Protein AF-0000000066726150 (afdb_homodimer)

Nearest PDB structures (foldseek):
  7dlh-assembly1_A  TM=9.624E-01  e=4.562E-33  Panicum miliaceum
  5aog-assembly1_A  TM=9.650E-01  e=1.943E-32  Sorghum bicolor
  1bgp-assembly1_A-2  TM=9.571E-01  e=5.414E-31  Hordeum vulgare
  4cuo-assembly1_A-2  TM=9.609E-01  e=5.526E-27  Ficus benghalensis
  1qo4-assembly1_A  TM=9.616E-01  e=5.526E-27  Arabidopsis thaliana

Sequence (710 aa):
MKCKMASSSRVVAAAAVLVAFCAAALSSATVTVNEPIVNGLSWSFYDASCPSVEGIVRWHVADALRRDIGIAAGLIRIFFHDCFPQGCDASVLLSGSNSEQKQGPNQTLRPEALKLIDDIRAAVHAACGPKVSCADITTLATRDAVVASGGPFFEVPLGRRDGLSPASSDQVFTLPGPDFDVPTLLAAFKNRSLDTADLVALSGAHTVGRGHCSSFTSRLPPNADDGTMDPAFRRTLAAKCAKDASAAQVLDVRTPNAFDNKYYFDLIAKQGLFKSDQGLINDQTTKRAATRFALNQAAFFDQFARSMVKMSQMDVLTGNAGEVRLNCAVRNAARVVSADQLETAAGDEGLAADAMKCKMASSSRVVAAAAVLVAFCAAALSSATVTVNEPIVNGLSWSFYDASCPSVEGIVRWHVADALRRDIGIAAGLIRIFFHDCFPQGCDASVLLSGSNSEQKQGPNQTLRPEALKLIDDIRAAVHAACGPKVSCADITTLATRDAVVASGGPFFEVPLGRRDGLSPASSDQVFTLPGPDFDVPTLLAAFKNRSLDTADLVALSGAHTVGRGHCSSFTSRLPPNADDGTMDPAFRRTLAAKCAKDASAAQVLDVRTPNAFDNKYYFDLIAKQGLFKSDQGLINDQTTKRAATRFALNQAAFFDQFARSMVKMSQMDVLTGNAGEVRLNCAVRNAARVVSADQLETAAGDEGLAADA

Radius of gyration: 30.79 Å; Cα contacts (8 Å, |Δi|>4): 1263; chains: 2; bounding box: 137×74×111 Å

InterPro domains:
  IPR000823 Plant peroxidase [PR00461] (50-69)
  IPR000823 Plant peroxidase [PR00461] (74-94)
  IPR000823 Plant peroxidase [PR00461] (112-125)
  IPR000823 Plant peroxidase [PR00461] (131-141)
  IPR000823 Plant peroxidase [PR00461] (150-165)
  IPR000823 Plant peroxidase [PR00461] (197-209)
  IPR000823 Plant peroxidase [PR00461] (250-265)
  IPR000823 Plant peroxidase [PR00461] (266-283)
  IPR000823 Plant peroxidase [PR00461] (306-319)
  IPR000823 Plant peroxidase [PTHR31517] (19-330)
  IPR002016 Haem peroxidase [PF00141] (57-294)
  IPR002016 Haem peroxidase [PR00458] (72-86)
  IPR002016 Haem peroxidase [PR00458] (132-149)
  IPR002016 Haem peroxidase [PR00458] (150-162)
  IPR002016 Haem peroxidase [PR00458] (198-213)
  IPR002016 Haem peroxidase [PR00458] (252-267)
  IPR002016 Haem peroxidase [PS50873] (40-332)
  IPR010255 Haem peroxidase superfamily [SSF48113] (40-332)
  IPR019793 Peroxidases heam-ligand binding site [PS00435] (198-208)
  IPR019794 Peroxidase, active site [PS00436] (72-83)

Solvent-accessible surface area (backbone atoms only — not comparable to full-atom values): 38189 Å² total; per-residue (Å²): 136,85,80,77,78,75,78,77,76,75,78,76,76,77,75,77,74,74,74,73,75,74,75,72,58,52,20,12,22,60,35,87,60,88,67,86,76,57,89,65,47,29,84,60,59,41,57,83,70,35,53,46,47,64,0,29,38,40,16,52,43,32,54,49,36,74,76,36,60,62,41,34,32,29,35,45,48,52,46,50,64,19,22,70,44,69,12,32,14,39,22,52,49,27,57,71,93,70,19,36,43,77,36,82,93,35,57,76,59,44,63,69,30,57,50,47,51,41,52,44,48,52,42,45,29,71,73,50,39,84,74,68,14,46,20,39,48,47,52,51,40,27,45,40,26,37,32,58,33,15,29,33,49,57,80,64,67,32,47,37,10,16,48,89,56,47,54,51,70,74,34,55,67,62,53,86,53,47,74,35,51,55,72,58,47,51,51,52,34,45,76,69,78,3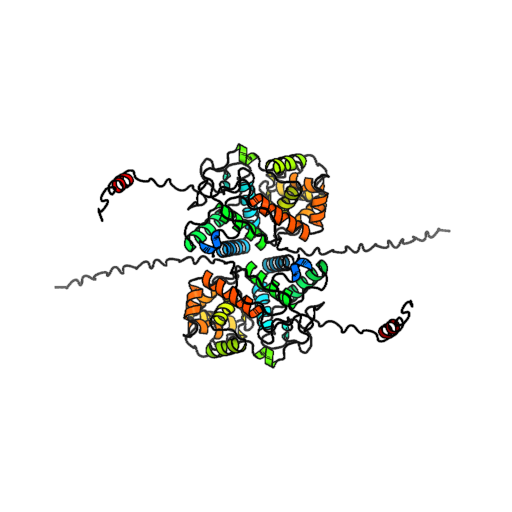4,53,72,69,37,53,57,29,59,56,45,60,41,7,34,28,68,42,45,31,82,57,34,48,75,67,19,80,90,41,71,76,86,77,65,50,33,66,70,58,46,52,53,49,36,54,49,35,70,76,35,59,83,40,68,42,62,44,9,86,85,46,43,83,33,39,52,39,53,32,41,45,31,31,76,63,21,53,34,68,27,51,36,61,32,29,36,58,72,36,82,90,38,19,62,62,37,50,48,23,41,74,28,31,47,61,34,30,40,48,26,39,40,37,50,47,55,50,66,56,33,67,52,28,31,79,83,72,32,41,56,43,89,40,53,42,43,78,68,76,77,78,76,74,64,73,73,64,63,61,65,67,66,65,78,68,70,86,70,83,77,135,137,82,79,78,77,76,78,77,75,76,75,76,77,76,77,77,76,75,72,74,76,74,76,74,59,52,21,12,21,61,34,87,61,88,66,86,77,58,88,64,46,29,83,61,59,41,57,82,70,36,53,45,48,63,0,30,38,41,16,52,44,33,55,48,34,74,75,38,59,62,39,35,34,28,34,44,49,52,48,50,66,18,21,72,45,70,13,33,13,38,23,51,50,27,56,70,94,67,20,34,43,76,36,79,93,35,58,73,59,43,63,70,30,57,48,48,51,42,52,45,48,52,42,43,30,71,72,48,39,86,73,69,14,47,19,38,48,44,52,52,42,26,47,40,27,37,33,59,32,15,29,34,48,57,79,64,68,33,48,37,12,16,48,89,58,46,55,50,70,73,34,55,67,59,53,86,52,46,74,36,51,55,71,57,47,52,51,52,35,44,76,69,78,34,52,72,69,37,53,56,31,58,57,45,60,41,7,32,28,66,42,43,32,80,57,34,48,74,66,21,78,90,40,71,76,86,76,64,50,32,66,70,57,45,51,53,48,37,53,49,36,69,75,34,58,83,40,69,41,62,45,10,86,85,46,44,83,34,38,52,38,55,31,41,44,32,30,74,63,20,52,34,67,26,51,34,59,31,29,35,58,71,35,82,90,38,21,64,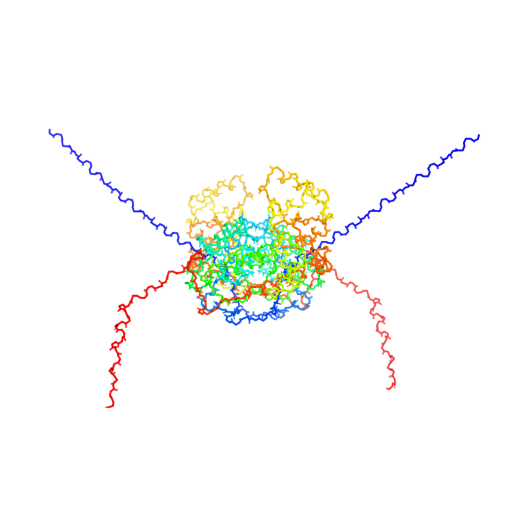62,36,50,47,23,41,73,28,30,47,61,33,29,42,47,27,39,41,37,49,46,56,50,65,56,34,65,52,29,32,80,81,73,30,42,57,42,91,40,54,42,44,80,68,76,75,78,74,74,61,73,74,63,63,59,60,67,66,62,74,68,70,84,71,76,81,121

pLDDT: mean 86.48, std 23.2, range [19.92, 98.94]

Structure (mmCIF, N/CA/C/O backbone):
data_AF-0000000066726150-model_v1
#
loop_
_entity.id
_entity.type
_entity.pdbx_description
1 polymer Peroxidase
#
loop_
_atom_site.group_PDB
_atom_site.id
_atom_site.type_symbol
_atom_site.label_atom_id
_atom_site.label_alt_id
_atom_site.label_comp_id
_atom_site.label_asym_id
_atom_site.label_entity_id
_atom_site.label_seq_id
_atom_site.pdbx_PDB_ins_code
_atom_site.Cartn_x
_atom_site.Cartn_y
_atom_site.Cartn_z
_atom_site.occupancy
_atom_site.B_iso_or_equiv
_atom_site.auth_seq_id
_atom_site.auth_comp_id
_atom_site.auth_asym_id
_atom_site.auth_atom_id
_atom_site.pdbx_PDB_model_num
ATOM 1 N N . MET A 1 1 ? 78.562 -26.453 6.5 1 24.45 1 MET A N 1
ATOM 2 C CA . MET A 1 1 ? 78.062 -25.312 5.73 1 24.45 1 MET A CA 1
ATOM 3 C C . MET A 1 1 ? 76.562 -25.406 5.48 1 24.45 1 MET A C 1
ATOM 5 O O . MET A 1 1 ? 76.125 -26.234 4.688 1 24.45 1 MET A O 1
ATOM 9 N N . LYS A 1 2 ? 75.812 -25.297 6.648 1 26.48 2 LYS A N 1
ATOM 10 C CA . LYS A 1 2 ? 74.375 -25.406 7.027 1 26.48 2 LYS A CA 1
ATOM 11 C C . LYS A 1 2 ? 73.562 -24.328 6.336 1 26.48 2 LYS A C 1
ATOM 13 O O . LYS A 1 2 ? 73.812 -23.141 6.512 1 26.48 2 LYS A O 1
ATOM 18 N N . CYS A 1 3 ? 73.188 -24.594 5.027 1 22.92 3 CYS A N 1
ATOM 19 C CA . CYS A 1 3 ? 72.375 -23.781 4.121 1 22.92 3 CYS A CA 1
ATOM 20 C C . CYS A 1 3 ? 71.062 -23.359 4.785 1 22.92 3 CYS A C 1
ATOM 22 O O . CYS A 1 3 ? 70.25 -24.188 5.227 1 22.92 3 CYS A O 1
ATOM 24 N N . LYS A 1 4 ? 71 -22.172 5.395 1 24.47 4 LYS A N 1
ATOM 25 C CA . LYS A 1 4 ? 69.938 -21.344 5.988 1 24.47 4 LYS A CA 1
ATOM 26 C C . LYS A 1 4 ? 68.812 -21.141 5.016 1 24.47 4 LYS A C 1
ATOM 28 O O . LYS A 1 4 ? 69 -20.469 3.988 1 24.47 4 LYS A O 1
ATOM 33 N N . MET A 1 5 ? 68 -22.188 4.73 1 21.78 5 MET A N 1
ATOM 34 C CA . MET A 1 5 ? 66.875 -22.031 3.82 1 21.78 5 MET A CA 1
ATOM 35 C C . MET A 1 5 ? 65.938 -20.906 4.27 1 21.78 5 MET A C 1
ATOM 37 O O . MET A 1 5 ? 65.5 -20.875 5.422 1 21.78 5 MET A O 1
ATOM 41 N N . ALA A 1 6 ? 66.188 -19.688 3.801 1 27.67 6 ALA A N 1
ATOM 42 C CA . ALA A 1 6 ? 65.438 -18.469 3.957 1 27.67 6 ALA A CA 1
ATOM 43 C C . ALA A 1 6 ? 63.969 -18.688 3.586 1 27.67 6 ALA A C 1
ATOM 45 O O . ALA A 1 6 ? 63.656 -19.125 2.473 1 27.67 6 ALA A O 1
ATOM 46 N N . SER A 1 7 ? 63.125 -19.172 4.551 1 25.02 7 SER A N 1
ATOM 47 C CA . SER A 1 7 ? 61.719 -19.391 4.402 1 25.02 7 SER A CA 1
ATOM 48 C C . SER A 1 7 ? 61 -18.125 3.918 1 25.02 7 SER A C 1
ATOM 50 O O . SER A 1 7 ? 61.156 -17.062 4.52 1 25.02 7 SER A O 1
ATOM 52 N N . SER A 1 8 ? 61.031 -17.844 2.57 1 26.77 8 SER A N 1
ATOM 53 C CA . SER A 1 8 ? 60.312 -16.766 1.914 1 26.77 8 SER A CA 1
ATOM 54 C C . SER A 1 8 ? 58.844 -16.75 2.328 1 26.77 8 SER A C 1
ATOM 56 O O . SER A 1 8 ? 58.156 -17.766 2.236 1 26.77 8 SER A O 1
ATOM 58 N N . SER A 1 9 ? 58.562 -16.094 3.428 1 27.16 9 SER A N 1
ATOM 59 C CA . SER A 1 9 ? 57.219 -15.805 3.943 1 27.16 9 SER A CA 1
ATOM 60 C C . SER A 1 9 ? 56.344 -15.164 2.875 1 27.16 9 SER A C 1
ATOM 62 O O . SER A 1 9 ? 56.625 -14.078 2.385 1 27.16 9 SER A O 1
ATOM 64 N N . ARG A 1 10 ? 55.812 -15.953 1.921 1 26.27 10 ARG A N 1
ATOM 65 C CA . ARG A 1 10 ? 54.812 -15.461 0.952 1 26.27 10 ARG A CA 1
ATOM 66 C C . ARG A 1 10 ? 53.688 -14.711 1.646 1 26.27 10 ARG A C 1
ATOM 68 O O . ARG A 1 10 ? 53.031 -15.266 2.531 1 26.27 10 ARG A O 1
ATOM 75 N N . VAL A 1 11 ? 53.812 -13.391 1.808 1 29.73 11 VAL A N 1
ATOM 76 C CA . VAL A 1 11 ? 52.75 -12.477 2.199 1 29.73 11 VAL A CA 1
ATOM 77 C C . VAL A 1 11 ? 51.531 -12.711 1.315 1 29.73 11 VAL A C 1
ATOM 79 O O . VAL A 1 11 ? 51.594 -12.562 0.093 1 29.73 11 VAL A O 1
ATOM 82 N N . VAL A 1 12 ? 50.656 -13.711 1.604 1 29.23 12 VAL A N 1
ATOM 83 C CA . VAL A 1 12 ? 49.344 -13.891 0.963 1 29.23 12 VAL A CA 1
ATOM 84 C C . VAL A 1 12 ? 48.562 -12.586 1 1 29.23 12 VAL A C 1
ATOM 86 O O . VAL A 1 12 ? 48.312 -12.047 2.076 1 29.23 12 VAL A O 1
ATOM 89 N N . ALA A 1 13 ? 48.812 -11.68 0.034 1 28.97 13 ALA A N 1
ATOM 90 C CA . ALA A 1 13 ? 47.938 -10.516 -0.156 1 28.97 13 ALA A CA 1
ATOM 91 C C . ALA A 1 13 ? 46.469 -10.914 -0.184 1 28.97 13 ALA A C 1
ATOM 93 O O . ALA A 1 13 ? 46.062 -11.75 -0.997 1 28.97 13 ALA A O 1
ATOM 94 N N . ALA A 1 14 ? 45.781 -10.992 0.992 1 29.06 14 ALA A N 1
ATOM 95 C CA . ALA A 1 14 ? 44.344 -11.125 1.08 1 29.06 14 ALA A CA 1
ATOM 96 C C . ALA A 1 14 ? 43.625 -10.133 0.161 1 29.06 14 ALA A C 1
ATOM 98 O O . ALA A 1 14 ? 43.812 -8.922 0.312 1 29.06 14 ALA A O 1
ATOM 99 N N . ALA A 1 15 ? 43.469 -10.453 -1.116 1 28.52 15 ALA A N 1
ATOM 100 C CA . ALA A 1 15 ? 42.594 -9.664 -1.999 1 28.52 15 ALA A CA 1
ATOM 101 C C . ALA A 1 15 ? 41.25 -9.375 -1.34 1 28.52 15 ALA A C 1
ATOM 103 O O . ALA A 1 15 ? 40.531 -10.297 -0.928 1 28.52 15 ALA A O 1
ATOM 104 N N . ALA A 1 16 ? 41.094 -8.203 -0.657 1 29.94 16 ALA A N 1
ATOM 105 C CA . ALA A 1 16 ? 39.812 -7.668 -0.203 1 29.94 16 ALA A CA 1
ATOM 106 C C . ALA A 1 16 ? 38.781 -7.676 -1.329 1 29.94 16 ALA A C 1
ATOM 108 O O . ALA A 1 16 ? 38.969 -7 -2.344 1 29.94 16 ALA A O 1
ATOM 109 N N . VAL A 1 17 ? 38.156 -8.852 -1.562 1 30.28 17 VAL A N 1
ATOM 110 C CA . VAL A 1 17 ? 37 -8.844 -2.445 1 30.28 17 VAL A CA 1
ATOM 111 C C . VAL A 1 17 ? 36.031 -7.746 -2.016 1 30.28 17 VAL A C 1
ATOM 113 O O . VAL A 1 17 ? 35.5 -7.781 -0.904 1 30.28 17 VAL A O 1
ATOM 116 N N . LEU A 1 18 ? 36.219 -6.527 -2.465 1 28.34 18 LEU A N 1
ATOM 117 C CA . LEU A 1 18 ? 35.188 -5.5 -2.389 1 28.34 18 LEU A CA 1
ATOM 118 C C . LEU A 1 18 ? 33.875 -6.02 -2.928 1 28.34 18 LEU A C 1
ATOM 120 O O . LEU A 1 18 ? 33.75 -6.266 -4.129 1 28.34 18 LEU A O 1
ATOM 124 N N . VAL A 1 19 ? 33.219 -6.777 -2.129 1 29.78 19 VAL A N 1
ATOM 125 C CA . VAL A 1 19 ? 31.844 -7.055 -2.496 1 29.78 19 VAL A CA 1
ATOM 126 C C . VAL A 1 19 ? 31.078 -5.742 -2.668 1 29.78 19 VAL A C 1
ATOM 128 O O . VAL A 1 19 ? 30.891 -4.996 -1.704 1 29.78 19 VAL A O 1
ATOM 131 N N . ALA A 1 20 ? 31.234 -5.121 -3.807 1 31.09 20 ALA A N 1
ATOM 132 C CA . ALA A 1 20 ? 30.297 -4.059 -4.164 1 31.09 20 ALA A CA 1
ATOM 133 C C . ALA A 1 20 ? 28.859 -4.5 -3.93 1 31.09 20 ALA A C 1
ATOM 135 O O . ALA A 1 20 ? 28.375 -5.426 -4.586 1 31.09 20 ALA A O 1
ATOM 136 N N . PHE A 1 21 ? 28.406 -4.332 -2.707 1 29.8 21 PHE A N 1
ATOM 137 C CA . PHE A 1 21 ? 26.984 -4.438 -2.43 1 29.8 21 PHE A CA 1
ATOM 138 C C . PHE A 1 21 ? 26.172 -3.586 -3.404 1 29.8 21 PHE A C 1
ATOM 140 O O . PHE A 1 21 ? 26.156 -2.357 -3.297 1 29.8 21 PHE A O 1
ATOM 147 N N . CYS A 1 22 ? 26.172 -4.016 -4.66 1 29.91 22 CYS A N 1
ATOM 148 C CA . CYS A 1 22 ? 25.172 -3.455 -5.574 1 29.91 22 CYS A CA 1
ATOM 149 C C . CYS A 1 22 ? 23.781 -3.461 -4.941 1 29.91 22 CYS A C 1
ATOM 151 O O . CYS A 1 22 ? 23.188 -4.523 -4.77 1 29.91 22 CYS A O 1
ATOM 153 N N . ALA A 1 23 ? 23.562 -2.527 -4.078 1 32.34 23 ALA A N 1
ATOM 154 C CA . ALA A 1 23 ? 22.25 -2.279 -3.512 1 32.34 23 ALA A CA 1
ATOM 155 C C . ALA A 1 23 ? 21.203 -2.121 -4.613 1 32.34 23 ALA A C 1
ATOM 157 O O . ALA A 1 23 ? 21.188 -1.117 -5.328 1 32.34 23 ALA A O 1
ATOM 158 N N . ALA A 1 24 ? 20.797 -3.225 -5.164 1 30.25 24 ALA A N 1
ATOM 159 C CA . ALA A 1 24 ? 19.688 -3.301 -6.117 1 30.25 24 ALA A CA 1
ATOM 160 C C . ALA A 1 24 ? 18.453 -2.598 -5.574 1 30.25 24 ALA A C 1
ATOM 162 O O . ALA A 1 24 ? 17.859 -3.033 -4.578 1 30.25 24 ALA A O 1
ATOM 163 N N . ALA A 1 25 ? 18.312 -1.32 -5.844 1 32.38 25 ALA A N 1
ATOM 164 C CA . ALA A 1 25 ? 17.172 -0.46 -5.547 1 32.38 25 ALA A CA 1
ATOM 165 C C . ALA A 1 25 ? 15.883 -1.021 -6.156 1 32.38 25 ALA A C 1
ATOM 167 O O . ALA A 1 25 ? 15.805 -1.222 -7.371 1 32.38 25 ALA A O 1
ATOM 168 N N . LEU A 1 26 ? 15.047 -1.738 -5.402 1 30.81 26 LEU A N 1
ATOM 169 C CA . LEU A 1 26 ? 13.789 -2.43 -5.664 1 30.81 26 LEU A CA 1
ATOM 170 C C . LEU A 1 26 ? 12.695 -1.438 -6.043 1 30.81 26 LEU A C 1
ATOM 172 O O . LEU A 1 26 ? 12.234 -0.667 -5.199 1 30.81 26 LEU A O 1
ATOM 176 N N . SER A 1 27 ? 12.688 -0.939 -7.227 1 31.52 27 SER A N 1
ATOM 177 C CA . SER A 1 27 ? 11.781 0.052 -7.797 1 31.52 27 SER A CA 1
ATOM 178 C C . SER A 1 27 ? 10.406 -0.552 -8.07 1 31.52 27 SER A C 1
ATOM 180 O O . SER A 1 27 ? 10.297 -1.565 -8.766 1 31.52 27 SER A O 1
ATOM 182 N N . SER A 1 28 ? 9.445 -0.377 -7.266 1 34.44 28 SER A N 1
ATOM 183 C CA . SER A 1 28 ? 8.07 -0.735 -7.613 1 34.44 28 SER A CA 1
ATOM 184 C C . SER A 1 28 ? 7.512 0.191 -8.688 1 34.44 28 SER A C 1
ATOM 186 O O . SER A 1 28 ? 7.285 1.376 -8.438 1 34.44 28 SER A O 1
ATOM 188 N N . ALA A 1 29 ? 7.684 -0.053 -9.984 1 42.25 29 ALA A N 1
ATOM 189 C CA . ALA A 1 29 ? 7.336 0.684 -11.195 1 42.25 29 ALA A CA 1
ATOM 190 C C . ALA A 1 29 ? 5.852 0.539 -11.516 1 42.25 29 ALA A C 1
ATOM 192 O O . ALA A 1 29 ? 5.285 -0.548 -11.383 1 42.25 29 ALA A O 1
ATOM 193 N N . THR A 1 30 ? 5.082 1.675 -11.453 1 46.34 30 THR A N 1
ATOM 194 C CA . THR A 1 30 ? 3.799 1.63 -12.156 1 46.34 30 THR A CA 1
ATOM 195 C C . THR A 1 30 ? 3.988 1.22 -13.609 1 46.34 30 THR A C 1
ATOM 197 O O . THR A 1 30 ? 4.766 1.842 -14.336 1 46.34 30 THR A O 1
ATOM 200 N N . VAL A 1 31 ? 3.59 -0.009 -14.023 1 51.59 31 VAL A N 1
ATOM 201 C CA . VAL A 1 31 ? 3.768 -0.525 -15.375 1 51.59 31 VAL A CA 1
ATOM 202 C C . VAL A 1 31 ? 2.502 -0.28 -16.188 1 51.59 31 VAL A C 1
ATOM 204 O O . VAL A 1 31 ? 1.411 -0.7 -15.797 1 51.59 31 VAL A O 1
ATOM 207 N N . THR A 1 32 ? 2.549 0.76 -16.984 1 52.44 32 THR A N 1
ATOM 208 C CA . THR A 1 32 ? 1.479 0.832 -17.969 1 52.44 32 THR A CA 1
ATOM 209 C C . THR A 1 32 ? 1.501 -0.391 -18.891 1 52.44 32 THR A C 1
ATOM 211 O O . THR A 1 32 ? 2.475 -0.618 -19.609 1 52.44 32 THR A O 1
ATOM 214 N N . VAL A 1 33 ? 0.489 -1.298 -18.609 1 66.5 33 VAL A N 1
ATOM 215 C CA . VAL A 1 33 ? 0.439 -2.545 -19.375 1 66.5 33 VAL A CA 1
ATOM 216 C C . VAL A 1 33 ? -0.471 -2.375 -20.594 1 66.5 33 VAL A C 1
ATOM 218 O O . VAL A 1 33 ? -1.596 -1.884 -20.469 1 66.5 33 VAL A O 1
ATOM 221 N N . ASN A 1 34 ? 0.084 -2.322 -21.672 1 68 34 ASN A N 1
ATOM 222 C CA . ASN A 1 34 ? -0.691 -2.236 -22.906 1 68 34 ASN A CA 1
ATOM 223 C C . ASN A 1 34 ? -1.206 -3.605 -23.344 1 68 34 ASN A C 1
ATOM 225 O O . ASN A 1 34 ? -0.882 -4.074 -24.438 1 68 34 ASN A O 1
ATOM 229 N N . GLU A 1 35 ? -1.876 -4.309 -22.5 1 76.19 35 GLU A N 1
ATOM 230 C CA . GLU A 1 35 ? -2.516 -5.566 -22.875 1 76.19 35 GLU A CA 1
ATOM 231 C C . GLU A 1 35 ? -3.918 -5.332 -23.422 1 76.19 35 GLU A C 1
ATOM 233 O O . GLU A 1 35 ? -4.68 -4.531 -22.875 1 76.19 35 GLU A O 1
ATOM 238 N N . PRO A 1 36 ? -4.199 -6.012 -24.578 1 87.81 36 PRO A N 1
ATOM 239 C CA . PRO A 1 36 ? -5.562 -5.879 -25.094 1 87.81 36 PRO A CA 1
ATOM 240 C C . PRO A 1 36 ? -6.617 -6.371 -24.109 1 87.81 36 PRO A C 1
ATOM 242 O O . PRO A 1 36 ? -6.391 -7.352 -23.391 1 87.81 36 PRO A O 1
ATOM 245 N N . ILE A 1 37 ? -7.77 -5.77 -24.141 1 93.44 37 ILE A N 1
ATOM 246 C CA . ILE A 1 37 ? -8.828 -6.082 -23.188 1 93.44 37 ILE A CA 1
ATOM 247 C C . ILE A 1 37 ? -9.797 -7.094 -23.797 1 93.44 37 ILE A C 1
ATOM 249 O O . ILE A 1 37 ? -10.164 -6.969 -24.969 1 93.44 37 ILE A O 1
ATOM 253 N N . VAL A 1 38 ? -10.086 -8.109 -23.016 1 94.75 38 VAL A N 1
ATOM 254 C CA . VAL A 1 38 ? -11.078 -9.102 -23.438 1 94.75 38 VAL A CA 1
ATOM 255 C C . VAL A 1 38 ? -12.461 -8.469 -23.438 1 94.75 38 VAL A C 1
ATOM 257 O O . VAL A 1 38 ? -12.75 -7.574 -22.641 1 94.75 38 VAL A O 1
ATOM 260 N N . ASN A 1 39 ? -13.281 -8.969 -24.391 1 94 39 ASN A N 1
ATOM 261 C CA . ASN A 1 39 ? -14.633 -8.438 -24.531 1 94 39 ASN A CA 1
ATOM 262 C C . ASN A 1 39 ? -15.406 -8.562 -23.219 1 94 39 ASN A C 1
ATOM 264 O O . ASN A 1 39 ? -15.367 -9.602 -22.562 1 94 39 ASN A O 1
ATOM 268 N N . GLY A 1 40 ? -16.062 -7.461 -22.859 1 97 40 GLY A N 1
ATOM 269 C CA . GLY A 1 40 ? -16.875 -7.453 -21.656 1 97 40 GLY A CA 1
ATOM 270 C C . GLY A 1 40 ? -16.172 -6.809 -20.469 1 97 40 GLY A C 1
ATOM 271 O O . GLY A 1 40 ? -16.812 -6.449 -19.484 1 97 40 GLY A O 1
ATOM 272 N N . LEU A 1 41 ? -14.898 -6.699 -20.516 1 98 41 LEU A N 1
ATOM 273 C CA . LEU A 1 41 ? -14.141 -6.012 -19.484 1 98 41 LEU A CA 1
ATOM 274 C C . LEU A 1 41 ? -13.891 -4.555 -19.859 1 98 41 LEU A C 1
ATOM 276 O O . LEU A 1 41 ? -13.969 -4.195 -21.031 1 98 41 LEU A O 1
ATOM 280 N N . SER A 1 42 ? -13.703 -3.758 -18.859 1 96.5 42 SER A N 1
ATOM 281 C CA . SER A 1 42 ? -13.414 -2.342 -19.047 1 96.5 42 SER A CA 1
ATOM 282 C C . SER A 1 42 ? -12.516 -1.8 -17.938 1 96.5 42 SER A C 1
ATOM 284 O O . SER A 1 42 ? -12.609 -2.242 -16.797 1 96.5 42 SER A O 1
ATOM 286 N N . TRP A 1 43 ? -11.758 -0.803 -18.359 1 91 43 TRP A N 1
ATOM 287 C CA . TRP A 1 43 ? -10.914 -0.129 -17.375 1 91 43 TRP A CA 1
ATOM 288 C C . TRP A 1 43 ? -11.742 0.721 -16.438 1 91 43 TRP A C 1
ATOM 290 O O . TRP A 1 43 ? -11.289 1.068 -15.336 1 91 43 TRP A O 1
ATOM 300 N N . SER A 1 44 ? -13.023 1.044 -16.812 1 91.38 44 SER A N 1
ATOM 301 C CA . SER A 1 44 ? -13.875 1.956 -16.062 1 91.38 44 SER A CA 1
ATOM 302 C C . SER A 1 44 ? -15.211 1.3 -15.719 1 91.38 44 SER A C 1
ATOM 304 O O . SER A 1 44 ? -16.234 1.976 -15.633 1 91.38 44 SER A O 1
ATOM 306 N N . PHE A 1 45 ? -15.172 0.05 -15.586 1 96.38 45 PHE A N 1
ATOM 307 C CA . PHE A 1 45 ? -16.391 -0.733 -15.5 1 96.38 45 PHE A CA 1
ATOM 308 C C . PHE A 1 45 ? -17.266 -0.26 -14.336 1 96.38 45 PHE A C 1
ATOM 310 O O . PHE A 1 45 ? -18.484 -0.148 -14.461 1 96.38 45 PHE A O 1
ATOM 317 N N . TYR A 1 46 ? -16.656 0.025 -13.211 1 96.19 46 TYR A N 1
ATOM 318 C CA . TYR A 1 46 ? -17.422 0.319 -12.008 1 96.19 46 TYR A CA 1
ATOM 319 C C . TYR A 1 46 ? -17.406 1.812 -11.703 1 96.19 46 TYR A C 1
ATOM 321 O O . TYR A 1 46 ? -17.891 2.24 -10.648 1 96.19 46 TYR A O 1
ATOM 329 N N . ASP A 1 47 ? -16.859 2.662 -12.547 1 90.06 47 ASP A N 1
ATOM 330 C CA . ASP A 1 47 ? -16.656 4.082 -12.266 1 90.06 47 ASP A CA 1
ATOM 331 C C . ASP A 1 47 ? -17.969 4.75 -11.867 1 90.06 47 ASP A C 1
ATOM 333 O O . ASP A 1 47 ? -18 5.562 -10.938 1 90.06 47 ASP A O 1
ATOM 337 N N . ALA A 1 48 ? -19.062 4.406 -12.523 1 91.81 48 ALA A N 1
ATOM 338 C CA . ALA A 1 48 ? -20.359 5.02 -12.242 1 91.81 48 ALA A CA 1
ATOM 339 C C . ALA A 1 48 ? -21.125 4.215 -11.195 1 91.81 48 ALA A C 1
ATOM 341 O O . ALA A 1 48 ? -21.719 4.789 -10.281 1 91.81 48 ALA A O 1
ATOM 342 N N . SER A 1 49 ? -21.078 2.889 -11.273 1 95.06 49 SER A N 1
ATOM 343 C CA . SER A 1 49 ? -21.953 2.033 -10.484 1 95.06 49 SER A CA 1
ATOM 344 C C . SER A 1 49 ? -21.391 1.808 -9.078 1 95.06 49 SER A C 1
ATOM 346 O O . SER A 1 49 ? -22.141 1.554 -8.141 1 95.06 49 SER A O 1
ATOM 348 N N . CYS A 1 50 ? -20.078 1.839 -8.906 1 94.94 50 CYS A N 1
ATOM 349 C CA . CYS A 1 50 ? -19.453 1.646 -7.605 1 94.94 50 CYS A CA 1
ATOM 350 C C . CYS A 1 50 ? -18.078 2.332 -7.562 1 94.94 50 CYS A C 1
ATOM 352 O O . CYS A 1 50 ? -17.047 1.668 -7.449 1 94.94 50 CYS A O 1
ATOM 354 N N . PRO A 1 51 ? -18.078 3.658 -7.531 1 87.88 51 PRO A N 1
ATOM 355 C CA . PRO A 1 51 ? -16.812 4.406 -7.625 1 87.88 51 PRO A CA 1
ATOM 356 C C . PRO A 1 51 ? -15.891 4.148 -6.441 1 87.88 51 PRO A C 1
ATOM 358 O O . PRO A 1 51 ? -14.68 4.398 -6.531 1 87.88 51 PRO A O 1
ATOM 361 N N . SER A 1 52 ? -16.406 3.506 -5.328 1 87.44 52 SER A N 1
ATOM 362 C CA . SER A 1 52 ? -15.602 3.34 -4.117 1 87.44 52 SER A CA 1
ATOM 363 C C . SER A 1 52 ? -14.984 1.949 -4.047 1 87.44 52 SER A C 1
ATOM 365 O O . SER A 1 52 ? -14.266 1.63 -3.098 1 87.44 52 SER A O 1
ATOM 367 N N . VAL A 1 53 ? -15.141 1.149 -5.02 1 94.81 53 VAL A N 1
ATOM 368 C CA . VAL A 1 53 ? -14.781 -0.261 -4.93 1 94.81 53 VAL A CA 1
ATOM 369 C C . VAL A 1 53 ? -13.273 -0.394 -4.703 1 94.81 53 VAL A C 1
ATOM 371 O O . VAL A 1 53 ? -12.836 -1.133 -3.816 1 94.81 53 VAL A O 1
ATOM 374 N N . GLU A 1 54 ? -12.484 0.293 -5.441 1 92.62 54 GLU A N 1
ATOM 375 C CA . GLU A 1 54 ? -11.047 0.117 -5.32 1 92.62 54 GLU A CA 1
ATOM 376 C C . GLU A 1 54 ? -10.539 0.614 -3.969 1 92.62 54 GLU A C 1
ATOM 378 O O . GLU A 1 54 ? -9.641 0.011 -3.373 1 92.62 54 GLU A O 1
ATOM 383 N N . GLY A 1 55 ? -11.141 1.695 -3.477 1 88.69 55 GLY A N 1
ATOM 384 C CA . GLY A 1 55 ? -10.773 2.189 -2.158 1 88.69 55 GLY A CA 1
ATOM 385 C C . GLY A 1 55 ? -11.125 1.223 -1.042 1 88.69 55 GLY A C 1
ATOM 386 O O . GLY A 1 55 ? -10.336 1.018 -0.121 1 88.69 55 GLY A O 1
ATOM 387 N N . ILE A 1 56 ? -12.297 0.645 -1.125 1 92.5 56 ILE A N 1
ATOM 388 C CA . ILE A 1 56 ? -12.742 -0.302 -0.109 1 92.5 56 ILE A CA 1
ATOM 389 C C . ILE A 1 56 ? -11.82 -1.521 -0.098 1 92.5 56 ILE A C 1
ATOM 391 O O . ILE A 1 56 ? -11.367 -1.953 0.964 1 92.5 56 ILE A O 1
ATOM 395 N N . VAL A 1 57 ? -11.508 -2.02 -1.285 1 97 57 VAL A N 1
ATOM 396 C CA . VAL A 1 57 ? -10.656 -3.201 -1.39 1 97 57 VAL A CA 1
ATOM 397 C C . VAL A 1 57 ? -9.266 -2.889 -0.832 1 97 57 VAL A C 1
ATOM 399 O O . VAL A 1 57 ? -8.734 -3.641 -0.009 1 97 57 VAL A O 1
ATOM 402 N N . ARG A 1 58 ? -8.719 -1.809 -1.222 1 93.94 58 ARG A N 1
ATOM 403 C CA . ARG A 1 58 ? -7.375 -1.422 -0.812 1 93.94 58 ARG A CA 1
ATOM 404 C C . ARG A 1 58 ? -7.281 -1.287 0.704 1 93.94 58 ARG A C 1
ATOM 406 O O . ARG A 1 58 ? -6.316 -1.754 1.315 1 93.94 58 ARG A O 1
ATOM 413 N N . TRP A 1 59 ? -8.227 -0.699 1.319 1 90.88 59 TRP A N 1
ATOM 414 C CA . TRP A 1 59 ? -8.211 -0.489 2.764 1 90.88 59 TRP A CA 1
ATOM 415 C C . TRP A 1 59 ? -8.234 -1.819 3.508 1 90.88 59 TRP A C 1
ATOM 417 O O . TRP A 1 59 ? -7.453 -2.037 4.434 1 90.88 59 TRP A O 1
ATOM 427 N N . HIS A 1 60 ? -9.117 -2.658 3.111 1 95.19 60 HIS A N 1
ATOM 428 C CA . HIS A 1 60 ? -9.25 -3.943 3.791 1 95.19 60 HIS A CA 1
ATOM 429 C C . HIS A 1 60 ? -7.984 -4.781 3.623 1 95.19 60 HIS A C 1
ATOM 431 O O . HIS A 1 60 ? -7.562 -5.473 4.555 1 95.19 60 HIS A O 1
ATOM 437 N N . VAL A 1 61 ? -7.387 -4.711 2.432 1 96.62 61 VAL A N 1
ATOM 438 C CA . VAL A 1 61 ? -6.168 -5.473 2.189 1 96.62 61 VAL A CA 1
ATOM 439 C C . VAL A 1 61 ? -5.027 -4.902 3.029 1 96.62 61 VAL A C 1
ATOM 441 O O . VAL A 1 61 ? -4.309 -5.648 3.701 1 96.62 61 VAL A O 1
ATOM 444 N N . ALA A 1 62 ? -4.906 -3.588 3.02 1 91.12 62 ALA A N 1
ATOM 445 C CA . ALA A 1 62 ? -3.854 -2.951 3.805 1 91.12 62 ALA A CA 1
ATOM 446 C C . ALA A 1 62 ? -3.996 -3.289 5.285 1 91.12 62 ALA A C 1
ATOM 448 O O . ALA A 1 62 ? -3.008 -3.598 5.957 1 91.12 62 ALA A O 1
ATOM 449 N N . ASP A 1 63 ? -5.184 -3.238 5.785 1 89.88 63 ASP A N 1
ATOM 450 C CA . ASP A 1 63 ? -5.445 -3.533 7.191 1 89.88 63 ASP A CA 1
ATOM 451 C C . ASP A 1 63 ? -5.102 -4.984 7.52 1 89.88 63 ASP A C 1
ATOM 453 O O . ASP A 1 63 ? -4.484 -5.262 8.555 1 89.88 63 ASP A O 1
ATOM 457 N N . ALA A 1 64 ? -5.473 -5.859 6.652 1 94.94 64 ALA A N 1
ATOM 458 C CA . ALA A 1 64 ? -5.203 -7.281 6.863 1 94.94 64 ALA A CA 1
ATOM 459 C C . ALA A 1 64 ? -3.703 -7.562 6.852 1 94.94 64 ALA A C 1
ATOM 461 O O . ALA A 1 64 ? -3.205 -8.336 7.672 1 94.94 64 ALA A O 1
ATOM 462 N N . LEU A 1 65 ? -2.969 -6.895 5.961 1 93.75 65 LEU A N 1
ATOM 463 C CA . LEU A 1 65 ? -1.545 -7.176 5.812 1 93.75 65 LEU A CA 1
ATOM 464 C C . LEU A 1 65 ? -0.75 -6.566 6.961 1 93.75 65 LEU A C 1
ATOM 466 O O . LEU A 1 65 ? 0.313 -7.074 7.324 1 93.75 65 LEU A O 1
ATOM 470 N N . ARG A 1 66 ? -1.279 -5.465 7.527 1 86.62 66 ARG A N 1
ATOM 471 C CA . ARG A 1 66 ? -0.644 -4.902 8.711 1 86.62 66 ARG A CA 1
ATOM 472 C C . ARG A 1 66 ? -0.653 -5.906 9.867 1 86.62 66 ARG A C 1
ATOM 474 O O . ARG A 1 66 ? 0.286 -5.949 10.664 1 86.62 66 ARG A O 1
ATOM 481 N N . ARG A 1 67 ? -1.672 -6.715 9.875 1 87.56 67 ARG A N 1
ATOM 482 C CA . ARG A 1 67 ? -1.812 -7.707 10.938 1 87.56 67 ARG A CA 1
ATOM 483 C C . ARG A 1 67 ? -1.052 -8.984 10.602 1 87.56 67 ARG A C 1
ATOM 485 O O . ARG A 1 67 ? -0.484 -9.625 11.484 1 87.56 67 ARG A O 1
ATOM 492 N N . ASP A 1 68 ? -1.111 -9.305 9.352 1 93.56 68 ASP A N 1
ATOM 493 C CA . ASP A 1 68 ? -0.476 -10.531 8.883 1 93.56 68 ASP A CA 1
ATOM 494 C C . ASP A 1 68 ? -0.039 -10.406 7.422 1 93.56 68 ASP A C 1
ATOM 496 O O . ASP A 1 68 ? -0.827 -10.656 6.508 1 93.56 68 ASP A O 1
ATOM 500 N N . ILE A 1 69 ? 1.234 -10.172 7.234 1 90.88 69 ILE A N 1
ATOM 501 C CA . ILE A 1 69 ? 1.772 -9.914 5.902 1 90.88 69 ILE A CA 1
ATOM 502 C C . ILE A 1 69 ? 1.661 -11.18 5.047 1 90.88 69 ILE A C 1
ATOM 504 O O . ILE A 1 69 ? 1.639 -11.102 3.816 1 90.88 69 ILE A O 1
ATOM 508 N N . GLY A 1 70 ? 1.523 -12.383 5.633 1 95.25 70 GLY A N 1
ATOM 509 C CA . GLY A 1 70 ? 1.416 -13.648 4.918 1 95.25 70 GLY A CA 1
ATOM 510 C C . GLY A 1 70 ? 0.128 -13.781 4.129 1 95.25 70 GLY A C 1
ATOM 511 O O . GLY A 1 70 ? 0.03 -14.617 3.227 1 95.25 70 GLY A O 1
ATOM 512 N N . ILE A 1 71 ? -0.805 -12.93 4.426 1 97.56 71 ILE A N 1
ATOM 513 C CA . ILE A 1 71 ? -2.074 -12.945 3.705 1 97.56 71 ILE A CA 1
ATOM 514 C C . ILE A 1 71 ? -1.847 -12.539 2.25 1 97.56 71 ILE A C 1
ATOM 516 O O . ILE A 1 71 ? -2.578 -12.969 1.357 1 97.56 71 ILE A O 1
ATOM 520 N N . ALA A 1 72 ? -0.786 -11.773 1.994 1 97.62 72 ALA A N 1
ATOM 521 C CA . ALA A 1 72 ? -0.46 -11.391 0.621 1 97.62 72 ALA A CA 1
ATOM 522 C C . ALA A 1 72 ? -0.213 -12.625 -0.243 1 97.62 72 ALA A C 1
ATOM 524 O O . ALA A 1 72 ? -0.785 -12.758 -1.327 1 97.62 72 ALA A O 1
ATOM 525 N N . ALA A 1 73 ? 0.573 -13.562 0.256 1 98.19 73 ALA A N 1
ATOM 526 C CA . ALA A 1 73 ? 0.834 -14.805 -0.461 1 98.19 73 ALA A CA 1
ATOM 527 C C . ALA A 1 73 ? -0.452 -15.602 -0.669 1 98.19 73 ALA A C 1
ATOM 529 O O . ALA A 1 73 ? -0.652 -16.203 -1.727 1 98.19 73 ALA A O 1
ATOM 530 N N . GLY A 1 74 ? -1.262 -15.602 0.325 1 98.5 74 GLY A N 1
ATOM 531 C CA . GLY A 1 74 ? -2.533 -16.297 0.231 1 98.5 74 GLY A CA 1
ATOM 532 C C . GLY A 1 74 ? -3.42 -15.781 -0.886 1 98.5 74 GLY A C 1
ATOM 533 O O . GLY A 1 74 ? -3.969 -16.562 -1.663 1 98.5 74 GLY A O 1
ATOM 534 N N . LEU A 1 75 ? -3.545 -14.461 -0.983 1 98.88 75 LEU A N 1
ATOM 535 C CA . LEU A 1 75 ? -4.383 -13.852 -2.01 1 98.88 75 LEU A CA 1
ATOM 536 C C . LEU A 1 75 ? -3.832 -14.141 -3.402 1 98.88 75 LEU A C 1
ATOM 538 O O . LEU A 1 75 ? -4.586 -14.492 -4.312 1 98.88 75 LEU A O 1
ATOM 542 N N . ILE A 1 76 ? -2.537 -14.039 -3.537 1 98.81 76 ILE A N 1
ATOM 543 C CA . ILE A 1 76 ? -1.896 -14.258 -4.828 1 98.81 76 ILE A CA 1
ATOM 544 C C . ILE A 1 76 ? -2.094 -15.711 -5.266 1 98.81 76 ILE A C 1
ATOM 546 O O . ILE A 1 76 ? -2.43 -15.977 -6.422 1 98.81 76 ILE A O 1
ATOM 550 N N . ARG A 1 77 ? -1.948 -16.625 -4.363 1 98.62 77 ARG A N 1
ATOM 551 C CA . ARG A 1 77 ? -2.104 -18.031 -4.684 1 98.62 77 ARG A CA 1
ATOM 552 C C . ARG A 1 77 ? -3.553 -18.359 -5.031 1 98.62 77 ARG A C 1
ATOM 554 O O . ARG A 1 77 ? -3.818 -19.094 -5.992 1 98.62 77 ARG A O 1
ATOM 561 N N . ILE A 1 78 ? -4.461 -17.812 -4.238 1 98.75 78 ILE A N 1
ATOM 562 C CA . ILE A 1 78 ? -5.875 -18.047 -4.516 1 98.75 78 ILE A CA 1
ATOM 563 C C . ILE A 1 78 ? -6.207 -17.578 -5.93 1 98.75 78 ILE A C 1
ATOM 565 O O . ILE A 1 78 ? -6.891 -18.266 -6.68 1 98.75 78 ILE A O 1
ATOM 569 N N . PHE A 1 79 ? -5.695 -16.438 -6.312 1 98.88 79 PHE A N 1
ATOM 570 C CA . PHE A 1 79 ? -5.984 -15.867 -7.621 1 98.88 79 PHE A CA 1
ATOM 571 C C . PHE A 1 79 ? -5.414 -16.75 -8.734 1 98.88 79 PHE A C 1
ATOM 573 O O . PHE A 1 79 ? -6.098 -17.031 -9.719 1 98.88 79 PHE A O 1
ATOM 580 N N . PHE A 1 80 ? -4.16 -17.188 -8.57 1 98.81 80 PHE A N 1
ATOM 581 C CA . PHE A 1 80 ? -3.537 -18.062 -9.555 1 98.81 80 PHE A CA 1
ATOM 582 C C . PHE A 1 80 ? -4.293 -19.375 -9.664 1 98.81 80 PHE A C 1
ATOM 584 O O . PHE A 1 80 ? -4.555 -19.859 -10.773 1 98.81 80 PHE A O 1
ATOM 591 N N . HIS A 1 81 ? -4.656 -19.938 -8.555 1 98.81 81 HIS A N 1
ATOM 592 C CA . HIS A 1 81 ? -5.32 -21.234 -8.523 1 98.81 81 HIS A CA 1
ATOM 593 C C . HIS A 1 81 ? -6.758 -21.125 -9.023 1 98.81 81 HIS A C 1
ATOM 595 O O . HIS A 1 81 ? -7.352 -22.141 -9.43 1 98.81 81 HIS A O 1
ATOM 601 N N . ASP A 1 82 ? -7.285 -19.953 -8.961 1 98.75 82 ASP A N 1
ATOM 602 C CA . ASP A 1 82 ? -8.594 -19.719 -9.57 1 98.75 82 ASP A CA 1
ATOM 603 C C . ASP A 1 82 ? -8.492 -19.641 -11.086 1 98.75 82 ASP A C 1
ATOM 605 O O . ASP A 1 82 ? -9.266 -20.281 -11.805 1 98.75 82 ASP A O 1
ATOM 609 N N . CYS A 1 83 ? -7.574 -18.875 -11.586 1 98.62 83 CYS A N 1
ATOM 610 C CA . CYS A 1 83 ? -7.508 -18.5 -12.992 1 98.62 83 CYS A CA 1
ATOM 611 C C . CYS A 1 83 ? -6.969 -19.641 -13.844 1 98.62 83 CYS A C 1
ATOM 613 O O . CYS A 1 83 ? -7.461 -19.891 -14.945 1 98.62 83 CYS A O 1
ATOM 615 N N . PHE A 1 84 ? -6.02 -20.344 -13.367 1 98.56 84 PHE A N 1
ATOM 616 C CA . PHE A 1 84 ? -5.242 -21.266 -14.195 1 98.56 84 PHE A CA 1
ATOM 617 C C . PHE A 1 84 ? -6.09 -22.453 -14.633 1 98.56 84 PHE A C 1
ATOM 619 O O . PHE A 1 84 ? -6.09 -22.812 -15.812 1 98.56 84 PHE A O 1
ATOM 626 N N . PRO A 1 85 ? -6.895 -23.047 -13.719 1 97.62 85 PRO A N 1
ATOM 627 C CA . PRO A 1 85 ? -7.613 -24.25 -14.117 1 97.62 85 PRO A CA 1
ATOM 628 C C . PRO A 1 85 ? -8.75 -23.969 -15.102 1 97.62 85 PRO A C 1
ATOM 630 O O . PRO A 1 85 ? -8.953 -24.719 -16.047 1 97.62 85 PRO A O 1
ATOM 633 N N . GLN A 1 86 ? -9.484 -22.938 -14.875 1 94.94 86 GLN A N 1
ATOM 634 C CA . GLN A 1 86 ? -10.703 -22.812 -15.672 1 94.94 86 GLN A CA 1
ATOM 635 C C . GLN A 1 86 ? -11.031 -21.344 -15.945 1 94.94 86 GLN A C 1
ATOM 637 O O . GLN A 1 86 ? -12.109 -21.031 -16.453 1 94.94 86 GLN A O 1
ATOM 642 N N . GLY A 1 87 ? -10.133 -20.453 -15.672 1 97.75 87 GLY A N 1
ATOM 643 C CA . GLY A 1 87 ? -10.375 -19.031 -15.867 1 97.75 87 GLY A CA 1
ATOM 644 C C . GLY A 1 87 ? -10.617 -18.281 -14.57 1 97.75 87 GLY A C 1
ATOM 645 O O . GLY A 1 87 ? -10.867 -18.906 -13.531 1 97.75 87 GLY A O 1
ATOM 646 N N . CYS A 1 88 ? -10.531 -16.969 -14.656 1 98.56 88 CYS A N 1
ATOM 647 C CA . CYS A 1 88 ? -10.648 -16.125 -13.469 1 98.56 88 CYS A CA 1
ATOM 648 C C . CYS A 1 88 ? -12.109 -15.82 -13.148 1 98.56 88 CYS A C 1
ATOM 650 O O . CYS A 1 88 ? -12.562 -14.688 -13.305 1 98.56 88 CYS A O 1
ATOM 652 N N . ASP A 1 89 ? -12.812 -16.828 -12.586 1 98.69 89 ASP A N 1
ATOM 653 C CA . ASP A 1 89 ? -14.25 -16.703 -12.375 1 98.69 89 ASP A CA 1
ATOM 654 C C . ASP A 1 89 ? -14.617 -16.938 -10.914 1 98.69 89 ASP A C 1
ATOM 656 O O . ASP A 1 89 ? -15.773 -17.219 -10.594 1 98.69 89 ASP A O 1
ATOM 660 N N . ALA A 1 90 ? -13.664 -17.016 -10.039 1 98.75 90 ALA A N 1
ATOM 661 C CA . ALA A 1 90 ? -13.797 -17.125 -8.586 1 98.75 90 ALA A CA 1
ATOM 662 C C . ALA A 1 90 ? -14.398 -18.469 -8.195 1 98.75 90 ALA A C 1
ATOM 664 O O . ALA A 1 90 ? -14.914 -18.625 -7.086 1 98.75 90 ALA A O 1
ATOM 665 N N . SER A 1 91 ? -14.367 -19.438 -9.055 1 98.56 91 SER A N 1
ATOM 666 C CA . SER A 1 91 ? -14.938 -20.75 -8.734 1 98.56 91 SER A CA 1
ATOM 667 C C . SER A 1 91 ? -14.195 -21.406 -7.574 1 98.56 91 SER A C 1
ATOM 669 O O . SER A 1 91 ? -14.781 -22.172 -6.812 1 98.56 91 SER A O 1
ATOM 671 N N . VAL A 1 92 ? -12.898 -21.031 -7.402 1 98.69 92 VAL A N 1
ATOM 672 C CA . VAL A 1 92 ? -12.055 -21.609 -6.363 1 98.69 92 VAL A CA 1
ATOM 673 C C . VAL A 1 92 ? -12.625 -21.266 -4.988 1 98.69 92 VAL A C 1
ATOM 675 O O . VAL A 1 92 ? -12.344 -21.953 -4.004 1 98.69 92 VAL A O 1
ATOM 678 N N . LEU A 1 93 ? -13.5 -20.266 -4.883 1 98.56 93 LEU A N 1
ATOM 679 C CA . LEU A 1 93 ? -14.016 -19.781 -3.607 1 98.56 93 LEU A CA 1
ATOM 680 C C . LEU A 1 93 ? -15.227 -20.594 -3.168 1 98.56 93 LEU A C 1
ATOM 682 O O . LEU A 1 93 ? -15.664 -20.5 -2.02 1 98.56 93 LEU A O 1
ATOM 686 N N . LEU A 1 94 ? -15.781 -21.391 -4.051 1 97.81 94 LEU A N 1
ATOM 687 C CA . LEU A 1 94 ? -17 -22.141 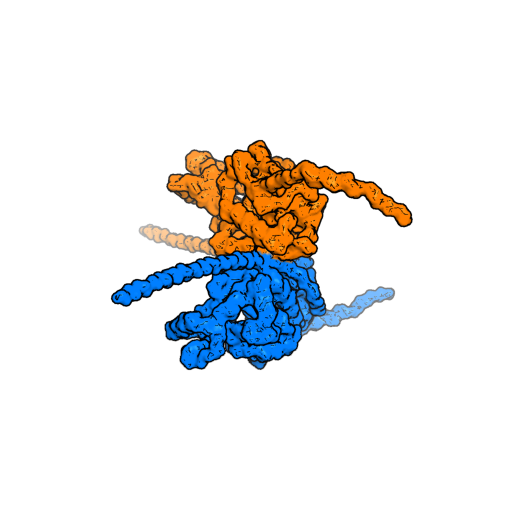-3.75 1 97.81 94 LEU A CA 1
ATOM 688 C C . LEU A 1 94 ? -16.719 -23.234 -2.729 1 97.81 94 LEU A C 1
ATOM 690 O O . LEU A 1 94 ? -15.703 -23.938 -2.82 1 97.81 94 LEU A O 1
ATOM 694 N N . SER A 1 95 ? -17.578 -23.281 -1.808 1 95.88 95 SER A N 1
ATOM 695 C CA . SER A 1 95 ? -17.547 -24.344 -0.811 1 95.88 95 SER A CA 1
ATOM 696 C C . SER A 1 95 ? -18.5 -25.484 -1.185 1 95.88 95 SER A C 1
ATOM 698 O O . SER A 1 95 ? -19.078 -25.484 -2.271 1 95.88 95 SER A O 1
ATOM 700 N N . GLY A 1 96 ? -18.547 -26.562 -0.292 1 93 96 GLY A N 1
ATOM 701 C CA . GLY A 1 96 ? -19.422 -27.688 -0.55 1 93 96 GLY A CA 1
ATOM 702 C C . GLY A 1 96 ? -18.672 -28.969 -0.862 1 93 96 GLY A C 1
ATOM 703 O O . GLY A 1 96 ? -17.438 -29 -0.779 1 93 96 GLY A O 1
ATOM 704 N N . SER A 1 97 ? -19.375 -29.984 -1.295 1 93.19 97 SER A N 1
ATOM 705 C CA . SER A 1 97 ? -18.812 -31.312 -1.476 1 93.19 97 SER A CA 1
ATOM 706 C C . SER A 1 97 ? -17.922 -31.375 -2.713 1 93.19 97 SER A C 1
ATOM 708 O O . SER A 1 97 ? -16.953 -32.125 -2.75 1 93.19 97 SER A O 1
ATOM 710 N N . ASN A 1 98 ? -18.219 -30.562 -3.689 1 94.44 98 ASN A N 1
ATOM 711 C CA . ASN A 1 98 ? -17.453 -30.594 -4.934 1 94.44 98 ASN A CA 1
ATOM 712 C C . ASN A 1 98 ? -16.484 -29.422 -5.027 1 94.44 98 ASN A C 1
ATOM 714 O O . ASN A 1 98 ? -15.984 -29.109 -6.113 1 94.44 98 ASN A O 1
ATOM 718 N N . SER A 1 99 ? -16.203 -28.859 -3.877 1 97.31 99 SER A N 1
ATOM 719 C CA . SER A 1 99 ? -15.359 -27.672 -3.832 1 97.31 99 SER A CA 1
ATOM 720 C C . SER A 1 99 ? -13.945 -27.984 -4.301 1 97.31 99 SER A C 1
ATOM 722 O O . SER A 1 99 ? -13.391 -29.031 -3.977 1 97.31 99 SER A O 1
ATOM 724 N N . GLU A 1 100 ? -13.367 -27.031 -5.047 1 98.06 100 GLU A N 1
ATOM 725 C CA . GLU A 1 100 ? -11.961 -27.125 -5.438 1 98.06 100 GLU A CA 1
ATOM 726 C C . GLU A 1 100 ? -11.047 -27.156 -4.219 1 98.06 100 GLU A C 1
ATOM 728 O O . GLU A 1 100 ? -9.938 -27.688 -4.281 1 98.06 100 GLU A O 1
ATOM 733 N N . GLN A 1 101 ? -11.492 -26.578 -3.127 1 97.5 101 GLN A N 1
ATOM 734 C CA . GLN A 1 101 ? -10.695 -26.422 -1.914 1 97.5 101 GLN A CA 1
ATOM 735 C C . GLN A 1 101 ? -10.398 -27.781 -1.273 1 97.5 101 GLN A C 1
ATOM 737 O O . GLN A 1 101 ? -9.508 -27.891 -0.427 1 97.5 101 GLN A O 1
ATOM 742 N N . LYS A 1 102 ? -11.109 -28.828 -1.707 1 96.69 102 LYS A N 1
ATOM 743 C CA . LYS A 1 102 ? -10.906 -30.172 -1.169 1 96.69 102 LYS A CA 1
ATOM 744 C C . LYS A 1 102 ? -9.906 -30.953 -2.008 1 96.69 102 LYS A C 1
ATOM 746 O O . LYS A 1 102 ? -9.484 -32.062 -1.627 1 96.69 102 LYS A O 1
ATOM 751 N N . GLN A 1 103 ? -9.523 -30.391 -3.127 1 96.5 103 GLN A N 1
ATOM 752 C CA . GLN A 1 103 ? -8.562 -31.047 -4.008 1 96.5 103 GLN A CA 1
ATOM 753 C C . GLN A 1 103 ? -7.129 -30.781 -3.553 1 96.5 103 GLN A C 1
ATOM 755 O O . GLN A 1 103 ? -6.84 -29.719 -2.986 1 96.5 103 GLN A O 1
ATOM 760 N N . GLY A 1 104 ? -6.207 -31.641 -3.795 1 94.19 104 GLY A N 1
ATOM 761 C CA . GLY A 1 104 ? -4.832 -31.656 -3.318 1 94.19 104 GLY A CA 1
ATOM 762 C C . GLY A 1 104 ? -4.152 -30.297 -3.41 1 94.19 104 GLY A C 1
ATOM 763 O O . GLY A 1 104 ? -3.703 -29.75 -2.4 1 94.19 104 GLY A O 1
ATOM 764 N N . PRO A 1 105 ? -4.086 -29.688 -4.551 1 96 105 PRO A N 1
ATOM 765 C CA . PRO A 1 105 ? -3.359 -28.422 -4.723 1 96 105 PRO A CA 1
ATOM 766 C C . PRO A 1 105 ? -3.982 -27.266 -3.936 1 96 105 PRO A C 1
ATOM 768 O O . PRO A 1 105 ? -3.312 -26.266 -3.662 1 96 105 PRO A O 1
ATOM 771 N N . ASN A 1 106 ? -5.27 -27.391 -3.512 1 97.62 106 ASN A N 1
ATOM 772 C CA . ASN A 1 106 ? -5.992 -26.266 -2.949 1 97.62 106 ASN A CA 1
ATOM 773 C C . ASN A 1 106 ? -6.301 -26.469 -1.469 1 97.62 106 ASN A C 1
ATOM 775 O O . ASN A 1 106 ? -6.871 -25.594 -0.818 1 97.62 106 ASN A O 1
ATOM 779 N N . GLN A 1 107 ? -5.848 -27.594 -0.9 1 94.25 107 GLN A N 1
ATOM 780 C CA . GLN A 1 107 ? -6.195 -27.938 0.474 1 94.25 107 GLN A CA 1
ATOM 781 C C . GLN A 1 107 ? -5.508 -27 1.466 1 94.25 107 GLN A C 1
ATOM 783 O O . GLN A 1 107 ? -5.957 -26.859 2.604 1 94.25 107 GLN A O 1
ATOM 788 N N . THR A 1 108 ? -4.449 -26.359 1.001 1 94 108 THR A N 1
ATOM 789 C CA . THR A 1 108 ? -3.684 -25.516 1.925 1 94 108 THR A CA 1
ATOM 790 C C . THR A 1 108 ? -3.859 -24.047 1.592 1 94 108 THR A C 1
ATOM 792 O O . THR A 1 108 ? -3.043 -23.219 1.991 1 94 108 THR A O 1
ATOM 795 N N . LEU A 1 109 ? -4.898 -23.734 0.821 1 96.75 109 LEU A N 1
ATOM 796 C CA . LEU A 1 109 ? -5.211 -22.328 0.65 1 96.75 109 LEU A CA 1
ATOM 797 C C . LEU A 1 109 ? -5.457 -21.656 1.998 1 96.75 109 LEU A C 1
ATOM 799 O O . LEU A 1 109 ? -6.09 -22.234 2.879 1 96.75 109 LEU A O 1
ATOM 803 N N . ARG A 1 110 ? -4.965 -20.469 2.141 1 96 110 ARG A N 1
ATOM 804 C CA . ARG A 1 110 ? -4.996 -19.812 3.439 1 96 110 ARG A CA 1
ATOM 805 C C . ARG A 1 110 ? -6.41 -19.359 3.795 1 96 110 ARG A C 1
ATOM 807 O O . ARG A 1 110 ? -6.984 -18.5 3.125 1 96 110 ARG A O 1
ATOM 814 N N . PRO A 1 111 ? -6.941 -19.875 4.895 1 96.75 111 PRO A N 1
ATOM 815 C CA . PRO A 1 111 ? -8.32 -19.547 5.258 1 96.75 111 PRO A CA 1
ATOM 816 C C . PRO A 1 111 ? -8.523 -18.062 5.523 1 96.75 111 PRO A C 1
ATOM 818 O O . PRO A 1 111 ? -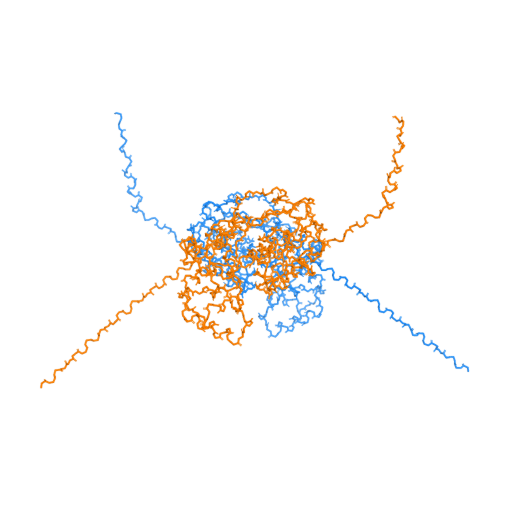9.586 -17.5 5.207 1 96.75 111 PRO A O 1
ATOM 821 N N . GLU A 1 112 ? -7.5 -17.406 6.086 1 97.62 112 GLU A N 1
ATOM 822 C CA . GLU A 1 112 ? -7.609 -15.984 6.391 1 97.62 112 GLU A CA 1
ATOM 823 C C . GLU A 1 112 ? -7.742 -15.156 5.117 1 97.62 112 GLU A C 1
ATOM 825 O O . GLU A 1 112 ? -8.422 -14.125 5.109 1 97.62 112 GLU A O 1
ATOM 830 N N . ALA A 1 113 ? -7.109 -15.609 4.078 1 98.38 113 ALA A N 1
ATOM 831 C CA . ALA A 1 113 ? -7.219 -14.914 2.799 1 98.38 113 ALA A CA 1
ATOM 832 C C . ALA A 1 113 ? -8.594 -15.141 2.17 1 98.38 113 ALA A C 1
ATOM 834 O O . ALA A 1 113 ? -9.172 -14.227 1.584 1 98.38 113 ALA A O 1
ATOM 835 N N . LEU A 1 114 ? -9.148 -16.344 2.258 1 98.25 114 LEU A N 1
ATOM 836 C CA . LEU A 1 114 ? -10.492 -16.641 1.776 1 98.25 114 LEU A CA 1
ATOM 837 C C . LEU A 1 114 ? -11.531 -15.797 2.504 1 98.25 114 LEU A C 1
ATOM 839 O O . LEU A 1 114 ? -12.414 -15.219 1.871 1 98.25 114 LEU A O 1
ATOM 843 N N . LYS A 1 115 ? -11.352 -15.68 3.756 1 97.44 115 LYS A N 1
ATOM 844 C CA . LYS A 1 115 ? -12.266 -14.867 4.559 1 97.44 115 LYS A CA 1
ATOM 845 C C . LYS A 1 115 ? -12.18 -13.398 4.172 1 97.44 115 LYS A C 1
ATOM 847 O O . LYS A 1 115 ? -13.195 -12.703 4.125 1 97.44 115 LYS A O 1
ATOM 852 N N . LEU A 1 116 ? -10.953 -12.977 3.977 1 98.5 116 LEU A N 1
ATOM 853 C CA . LEU A 1 116 ? -10.758 -11.578 3.615 1 98.5 116 LEU A CA 1
ATOM 854 C C . LEU A 1 116 ? -11.508 -11.242 2.33 1 98.5 116 LEU A C 1
ATOM 856 O O . LEU A 1 116 ? -12.117 -10.172 2.223 1 98.5 116 LEU A O 1
ATOM 860 N N . ILE A 1 117 ? -11.5 -12.109 1.343 1 98.81 117 ILE A N 1
ATOM 861 C CA . ILE A 1 117 ? -12.195 -11.875 0.081 1 98.81 117 ILE A CA 1
ATOM 862 C C . ILE A 1 117 ? -13.695 -11.719 0.339 1 98.81 117 ILE A C 1
ATOM 864 O O . ILE A 1 117 ? -14.328 -10.797 -0.189 1 98.81 117 ILE A O 1
ATOM 868 N N . ASP A 1 118 ? -14.203 -12.523 1.115 1 98 118 ASP A N 1
ATOM 869 C CA . ASP A 1 118 ? -15.633 -12.438 1.406 1 98 118 ASP A CA 1
ATOM 870 C C . ASP A 1 118 ? -15.953 -11.203 2.238 1 98 118 ASP A C 1
ATOM 872 O O . ASP A 1 118 ? -17.016 -10.594 2.076 1 98 118 ASP A O 1
ATOM 876 N N . ASP A 1 119 ? -15.094 -10.852 3.236 1 97.88 119 ASP A N 1
ATOM 877 C CA . ASP A 1 119 ? -15.273 -9.633 4.02 1 97.88 119 ASP A CA 1
ATOM 878 C C . ASP A 1 119 ? -15.281 -8.398 3.121 1 97.88 119 ASP A C 1
ATOM 880 O O . ASP A 1 119 ? -16.078 -7.473 3.334 1 97.88 119 ASP A O 1
ATOM 884 N N . ILE A 1 120 ? -14.406 -8.414 2.176 1 98.44 120 ILE A N 1
ATOM 885 C CA . ILE A 1 120 ? -14.344 -7.305 1.229 1 98.44 120 ILE A CA 1
ATOM 886 C C . ILE A 1 120 ? -15.641 -7.25 0.419 1 98.44 120 ILE A C 1
ATOM 888 O O . ILE A 1 120 ? -16.219 -6.18 0.231 1 98.44 120 ILE A O 1
ATOM 892 N N . ARG A 1 121 ? -16.078 -8.398 -0.04 1 98.44 121 ARG A N 1
ATOM 893 C CA . ARG A 1 121 ? -17.328 -8.461 -0.776 1 98.44 121 ARG A CA 1
ATOM 894 C C . ARG A 1 121 ? -18.469 -7.863 0.041 1 98.44 121 ARG A C 1
ATOM 896 O O . ARG A 1 121 ? -19.25 -7.059 -0.47 1 98.44 121 ARG A O 1
ATOM 903 N N . ALA A 1 122 ? -18.562 -8.219 1.253 1 97.94 122 ALA A N 1
ATOM 904 C CA . ALA A 1 122 ? -19.625 -7.707 2.127 1 97.94 122 ALA A CA 1
ATOM 905 C C . ALA A 1 122 ? -19.547 -6.188 2.25 1 97.94 122 ALA A C 1
ATOM 907 O O . ALA A 1 122 ? -20.562 -5.504 2.176 1 97.94 122 ALA A O 1
ATOM 908 N N . ALA A 1 123 ? -18.375 -5.703 2.408 1 95.31 123 ALA A N 1
ATOM 909 C CA . ALA A 1 123 ? -18.172 -4.266 2.549 1 95.31 123 ALA A CA 1
ATOM 910 C C . ALA A 1 123 ? -18.547 -3.533 1.262 1 95.31 123 ALA A C 1
ATOM 912 O O . ALA A 1 123 ? -19.203 -2.49 1.3 1 95.31 123 ALA A O 1
ATOM 913 N N . VAL A 1 124 ? -18.172 -4.094 0.144 1 97.06 124 VAL A N 1
ATOM 914 C CA . VAL A 1 124 ? -18.453 -3.492 -1.157 1 97.06 124 VAL A CA 1
ATOM 915 C C . VAL A 1 124 ? -19.953 -3.521 -1.435 1 97.06 124 VAL A C 1
ATOM 917 O O . VAL A 1 124 ? -20.531 -2.525 -1.88 1 97.06 124 VAL A O 1
ATOM 920 N N . HIS A 1 125 ? -20.547 -4.633 -1.162 1 97.19 125 HIS A N 1
ATOM 921 C CA . HIS A 1 125 ? -21.984 -4.758 -1.399 1 97.19 125 HIS A CA 1
ATOM 922 C C . HIS A 1 125 ? -22.766 -3.846 -0.467 1 97.19 125 HIS A C 1
ATOM 924 O O . HIS A 1 125 ? -23.844 -3.35 -0.836 1 97.19 125 HIS A O 1
ATOM 930 N N . ALA A 1 126 ? -22.297 -3.596 0.711 1 94.69 126 ALA A N 1
ATOM 931 C CA . ALA A 1 126 ? -22.938 -2.648 1.619 1 94.69 126 ALA A CA 1
ATOM 932 C C . ALA A 1 126 ? -22.875 -1.227 1.067 1 94.69 126 ALA A C 1
ATOM 934 O O . ALA A 1 126 ? -23.812 -0.444 1.238 1 94.69 126 ALA A O 1
ATOM 935 N N . ALA A 1 127 ? -21.812 -0.973 0.374 1 89.69 127 ALA A N 1
ATOM 936 C CA . ALA A 1 127 ? -21.594 0.387 -0.109 1 89.69 127 ALA A CA 1
ATOM 937 C C . ALA A 1 127 ? -22.312 0.623 -1.434 1 89.69 127 ALA A C 1
ATOM 939 O O . ALA A 1 127 ? -22.844 1.709 -1.674 1 89.69 127 ALA A O 1
ATOM 940 N N . CYS A 1 128 ? -22.344 -0.41 -2.279 1 94.12 128 CYS A N 1
ATOM 941 C CA . CYS A 1 128 ? -22.766 -0.152 -3.652 1 94.12 128 CYS A CA 1
ATOM 942 C C . CYS A 1 128 ? -23.891 -1.083 -4.062 1 94.12 128 CYS A C 1
ATOM 944 O O . CYS A 1 128 ? -24.422 -0.974 -5.168 1 94.12 128 CYS A O 1
ATOM 946 N N . GLY A 1 129 ? -24.328 -1.902 -3.201 1 95.38 129 GLY A N 1
ATOM 947 C CA . GLY A 1 129 ? -25.188 -2.992 -3.623 1 95.38 129 GLY A CA 1
ATOM 948 C C . GLY A 1 129 ? -24.438 -4.129 -4.289 1 95.38 129 GLY A C 1
ATOM 949 O O . GLY A 1 129 ? -23.219 -4.051 -4.473 1 95.38 129 GLY A O 1
ATOM 950 N N . PRO A 1 130 ? -25.156 -5.246 -4.645 1 96.88 130 PRO A N 1
ATOM 951 C CA . PRO A 1 130 ? -24.516 -6.426 -5.227 1 96.88 130 PRO A CA 1
ATOM 952 C C . PRO A 1 130 ? -24.172 -6.242 -6.703 1 96.88 130 PRO A C 1
ATOM 954 O O . PRO A 1 130 ? -24.688 -6.969 -7.555 1 96.88 130 PRO A O 1
ATOM 957 N N . LYS A 1 131 ? -23.219 -5.375 -6.938 1 97.19 131 LYS A N 1
ATOM 958 C CA . LYS A 1 131 ? -22.859 -5.016 -8.305 1 97.19 131 LYS A CA 1
ATOM 959 C C . LYS A 1 131 ? -21.469 -5.562 -8.664 1 97.19 131 LYS A C 1
ATOM 961 O O . LYS A 1 131 ? -21.188 -5.793 -9.836 1 97.19 131 LYS A O 1
ATOM 966 N N . VAL A 1 132 ? -20.609 -5.73 -7.652 1 98.5 132 VAL A N 1
ATOM 967 C CA . VAL A 1 132 ? -19.234 -6.152 -7.898 1 98.5 132 VAL A CA 1
ATOM 968 C C . VAL A 1 132 ? -19.094 -7.645 -7.594 1 98.5 132 VAL A C 1
ATOM 970 O O . VAL A 1 132 ? -19.453 -8.102 -6.512 1 98.5 132 VAL A O 1
ATOM 973 N N . SER A 1 133 ? -18.562 -8.375 -8.516 1 98.81 133 SER A N 1
ATOM 974 C CA . SER A 1 133 ? -18.453 -9.828 -8.398 1 98.81 133 SER A CA 1
ATOM 975 C C . SER A 1 133 ? -17.297 -10.227 -7.477 1 98.81 133 SER A C 1
ATOM 977 O O . SER A 1 133 ? -16.391 -9.43 -7.234 1 98.81 133 SER A O 1
ATOM 979 N N . CYS A 1 134 ? -17.359 -11.492 -6.984 1 98.88 134 CYS A N 1
ATOM 980 C CA . CYS A 1 134 ? -16.25 -12.062 -6.227 1 98.88 134 CYS A CA 1
ATOM 981 C C . CYS A 1 134 ? -15 -12.188 -7.09 1 98.88 134 CYS A C 1
ATOM 983 O O . CYS A 1 134 ? -13.883 -12.023 -6.594 1 98.88 134 CYS A O 1
ATOM 985 N N . ALA A 1 135 ? -15.188 -12.477 -8.352 1 98.88 135 ALA A N 1
ATOM 986 C CA . ALA A 1 135 ? -14.07 -12.586 -9.281 1 98.88 135 ALA A CA 1
ATOM 987 C C . ALA A 1 135 ? -13.305 -11.266 -9.383 1 98.88 135 ALA A C 1
ATOM 989 O O . ALA A 1 135 ? -12.078 -11.25 -9.305 1 98.88 135 ALA A O 1
ATOM 990 N N . ASP A 1 136 ? -14.031 -10.172 -9.523 1 98.88 136 ASP A N 1
ATOM 991 C CA . ASP A 1 136 ? -13.391 -8.867 -9.602 1 98.88 136 ASP A CA 1
ATOM 992 C C . ASP A 1 136 ? -12.797 -8.461 -8.25 1 98.88 136 ASP A C 1
ATOM 994 O O . ASP A 1 136 ? -11.727 -7.844 -8.203 1 98.88 136 ASP A O 1
ATOM 998 N N . ILE A 1 137 ? -13.453 -8.805 -7.18 1 98.88 137 ILE A N 1
ATOM 999 C CA . ILE A 1 137 ? -12.938 -8.5 -5.852 1 98.88 137 ILE A CA 1
ATOM 1000 C C . ILE A 1 137 ? -11.633 -9.266 -5.613 1 98.88 137 ILE A C 1
ATOM 1002 O O . ILE A 1 137 ? -10.672 -8.703 -5.09 1 98.88 137 ILE A O 1
ATOM 1006 N N . THR A 1 138 ? -11.586 -10.523 -6.016 1 98.88 138 THR A N 1
ATOM 1007 C CA . THR A 1 138 ? -10.367 -11.32 -5.883 1 98.88 138 THR A CA 1
ATOM 1008 C C . THR A 1 138 ? -9.234 -10.711 -6.699 1 98.88 138 THR A C 1
ATOM 1010 O O . THR A 1 138 ? -8.094 -10.648 -6.234 1 98.88 138 THR A O 1
ATOM 1013 N N . THR A 1 139 ? -9.523 -10.242 -7.871 1 98.81 139 THR A N 1
ATOM 1014 C CA . THR A 1 139 ? -8.539 -9.625 -8.75 1 98.81 139 THR A CA 1
ATOM 1015 C C . THR A 1 139 ? -7.965 -8.359 -8.117 1 98.81 139 THR A C 1
ATOM 1017 O O . THR A 1 139 ? -6.746 -8.195 -8.039 1 98.81 139 THR A O 1
ATOM 1020 N N . LEU A 1 140 ? -8.844 -7.531 -7.656 1 98.31 140 LEU A N 1
ATOM 1021 C CA . LEU A 1 140 ? -8.43 -6.273 -7.043 1 98.31 140 LEU A CA 1
ATOM 1022 C C . LEU A 1 140 ? -7.652 -6.527 -5.754 1 98.31 140 LEU A C 1
ATOM 1024 O O . LEU A 1 140 ? -6.641 -5.879 -5.496 1 98.31 140 LEU A O 1
ATOM 1028 N N . ALA A 1 141 ? -8.156 -7.434 -4.938 1 98.75 141 ALA A N 1
ATOM 1029 C CA . ALA A 1 141 ? -7.484 -7.762 -3.68 1 98.75 141 ALA A CA 1
ATOM 1030 C C . ALA A 1 141 ? -6.07 -8.281 -3.932 1 98.75 141 ALA A C 1
ATOM 1032 O O . ALA A 1 141 ? -5.141 -7.957 -3.184 1 98.75 141 ALA A O 1
ATOM 1033 N N . THR A 1 142 ? -5.902 -9.055 -4.953 1 98.81 142 THR A N 1
ATOM 1034 C CA . THR A 1 142 ? -4.59 -9.586 -5.305 1 98.81 142 THR A CA 1
ATOM 1035 C C . THR A 1 142 ? -3.646 -8.461 -5.734 1 98.81 142 THR A C 1
ATOM 1037 O O . THR A 1 142 ? -2.498 -8.406 -5.285 1 98.81 142 THR A O 1
ATOM 1040 N N . ARG A 1 143 ? -4.098 -7.598 -6.598 1 97.25 143 ARG A N 1
ATOM 1041 C CA . ARG A 1 143 ? -3.289 -6.453 -6.996 1 97.25 143 ARG A CA 1
ATOM 1042 C C . ARG A 1 143 ? -2.844 -5.645 -5.781 1 97.25 143 ARG A C 1
ATOM 1044 O O . ARG A 1 143 ? -1.66 -5.328 -5.637 1 97.25 143 ARG A O 1
ATOM 1051 N N . ASP A 1 144 ? -3.801 -5.398 -4.957 1 96 144 ASP A N 1
ATOM 1052 C CA . ASP A 1 144 ? -3.504 -4.539 -3.814 1 96 144 ASP A CA 1
ATOM 1053 C C . ASP A 1 144 ? -2.588 -5.25 -2.82 1 96 144 ASP A C 1
ATOM 1055 O O . ASP A 1 144 ? -1.779 -4.609 -2.146 1 96 144 ASP A O 1
ATOM 1059 N N . ALA A 1 145 ? -2.65 -6.508 -2.719 1 97.62 145 ALA A N 1
ATOM 1060 C CA . ALA A 1 145 ? -1.725 -7.27 -1.886 1 97.62 145 ALA A CA 1
ATOM 1061 C C . ALA A 1 145 ? -0.301 -7.184 -2.428 1 97.62 145 ALA A C 1
ATOM 1063 O O . ALA A 1 145 ? 0.654 -7.047 -1.661 1 97.62 145 ALA A O 1
ATOM 1064 N N . VAL A 1 146 ? -0.178 -7.277 -3.762 1 97.06 146 VAL A N 1
ATOM 1065 C CA . VAL A 1 146 ? 1.125 -7.141 -4.402 1 97.06 146 VAL A CA 1
ATOM 1066 C C . VAL A 1 146 ? 1.708 -5.762 -4.098 1 97.06 146 VAL A C 1
ATOM 1068 O O . VAL A 1 146 ? 2.855 -5.648 -3.664 1 97.06 146 VAL A O 1
ATOM 1071 N N . VAL A 1 147 ? 0.887 -4.82 -4.195 1 91.75 147 VAL A N 1
ATOM 1072 C CA . VAL A 1 147 ? 1.335 -3.447 -3.984 1 91.75 147 VAL A CA 1
ATOM 1073 C C . VAL A 1 147 ? 1.7 -3.246 -2.516 1 91.75 147 VAL A C 1
ATOM 1075 O O . VAL A 1 147 ? 2.771 -2.721 -2.203 1 91.75 147 VAL A O 1
ATOM 1078 N N . ALA A 1 148 ? 0.87 -3.686 -1.641 1 90.81 148 ALA A N 1
ATOM 1079 C CA . ALA A 1 148 ? 1.048 -3.461 -0.208 1 90.81 148 ALA A CA 1
ATOM 1080 C C . ALA A 1 148 ? 2.279 -4.195 0.313 1 90.81 148 ALA A C 1
ATOM 1082 O O . ALA A 1 148 ? 2.865 -3.801 1.323 1 90.81 148 ALA A O 1
ATOM 1083 N N . SER A 1 149 ? 2.711 -5.184 -0.405 1 93.25 149 SER A N 1
ATOM 1084 C CA . SER A 1 149 ? 3.887 -5.938 0.014 1 93.25 149 SER A CA 1
ATOM 1085 C C . SER A 1 149 ? 5.145 -5.434 -0.685 1 93.25 149 SER A C 1
ATOM 1087 O O . SER A 1 149 ? 6.238 -5.965 -0.468 1 93.25 149 SER A O 1
ATOM 1089 N N . GLY A 1 150 ? 4.949 -4.512 -1.565 1 90.19 150 GLY A N 1
ATOM 1090 C CA . GLY A 1 150 ? 6.129 -3.881 -2.135 1 90.19 150 GLY A CA 1
ATOM 1091 C C . GLY A 1 150 ? 6.242 -4.07 -3.635 1 90.19 150 GLY A C 1
ATOM 1092 O O . GLY A 1 150 ? 7.164 -3.553 -4.266 1 90.19 150 GLY A O 1
ATOM 1093 N N . GLY A 1 151 ? 5.293 -4.746 -4.242 1 93.69 151 GLY A N 1
ATOM 1094 C CA . GLY A 1 151 ? 5.34 -5.012 -5.672 1 93.69 151 GLY A CA 1
ATOM 1095 C C . GLY A 1 151 ? 4.777 -3.875 -6.508 1 93.69 151 GLY A C 1
ATOM 1096 O O . GLY A 1 151 ? 4.457 -2.809 -5.98 1 93.69 151 GLY A O 1
ATOM 1097 N N . PRO A 1 152 ? 4.691 -4.145 -7.777 1 90.38 152 PRO A N 1
ATOM 1098 C CA . PRO A 1 152 ? 4.23 -3.092 -8.688 1 90.38 152 PRO A CA 1
ATOM 1099 C C . PRO A 1 152 ? 2.715 -2.914 -8.664 1 90.38 152 PRO A C 1
ATOM 1101 O O . PRO A 1 152 ? 1.98 -3.883 -8.461 1 90.38 152 PRO A O 1
ATOM 1104 N N . PHE A 1 153 ? 2.346 -1.676 -8.938 1 87.81 153 PHE A N 1
ATOM 1105 C CA . PHE A 1 153 ? 0.944 -1.419 -9.242 1 87.81 153 PHE A CA 1
ATOM 1106 C C . PHE A 1 153 ? 0.652 -1.697 -10.711 1 87.81 153 PHE A C 1
ATOM 1108 O O . PHE A 1 153 ? 1.482 -1.417 -11.578 1 87.81 153 PHE A O 1
ATOM 1115 N N . PHE A 1 154 ? -0.417 -2.191 -10.969 1 88.88 154 PHE A N 1
ATOM 1116 C CA . PHE A 1 154 ? -0.903 -2.355 -12.328 1 88.88 154 PHE A CA 1
ATOM 1117 C C . PHE A 1 154 ? -2.418 -2.205 -12.391 1 88.88 154 PHE A C 1
ATOM 1119 O O . PHE A 1 154 ? -3.121 -2.604 -11.461 1 88.88 154 PHE A O 1
ATOM 1126 N N . GLU A 1 155 ? -2.861 -1.588 -13.461 1 88.19 155 GLU A N 1
ATOM 1127 C CA . GLU A 1 155 ? -4.301 -1.52 -13.688 1 88.19 155 GLU A CA 1
ATOM 1128 C C . GLU A 1 155 ? -4.844 -2.852 -14.203 1 88.19 155 GLU A C 1
ATOM 1130 O O . GLU A 1 155 ? -4.137 -3.59 -14.891 1 88.19 155 GLU A O 1
ATOM 1135 N N . VAL A 1 156 ? -6.039 -3.164 -13.758 1 94.88 156 VAL A N 1
ATOM 1136 C CA . VAL A 1 156 ? -6.703 -4.367 -14.25 1 94.88 156 VAL A CA 1
ATOM 1137 C C . VAL A 1 156 ? -8.094 -4.016 -14.773 1 94.88 156 VAL A C 1
ATOM 1139 O O . VAL A 1 156 ? -8.82 -3.246 -14.148 1 94.88 156 VAL A O 1
ATOM 1142 N N . PRO A 1 157 ? -8.383 -4.473 -16 1 96.5 157 PRO A N 1
ATOM 1143 C CA . PRO A 1 157 ? -9.773 -4.305 -16.438 1 96.5 157 PRO A CA 1
ATOM 1144 C C . PRO A 1 157 ? -10.75 -5.145 -15.617 1 96.5 157 PRO A C 1
ATOM 1146 O O . PRO A 1 157 ? -10.398 -6.23 -15.148 1 96.5 157 PRO A O 1
ATOM 1149 N N . LEU A 1 158 ? -12.008 -4.625 -15.438 1 98.19 158 LEU A N 1
ATOM 1150 C CA . LEU A 1 158 ? -12.992 -5.258 -14.57 1 98.19 158 LEU A CA 1
ATOM 1151 C C . LEU A 1 158 ? -14.289 -5.527 -15.32 1 98.19 158 LEU A C 1
ATOM 1153 O O . LEU A 1 158 ? -14.484 -5.02 -16.438 1 98.19 158 LEU A O 1
ATOM 1157 N N . GLY A 1 159 ? -15.141 -6.332 -14.664 1 98.5 159 GLY A N 1
ATOM 1158 C CA . GLY A 1 159 ? -16.391 -6.723 -15.281 1 98.5 159 GLY A CA 1
ATOM 1159 C C . GLY A 1 159 ? -16.609 -8.227 -15.297 1 98.5 159 GLY A C 1
ATOM 1160 O O . GLY A 1 159 ? -17.516 -8.719 -15.969 1 98.5 159 GLY A O 1
ATOM 1161 N N . ARG A 1 160 ? -15.82 -8.969 -14.586 1 98.62 160 ARG A N 1
ATOM 1162 C CA . ARG A 1 160 ? -15.938 -10.422 -14.508 1 98.62 160 ARG A CA 1
ATOM 1163 C C . ARG A 1 160 ? -17.203 -10.836 -13.773 1 98.62 160 ARG A C 1
ATOM 1165 O O . ARG A 1 160 ? -17.703 -10.094 -12.914 1 98.62 160 ARG A O 1
ATOM 1172 N N . ARG A 1 161 ? -17.672 -11.953 -14.172 1 98.62 161 ARG A N 1
ATOM 1173 C CA . ARG A 1 161 ? -18.75 -12.594 -13.438 1 98.62 161 ARG A CA 1
ATOM 1174 C C . ARG A 1 161 ? -18.266 -13.859 -12.734 1 98.62 161 ARG A C 1
ATOM 1176 O O . ARG A 1 161 ? -17.266 -14.453 -13.141 1 98.62 161 ARG A O 1
ATOM 1183 N N . ASP A 1 162 ? -18.969 -14.188 -11.656 1 98.69 162 ASP A N 1
ATOM 1184 C CA . ASP A 1 162 ? -18.641 -15.375 -10.875 1 98.69 162 ASP A CA 1
ATOM 1185 C C . ASP A 1 162 ? -19.125 -16.641 -11.578 1 98.69 162 ASP A C 1
ATOM 1187 O O . ASP A 1 162 ? -20.25 -16.688 -12.094 1 98.69 162 ASP A O 1
ATOM 1191 N N . GLY A 1 163 ? -18.281 -17.625 -11.594 1 98 163 GLY A N 1
ATOM 1192 C CA . GLY A 1 163 ? -18.672 -18.906 -12.156 1 98 163 GLY A CA 1
ATOM 1193 C C . GLY A 1 163 ? -19.781 -19.594 -11.375 1 98 163 GLY A C 1
ATOM 1194 O O . GLY A 1 163 ? -19.984 -19.297 -10.203 1 98 163 GLY A O 1
ATOM 1195 N N . LEU A 1 164 ? -20.453 -20.562 -12.016 1 95.62 164 LEU A N 1
ATOM 1196 C CA . LEU A 1 164 ? -21.625 -21.203 -11.43 1 95.62 164 LEU A CA 1
ATOM 1197 C C . LEU A 1 164 ? -21.266 -22.562 -10.828 1 95.62 164 LEU A C 1
ATOM 1199 O O . LEU A 1 164 ? -22.062 -23.141 -10.086 1 95.62 164 LEU A O 1
ATOM 1203 N N . SER A 1 165 ? -20.109 -23.062 -11.18 1 96.06 165 SER A N 1
ATOM 1204 C CA . SER A 1 165 ? -19.672 -24.359 -10.68 1 96.06 165 SER A CA 1
ATOM 1205 C C . SER A 1 165 ? -18.156 -24.359 -10.422 1 96.06 165 SER A C 1
ATOM 1207 O O . SER A 1 165 ? -17.406 -23.641 -11.086 1 96.06 165 SER A O 1
ATOM 1209 N N . PRO A 1 166 ? -17.75 -25.156 -9.43 1 97.5 166 PRO A N 1
ATOM 1210 C CA . PRO A 1 166 ? -16.312 -25.312 -9.234 1 97.5 166 PRO A CA 1
ATOM 1211 C C . PRO A 1 166 ? -15.633 -26.016 -10.414 1 97.5 166 PRO A C 1
ATOM 1213 O O . PRO A 1 166 ? -16.281 -26.766 -11.156 1 97.5 166 PRO A O 1
ATOM 1216 N N . ALA A 1 167 ? -14.367 -25.781 -10.602 1 97.75 167 ALA A N 1
ATOM 1217 C CA . ALA A 1 167 ? -13.602 -26.547 -11.57 1 97.75 167 ALA A CA 1
ATOM 1218 C C . ALA A 1 167 ? -13.594 -28.031 -11.203 1 97.75 167 ALA A C 1
ATOM 1220 O O . ALA A 1 167 ? -13.594 -28.391 -10.023 1 97.75 167 ALA A O 1
ATOM 1221 N N . SER A 1 168 ? -13.562 -28.875 -12.234 1 97.06 168 SER A N 1
ATOM 1222 C CA . SER A 1 168 ? -13.453 -30.312 -11.992 1 97.06 168 SER A CA 1
ATOM 1223 C C . SER A 1 168 ? -12.086 -30.672 -11.43 1 97.06 168 SER A C 1
ATOM 1225 O O . SER A 1 168 ? -11.141 -29.891 -11.492 1 97.06 168 SER A O 1
ATOM 1227 N N . SER A 1 169 ? -12.016 -31.875 -10.859 1 96.75 169 SER A N 1
ATOM 1228 C CA . SER A 1 169 ? -10.742 -32.375 -10.336 1 96.75 169 SER A CA 1
ATOM 1229 C C . SER A 1 169 ? -9.664 -32.375 -11.422 1 96.75 169 SER A C 1
ATOM 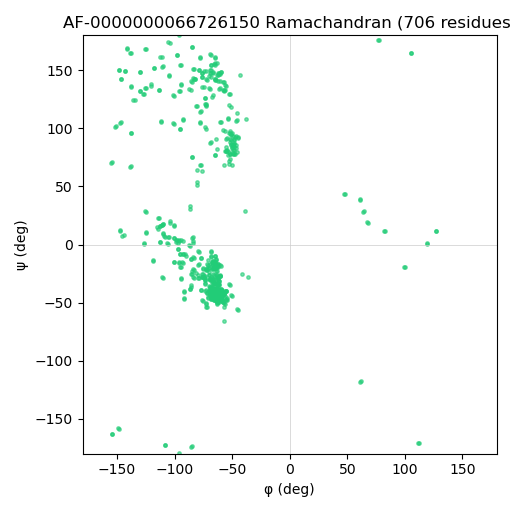1231 O O . SER A 1 169 ? -8.531 -31.969 -11.172 1 96.75 169 SER A O 1
ATOM 1233 N N . ASP A 1 170 ? -10.062 -32.844 -12.609 1 96.88 170 ASP A N 1
ATOM 1234 C CA . ASP A 1 170 ? -9.117 -32.875 -13.719 1 96.88 170 ASP A CA 1
ATOM 1235 C C . ASP A 1 170 ? -8.578 -31.5 -14.039 1 96.88 170 ASP A C 1
ATOM 1237 O O . ASP A 1 170 ? -7.391 -31.344 -14.336 1 96.88 170 ASP A O 1
ATOM 1241 N N . GLN A 1 171 ? -9.422 -30.5 -14 1 97.19 171 GLN A N 1
ATOM 1242 C CA . GLN A 1 171 ? -9.008 -29.125 -14.258 1 97.19 171 GLN A CA 1
ATOM 1243 C C . GLN A 1 171 ? -8.078 -28.609 -13.156 1 97.19 171 GLN A C 1
ATOM 1245 O O . GLN A 1 171 ? -7.07 -27.969 -13.438 1 97.19 171 GLN A O 1
ATOM 1250 N N . VAL A 1 172 ? -8.422 -28.891 -11.883 1 98.12 172 VAL A N 1
ATOM 1251 C CA . VAL A 1 172 ? -7.621 -28.438 -10.75 1 98.12 172 VAL A CA 1
ATOM 1252 C C . VAL A 1 172 ? -6.219 -29.047 -10.836 1 98.12 172 VAL A C 1
ATOM 1254 O O . VAL A 1 172 ? -5.227 -28.359 -10.555 1 98.12 172 VAL A O 1
ATOM 1257 N N . PHE A 1 173 ? -6.078 -30.25 -11.328 1 96.81 173 PHE A N 1
ATOM 1258 C CA . PHE A 1 173 ? -4.793 -30.938 -11.336 1 96.81 173 PHE A CA 1
ATOM 1259 C C . PHE A 1 173 ? -3.971 -30.516 -12.555 1 96.81 173 PHE A C 1
ATOM 1261 O O . PHE A 1 173 ? -2.85 -31 -12.742 1 96.81 173 PHE A O 1
ATOM 1268 N N . THR A 1 174 ? -4.5 -29.609 -13.391 1 97.25 174 THR A N 1
ATOM 1269 C CA . THR A 1 174 ? -3.67 -29 -14.422 1 97.25 174 THR A CA 1
ATOM 1270 C C . THR A 1 174 ? -2.76 -27.938 -13.812 1 97.25 174 THR A C 1
ATOM 1272 O O . THR A 1 174 ? -1.836 -27.453 -14.477 1 97.25 174 THR A O 1
ATOM 1275 N N . LEU A 1 175 ? -2.984 -27.547 -12.547 1 98.38 175 LEU A N 1
ATOM 1276 C CA . LEU A 1 175 ? -2.131 -26.578 -11.859 1 98.38 175 LEU A CA 1
ATOM 1277 C C . LEU A 1 175 ? -0.686 -27.062 -11.82 1 98.38 175 LEU A C 1
ATOM 1279 O O . LEU A 1 175 ? -0.423 -28.219 -11.492 1 98.38 175 LEU A O 1
ATOM 1283 N N . PRO A 1 176 ? 0.27 -26.172 -12.172 1 97.88 176 PRO A N 1
ATOM 1284 C CA . PRO A 1 176 ? 1.678 -26.562 -12.078 1 97.88 176 PRO A CA 1
ATOM 1285 C C . PRO A 1 176 ? 2.098 -26.922 -10.648 1 97.88 176 PRO A C 1
ATOM 1287 O O . PRO A 1 176 ? 1.775 -26.188 -9.711 1 97.88 176 PRO A O 1
ATOM 1290 N N . GLY A 1 177 ? 2.812 -28.031 -10.531 1 97.06 177 GLY A N 1
ATOM 1291 C CA . GLY A 1 177 ? 3.244 -28.484 -9.219 1 97.06 177 GLY A CA 1
ATOM 1292 C C . GLY A 1 177 ? 4.672 -28.094 -8.891 1 97.06 177 GLY A C 1
ATOM 1293 O O . GLY A 1 177 ? 5.445 -27.75 -9.781 1 97.06 177 GLY A O 1
ATOM 1294 N N . PRO A 1 178 ? 4.969 -28.188 -7.574 1 97.19 178 PRO A N 1
ATOM 1295 C CA . PRO A 1 178 ? 6.305 -27.797 -7.121 1 97.19 178 PRO A CA 1
ATOM 1296 C C . PRO A 1 178 ? 7.395 -28.75 -7.602 1 97.19 178 PRO A C 1
ATOM 1298 O O . PRO A 1 178 ? 8.586 -28.422 -7.535 1 97.19 178 PRO A O 1
ATOM 1301 N N . ASP A 1 179 ? 7.039 -29.906 -8.18 1 96.38 179 ASP A N 1
ATOM 1302 C CA . ASP A 1 179 ? 8.023 -30.922 -8.578 1 96.38 179 ASP A CA 1
ATOM 1303 C C . ASP A 1 179 ? 8.18 -30.953 -10.094 1 96.38 179 ASP A C 1
ATOM 1305 O O . ASP A 1 179 ? 8.969 -31.734 -10.625 1 96.38 179 ASP A O 1
ATOM 1309 N N . PHE A 1 180 ? 7.477 -30.094 -10.812 1 97.88 180 PHE A N 1
ATOM 1310 C CA . PHE A 1 180 ? 7.551 -30.094 -12.266 1 97.88 180 PHE A CA 1
ATOM 1311 C C . PHE A 1 180 ? 8.914 -29.594 -12.742 1 97.88 180 PHE A C 1
ATOM 1313 O O . PHE A 1 180 ? 9.492 -28.688 -12.141 1 97.88 180 PHE A O 1
ATOM 1320 N N . ASP A 1 181 ? 9.414 -30.156 -13.852 1 97.69 181 ASP A N 1
ATOM 1321 C CA . ASP A 1 181 ? 10.586 -29.609 -14.516 1 97.69 181 ASP A CA 1
ATOM 1322 C C . ASP A 1 181 ? 10.203 -28.484 -15.477 1 97.69 181 ASP A C 1
ATOM 1324 O O . ASP A 1 181 ? 9.016 -28.25 -15.719 1 97.69 181 ASP A O 1
ATOM 1328 N N . VAL A 1 182 ? 11.133 -27.781 -15.984 1 98.5 182 VAL A N 1
ATOM 1329 C CA . VAL A 1 182 ? 10.891 -26.578 -16.766 1 98.5 182 VAL A CA 1
ATOM 1330 C C . VAL A 1 182 ? 10.133 -26.922 -18.047 1 98.5 182 VAL A C 1
ATOM 1332 O O . VAL A 1 182 ? 9.156 -26.25 -18.391 1 98.5 182 VAL A O 1
ATOM 1335 N N . PRO A 1 183 ? 10.484 -28.031 -18.781 1 98.56 183 PRO A N 1
ATOM 1336 C CA . PRO A 1 183 ? 9.711 -28.359 -19.984 1 98.56 183 PRO A CA 1
ATOM 1337 C C . PRO A 1 183 ? 8.234 -28.609 -19.672 1 98.56 183 PRO A C 1
ATOM 1339 O O . PRO A 1 183 ? 7.359 -28.172 -20.422 1 98.56 183 PRO A O 1
ATOM 1342 N N . THR A 1 184 ? 7.953 -29.281 -18.594 1 98.62 184 THR A N 1
ATOM 1343 C CA . THR A 1 184 ? 6.574 -29.516 -18.188 1 98.62 184 THR A CA 1
ATOM 1344 C C . THR A 1 184 ? 5.871 -28.219 -17.828 1 98.62 184 THR A C 1
ATOM 1346 O O . THR A 1 184 ? 4.703 -28.016 -18.188 1 98.62 184 THR A O 1
ATOM 1349 N N . LEU A 1 185 ? 6.547 -27.297 -17.156 1 98.81 185 LEU A N 1
ATOM 1350 C CA . LEU A 1 185 ? 6.004 -26 -16.812 1 98.81 185 LEU A CA 1
ATOM 1351 C C . LEU A 1 185 ? 5.676 -25.203 -18.078 1 98.81 185 LEU A C 1
ATOM 1353 O O . LEU A 1 185 ? 4.602 -24.609 -18.172 1 98.81 185 LEU A O 1
ATOM 1357 N N . LEU A 1 186 ? 6.613 -25.219 -18.984 1 98.69 186 LEU A N 1
ATOM 1358 C CA . LEU A 1 186 ? 6.426 -24.469 -20.234 1 98.69 186 LEU A CA 1
ATOM 1359 C C . LEU A 1 186 ? 5.215 -25 -21 1 98.69 186 LEU A C 1
ATOM 1361 O O . LEU A 1 186 ? 4.441 -24.203 -21.547 1 98.69 186 LEU A O 1
ATOM 1365 N N . ALA A 1 187 ? 5.051 -26.281 -21.031 1 98.38 187 ALA A N 1
ATOM 1366 C CA . ALA A 1 187 ? 3.9 -26.875 -21.703 1 98.38 187 ALA A CA 1
ATOM 1367 C C . ALA A 1 187 ? 2.598 -26.469 -21.016 1 98.38 187 ALA A C 1
ATOM 1369 O O . ALA A 1 187 ? 1.61 -26.156 -21.688 1 98.38 187 ALA A O 1
ATOM 1370 N N . ALA A 1 188 ? 2.582 -26.531 -19.688 1 98.25 188 ALA A N 1
ATOM 1371 C CA . ALA A 1 188 ? 1.395 -26.156 -18.922 1 98.25 188 ALA A CA 1
ATOM 1372 C C . ALA A 1 188 ? 1.006 -24.703 -19.188 1 98.25 188 ALA A C 1
ATOM 1374 O O . ALA A 1 188 ? -0.17 -24.406 -19.406 1 98.25 188 ALA A O 1
ATOM 1375 N N . PHE A 1 189 ? 1.996 -23.797 -19.188 1 98.56 189 PHE A N 1
ATOM 1376 C CA . PHE A 1 189 ? 1.741 -22.391 -19.406 1 98.56 189 PHE A CA 1
ATOM 1377 C C . PHE A 1 189 ? 1.301 -22.125 -20.844 1 98.56 189 PHE A C 1
ATOM 1379 O O . PHE A 1 189 ? 0.39 -21.328 -21.078 1 98.56 189 PHE A O 1
ATOM 1386 N N . LYS A 1 190 ? 1.933 -22.812 -21.766 1 97.69 190 LYS A N 1
ATOM 1387 C CA . LYS A 1 190 ? 1.552 -22.688 -23.172 1 97.69 190 LYS A CA 1
ATOM 1388 C C . LYS A 1 190 ? 0.098 -23.094 -23.391 1 97.69 190 LYS A C 1
ATOM 1390 O O . LYS A 1 190 ? -0.621 -22.453 -24.172 1 97.69 190 LYS A O 1
ATOM 1395 N N . ASN A 1 191 ? -0.339 -24.094 -22.703 1 97.19 191 ASN A N 1
ATOM 1396 C CA . ASN A 1 191 ? -1.713 -24.562 -22.797 1 97.19 191 ASN A CA 1
ATOM 1397 C C . ASN A 1 191 ? -2.709 -23.516 -22.312 1 97.19 191 ASN A C 1
ATOM 1399 O O . ASN A 1 191 ? -3.9 -23.594 -22.625 1 97.19 191 ASN A O 1
ATOM 1403 N N . ARG A 1 192 ? -2.197 -22.531 -21.562 1 97.5 192 ARG A N 1
ATOM 1404 C CA . ARG A 1 192 ? -3.041 -21.438 -21.062 1 97.5 192 ARG A CA 1
ATOM 1405 C C . ARG A 1 192 ? -2.697 -20.125 -21.75 1 97.5 192 ARG A C 1
ATOM 1407 O O . ARG A 1 192 ? -2.984 -19.047 -21.219 1 97.5 192 ARG A O 1
ATOM 1414 N N . SER A 1 193 ? -1.972 -20.203 -22.906 1 95.56 193 SER A N 1
ATOM 1415 C CA . SER A 1 193 ? -1.603 -19.078 -23.734 1 95.56 193 SER A CA 1
ATOM 1416 C C . SER A 1 193 ? -0.674 -18.109 -23 1 95.56 193 SER A C 1
ATOM 1418 O O . SER A 1 193 ? -0.765 -16.906 -23.172 1 95.56 193 SER A O 1
ATOM 1420 N N . LEU A 1 194 ? 0.066 -18.625 -22.094 1 97.62 194 LEU A N 1
ATOM 1421 C CA . LEU A 1 194 ? 1.153 -17.922 -21.438 1 97.62 194 LEU A CA 1
ATOM 1422 C C . LEU A 1 194 ? 2.508 -18.391 -21.953 1 97.62 194 LEU A C 1
ATOM 1424 O O . LEU A 1 194 ? 2.67 -19.562 -22.312 1 97.62 194 LEU A O 1
ATOM 1428 N N . ASP A 1 195 ? 3.439 -17.469 -22.031 1 97.81 195 ASP A N 1
ATOM 1429 C CA . ASP A 1 195 ? 4.727 -17.812 -22.625 1 97.81 195 ASP A CA 1
ATOM 1430 C C . ASP A 1 195 ? 5.816 -17.891 -21.562 1 97.81 195 ASP A C 1
ATOM 1432 O O . ASP A 1 195 ? 5.523 -17.922 -20.359 1 97.81 195 ASP A O 1
ATOM 1436 N N . THR A 1 196 ? 7.062 -18.047 -22.047 1 98.38 196 THR A N 1
ATOM 1437 C CA . THR A 1 196 ? 8.211 -18.25 -21.172 1 98.38 196 THR A CA 1
ATOM 1438 C C . THR A 1 196 ? 8.383 -17.062 -20.219 1 98.38 196 THR A C 1
ATOM 1440 O O . THR A 1 196 ? 8.656 -17.25 -19.031 1 98.38 196 THR A O 1
ATOM 1443 N N . ALA A 1 197 ? 8.242 -15.828 -20.703 1 98 197 ALA A N 1
ATOM 1444 C CA . ALA A 1 197 ? 8.375 -14.633 -19.875 1 98 197 ALA A CA 1
ATOM 1445 C C . ALA A 1 197 ? 7.32 -14.609 -18.781 1 98 197 ALA A C 1
ATOM 1447 O O . ALA A 1 197 ? 7.605 -14.219 -17.641 1 98 197 ALA A O 1
ATOM 1448 N N . ASP A 1 198 ? 6.125 -15.055 -19.141 1 98.5 198 ASP A N 1
ATOM 1449 C CA . ASP A 1 198 ? 5.047 -15.125 -18.156 1 98.5 198 ASP A CA 1
ATOM 1450 C C . ASP A 1 198 ? 5.371 -16.125 -17.047 1 98.5 198 ASP A C 1
ATOM 1452 O O . ASP A 1 198 ? 5.184 -15.828 -15.867 1 98.5 198 ASP A O 1
ATOM 1456 N N . LEU A 1 199 ? 5.855 -17.297 -17.438 1 98.88 199 LEU A N 1
ATOM 1457 C CA . LEU A 1 199 ? 6.207 -18.328 -16.469 1 98.88 199 LEU A CA 1
ATOM 1458 C C . LEU A 1 199 ? 7.223 -17.812 -15.461 1 98.88 199 LEU A C 1
ATOM 1460 O O . LEU A 1 199 ? 7.008 -17.922 -14.25 1 98.88 199 LEU A O 1
ATOM 1464 N N . VAL A 1 200 ? 8.273 -17.234 -15.961 1 98.94 200 VAL A N 1
ATOM 1465 C CA . VAL A 1 200 ? 9.359 -16.812 -15.086 1 98.94 200 VAL A CA 1
ATOM 1466 C C . VAL A 1 200 ? 8.891 -15.656 -14.203 1 98.94 200 VAL A C 1
ATOM 1468 O O . VAL A 1 200 ? 9.148 -15.648 -12.992 1 98.94 200 VAL A O 1
ATOM 1471 N N . ALA A 1 201 ? 8.125 -14.719 -14.75 1 98.81 201 ALA A N 1
ATOM 1472 C CA . ALA A 1 201 ? 7.699 -13.539 -14.008 1 98.81 201 ALA A CA 1
ATOM 1473 C C . ALA A 1 201 ? 6.664 -13.898 -12.945 1 98.81 201 ALA A C 1
ATOM 1475 O O . ALA A 1 201 ? 6.77 -13.469 -11.797 1 98.81 201 ALA A O 1
ATOM 1476 N N . LEU A 1 202 ? 5.676 -14.711 -13.297 1 98.81 202 LEU A N 1
ATOM 1477 C CA . LEU A 1 202 ? 4.633 -15.07 -12.344 1 98.81 202 LEU A CA 1
ATOM 1478 C C . LEU A 1 202 ? 5.195 -15.922 -11.219 1 98.81 202 LEU A C 1
ATOM 1480 O O . LEU A 1 202 ? 4.723 -15.844 -10.078 1 98.81 202 LEU A O 1
ATOM 1484 N N . SER A 1 203 ? 6.277 -16.719 -11.492 1 98.81 203 SER A N 1
ATOM 1485 C CA . SER A 1 203 ? 6.934 -17.516 -10.461 1 98.81 203 SER A CA 1
ATOM 1486 C C . SER A 1 203 ? 7.555 -16.625 -9.391 1 98.81 203 SER A C 1
ATOM 1488 O O . SER A 1 203 ? 7.738 -17.047 -8.25 1 98.81 203 SER A O 1
ATOM 1490 N N . GLY A 1 204 ? 7.824 -15.367 -9.773 1 98.69 204 GLY A N 1
ATOM 1491 C CA . GLY A 1 204 ? 8.438 -14.43 -8.844 1 98.69 204 GLY A CA 1
ATOM 1492 C C . GLY A 1 204 ? 7.543 -14.086 -7.672 1 98.69 204 GLY A C 1
ATOM 1493 O O . GLY A 1 204 ? 8.016 -13.562 -6.66 1 98.69 204 GLY A O 1
ATOM 1494 N N . ALA A 1 205 ? 6.211 -14.406 -7.793 1 98.56 205 ALA A N 1
ATOM 1495 C CA . ALA A 1 205 ? 5.289 -14.188 -6.68 1 98.56 205 ALA A CA 1
ATOM 1496 C C . ALA A 1 205 ? 5.68 -15.031 -5.473 1 98.56 205 ALA A C 1
ATOM 1498 O O . ALA A 1 205 ? 5.312 -14.711 -4.336 1 98.56 205 ALA A O 1
ATOM 1499 N N . HIS A 1 206 ? 6.5 -16.031 -5.66 1 98.56 206 HIS A N 1
ATOM 1500 C CA . HIS A 1 206 ? 6.965 -16.906 -4.586 1 98.56 206 HIS A CA 1
ATOM 1501 C C . HIS A 1 206 ? 7.891 -16.156 -3.633 1 98.56 206 HIS A C 1
ATOM 1503 O O . HIS A 1 206 ? 8.188 -16.641 -2.539 1 98.56 206 HIS A O 1
ATOM 1509 N N . THR A 1 207 ? 8.25 -14.891 -3.953 1 98.38 207 THR A N 1
ATOM 1510 C CA . THR A 1 207 ? 9.102 -14.094 -3.078 1 98.38 207 THR A CA 1
ATOM 1511 C C . THR A 1 207 ? 8.406 -13.828 -1.744 1 98.38 207 THR A C 1
ATOM 1513 O O . THR A 1 207 ? 9.062 -13.562 -0.737 1 98.38 207 THR A O 1
ATOM 1516 N N . VAL A 1 208 ? 7.055 -13.961 -1.698 1 97.19 208 VAL A N 1
ATOM 1517 C CA . VAL A 1 208 ? 6.355 -13.719 -0.44 1 97.19 208 VAL A CA 1
ATOM 1518 C C . VAL A 1 208 ? 5.723 -15.008 0.065 1 97.19 208 VAL A C 1
ATOM 1520 O O . VAL A 1 208 ? 4.926 -14.992 1.004 1 97.19 208 VAL A O 1
ATOM 1523 N N . GLY A 1 209 ? 6.055 -16.156 -0.448 1 96.31 209 GLY A N 1
ATOM 1524 C CA . GLY A 1 209 ? 5.383 -17.406 -0.143 1 96.31 209 GLY A CA 1
ATOM 1525 C C . GLY A 1 209 ? 6.172 -18.297 0.795 1 96.31 209 GLY A C 1
ATOM 1526 O O . GLY A 1 209 ? 7.316 -17.984 1.134 1 96.31 209 GLY A O 1
ATOM 1527 N N . ARG A 1 210 ? 5.523 -19.344 1.166 1 96.62 210 ARG A N 1
ATOM 1528 C CA . ARG A 1 210 ? 6.113 -20.422 1.937 1 96.62 210 ARG A CA 1
ATOM 1529 C C . ARG A 1 210 ? 5.809 -21.781 1.3 1 96.62 210 ARG A C 1
ATOM 1531 O O . ARG A 1 210 ? 4.793 -21.938 0.623 1 96.62 210 ARG A O 1
ATOM 1538 N N . GLY A 1 211 ? 6.73 -22.641 1.492 1 96.94 211 GLY A N 1
ATOM 1539 C CA . GLY A 1 211 ? 6.52 -24.031 1.08 1 96.94 211 GLY A CA 1
ATOM 1540 C C . GLY A 1 211 ? 6.461 -25 2.246 1 96.94 211 GLY A C 1
ATOM 1541 O O . GLY A 1 211 ? 7.297 -24.938 3.15 1 96.94 211 GLY A O 1
ATOM 1542 N N . HIS A 1 212 ? 5.492 -25.828 2.209 1 95.75 212 HIS A N 1
ATOM 1543 C CA . HIS A 1 212 ? 5.422 -26.891 3.205 1 95.75 212 HIS A CA 1
ATOM 1544 C C . HIS A 1 212 ? 6.422 -28 2.896 1 95.75 212 HIS A C 1
ATOM 1546 O O . HIS A 1 212 ? 6.672 -28.312 1.73 1 95.75 212 HIS A O 1
ATOM 1552 N N . CYS A 1 213 ? 6.922 -28.609 3.922 1 96.5 213 CYS A N 1
ATOM 1553 C CA . CYS A 1 213 ? 7.926 -29.656 3.764 1 96.5 213 CYS A CA 1
ATOM 1554 C C . CYS A 1 213 ? 7.461 -30.719 2.771 1 96.5 213 CYS A C 1
ATOM 1556 O O . CYS A 1 213 ? 8.258 -31.234 1.981 1 96.5 213 CYS A O 1
ATOM 1558 N N . SER A 1 214 ? 6.188 -30.984 2.766 1 94.31 214 SER A N 1
ATOM 1559 C CA . SER A 1 214 ? 5.633 -32 1.888 1 94.31 214 SER A CA 1
ATOM 1560 C C . SER A 1 214 ? 5.844 -31.641 0.42 1 94.31 214 SER A C 1
ATOM 1562 O O . SER A 1 214 ? 5.824 -32.531 -0.445 1 94.31 214 SER A O 1
ATOM 1564 N N . SER A 1 215 ? 6.102 -30.359 0.169 1 95.69 215 SER A N 1
ATOM 1565 C CA . SER A 1 215 ? 6.18 -29.891 -1.213 1 95.69 215 SER A CA 1
ATOM 1566 C C . SER A 1 215 ? 7.609 -29.969 -1.744 1 95.69 215 SER A C 1
ATOM 1568 O O . SER A 1 215 ? 7.844 -29.781 -2.938 1 95.69 215 SER A O 1
ATOM 1570 N N . PHE A 1 216 ? 8.617 -30.281 -0.807 1 96.69 216 PHE A N 1
ATOM 1571 C CA . PHE A 1 216 ? 9.977 -30.266 -1.328 1 96.69 216 PHE A CA 1
ATOM 1572 C C . PHE A 1 216 ? 10.82 -31.344 -0.643 1 96.69 216 PHE A C 1
ATOM 1574 O O . PHE A 1 216 ? 12.031 -31.438 -0.88 1 96.69 216 PHE A O 1
ATOM 1581 N N . THR A 1 217 ? 10.266 -32.188 0.141 1 96 217 THR A N 1
ATOM 1582 C CA . THR A 1 217 ? 11 -33.25 0.851 1 96 217 THR A CA 1
ATOM 1583 C C . THR A 1 217 ? 11.656 -34.219 -0.132 1 96 217 THR A C 1
ATOM 1585 O O . THR A 1 217 ? 12.664 -34.844 0.191 1 96 217 THR A O 1
ATOM 1588 N N . SER A 1 218 ? 11.109 -34.375 -1.284 1 95.69 218 SER A N 1
ATOM 1589 C CA . SER A 1 218 ? 11.695 -35.25 -2.301 1 95.69 218 SER A CA 1
ATOM 1590 C C . SER A 1 218 ? 13.094 -34.781 -2.688 1 95.69 218 SER A C 1
ATOM 1592 O O . SER A 1 218 ? 13.875 -35.531 -3.26 1 95.69 218 SER A O 1
ATOM 1594 N N . ARG A 1 219 ? 13.391 -33.531 -2.361 1 97 219 ARG A N 1
ATOM 1595 C CA . ARG A 1 219 ? 14.695 -32.969 -2.699 1 97 219 ARG A CA 1
ATOM 1596 C C . ARG A 1 219 ? 15.656 -33.062 -1.522 1 97 219 ARG A C 1
ATOM 1598 O O . ARG A 1 219 ? 16.812 -32.625 -1.618 1 97 219 ARG A O 1
ATOM 1605 N N . LEU A 1 220 ? 15.203 -33.688 -0.45 1 97.31 220 LEU A N 1
ATOM 1606 C CA . LEU A 1 220 ? 15.984 -33.781 0.778 1 97.31 220 LEU A CA 1
ATOM 1607 C C . LEU A 1 220 ? 16.406 -35.219 1.034 1 97.31 220 LEU A C 1
ATOM 1609 O O . LEU A 1 220 ? 15.836 -36.156 0.466 1 97.31 220 LEU A O 1
ATOM 1613 N N . PRO A 1 221 ? 17.5 -35.312 1.944 1 93.94 221 PRO A N 1
ATOM 1614 C CA . PRO A 1 221 ? 17.844 -36.688 2.354 1 93.94 221 PRO A CA 1
ATOM 1615 C C . PRO A 1 221 ? 16.656 -37.438 2.955 1 93.94 221 PRO A C 1
ATOM 1617 O O . PRO A 1 221 ? 15.805 -36.812 3.617 1 93.94 221 PRO A O 1
ATOM 1620 N N . PRO A 1 222 ? 16.516 -38.688 2.553 1 92.69 222 PRO A N 1
ATOM 1621 C CA . PRO A 1 222 ? 17.5 -39.594 1.952 1 92.69 222 PRO A CA 1
ATOM 1622 C C . PRO A 1 222 ? 17.406 -39.625 0.429 1 92.69 222 PRO A C 1
ATOM 1624 O O . PRO A 1 222 ? 18.078 -40.438 -0.208 1 92.69 222 PRO A O 1
ATOM 1627 N N . ASN A 1 223 ? 16.516 -38.844 -0.036 1 92.19 223 ASN A N 1
ATOM 1628 C CA . ASN A 1 223 ? 16.406 -38.875 -1.49 1 92.19 223 ASN A CA 1
ATOM 1629 C C . ASN A 1 223 ? 17.688 -38.344 -2.152 1 92.19 223 ASN A C 1
ATOM 1631 O O . ASN A 1 223 ? 18.469 -37.625 -1.534 1 92.19 223 ASN A O 1
ATOM 1635 N N . ALA A 1 224 ? 17.859 -38.781 -3.369 1 88.12 224 ALA A N 1
ATOM 1636 C CA . ALA A 1 224 ? 19.078 -38.469 -4.102 1 88.12 224 ALA A CA 1
ATOM 1637 C C . ALA A 1 224 ? 19.234 -36.969 -4.273 1 88.12 224 ALA A C 1
ATOM 1639 O O . ALA A 1 224 ? 18.234 -36.25 -4.5 1 88.12 224 ALA A O 1
ATOM 1640 N N . ASP A 1 225 ? 20.453 -36.5 -4.148 1 90.25 225 ASP A N 1
ATOM 1641 C CA . ASP A 1 225 ? 20.828 -35.094 -4.387 1 90.25 225 ASP A CA 1
ATOM 1642 C C . ASP A 1 225 ? 21 -34.844 -5.875 1 90.25 225 ASP A C 1
ATOM 1644 O O . ASP A 1 225 ? 21.844 -35.438 -6.531 1 90.25 225 ASP A O 1
ATOM 1648 N N . ASP A 1 226 ? 20.219 -33.969 -6.406 1 91.69 226 ASP A N 1
ATOM 1649 C CA . ASP A 1 226 ? 20.328 -33.656 -7.828 1 91.69 226 ASP A CA 1
ATOM 1650 C C . ASP A 1 226 ? 21.375 -32.562 -8.07 1 91.69 226 ASP A C 1
ATOM 1652 O O . ASP A 1 226 ? 21.578 -32.125 -9.203 1 91.69 226 ASP A O 1
ATOM 1656 N N . GLY A 1 227 ? 21.953 -32.094 -6.988 1 95.19 227 GLY A N 1
ATOM 1657 C CA . GLY A 1 227 ? 23.078 -31.172 -7.074 1 95.19 227 GLY A CA 1
ATOM 1658 C C . GLY A 1 227 ? 22.656 -29.734 -7.293 1 95.19 227 GLY A C 1
ATOM 1659 O O . GLY A 1 227 ? 23.484 -28.859 -7.562 1 95.19 227 GLY A O 1
ATOM 1660 N N . THR A 1 228 ? 21.359 -29.453 -7.133 1 97 228 THR A N 1
ATOM 1661 C CA . THR A 1 228 ? 20.891 -28.109 -7.492 1 97 228 THR A CA 1
ATOM 1662 C C . THR A 1 228 ? 20.531 -27.312 -6.246 1 97 228 THR A C 1
ATOM 1664 O O . THR A 1 228 ? 20.047 -26.188 -6.344 1 97 228 THR A O 1
ATOM 1667 N N . MET A 1 229 ? 20.812 -27.844 -5.066 1 98.06 229 MET A N 1
ATOM 1668 C CA . MET A 1 229 ? 20.594 -27.141 -3.814 1 98.06 229 MET A CA 1
ATOM 1669 C C . MET A 1 229 ? 21.891 -26.984 -3.037 1 98.06 229 MET A C 1
ATOM 1671 O O . MET A 1 229 ? 22.703 -27.922 -2.977 1 98.06 229 MET A O 1
ATOM 1675 N N . ASP A 1 230 ? 22.094 -25.766 -2.492 1 98.06 230 ASP A N 1
ATOM 1676 C CA . ASP A 1 230 ? 23.25 -25.547 -1.629 1 98.06 230 ASP A CA 1
ATOM 1677 C C . ASP A 1 230 ? 23.312 -26.594 -0.522 1 98.06 230 ASP A C 1
ATOM 1679 O O . ASP A 1 230 ? 22.328 -26.828 0.192 1 98.06 230 ASP A O 1
ATOM 1683 N N . PRO A 1 231 ? 24.484 -27.219 -0.381 1 97.31 231 PRO A N 1
ATOM 1684 C CA . PRO A 1 231 ? 24.578 -28.344 0.552 1 97.31 231 PRO A CA 1
ATOM 1685 C C . PRO A 1 231 ? 24.25 -27.953 1.989 1 97.31 231 PRO A C 1
ATOM 1687 O O . PRO A 1 231 ? 23.578 -28.703 2.701 1 97.31 231 PRO A O 1
ATOM 1690 N N . ALA A 1 232 ? 24.75 -26.812 2.447 1 97.62 232 ALA A N 1
ATOM 1691 C CA . ALA A 1 232 ? 24.453 -26.375 3.809 1 97.62 232 ALA A CA 1
ATOM 1692 C C . ALA A 1 232 ? 22.969 -26.062 3.975 1 97.62 232 ALA A C 1
ATOM 1694 O O . ALA A 1 232 ? 22.375 -26.391 5.004 1 97.62 232 ALA A O 1
ATOM 1695 N N . PHE A 1 233 ? 22.438 -25.5 2.969 1 98.12 233 PHE A N 1
ATOM 1696 C CA . PHE A 1 233 ? 21.016 -25.203 2.971 1 98.12 233 PHE A CA 1
ATOM 1697 C C . PHE A 1 233 ? 20.188 -26.484 2.986 1 98.12 233 PHE A C 1
ATOM 1699 O O . PHE A 1 233 ? 19.234 -26.609 3.752 1 98.12 233 PHE A O 1
ATOM 1706 N N . ARG A 1 234 ? 20.562 -27.422 2.203 1 98.06 234 ARG A N 1
ATOM 1707 C CA . ARG A 1 234 ? 19.891 -28.719 2.107 1 98.06 234 ARG A CA 1
ATOM 1708 C C . ARG A 1 234 ? 19.891 -29.422 3.455 1 98.06 234 ARG A C 1
ATOM 1710 O O . ARG A 1 234 ? 18.875 -30 3.861 1 98.06 234 ARG A O 1
ATOM 1717 N N . ARG A 1 235 ? 20.953 -29.375 4.188 1 97.19 235 ARG A N 1
ATOM 1718 C CA . ARG A 1 235 ? 21.062 -30 5.5 1 97.19 235 ARG A CA 1
ATOM 1719 C C . ARG A 1 235 ? 20.141 -29.328 6.512 1 97.19 235 ARG A C 1
ATOM 1721 O O . ARG A 1 235 ? 19.484 -30 7.305 1 97.19 235 ARG A O 1
ATOM 1728 N N . THR A 1 236 ? 20.172 -28.031 6.465 1 97.88 236 THR A N 1
ATOM 1729 C CA . THR A 1 236 ? 19.328 -27.266 7.375 1 97.88 236 THR A CA 1
ATOM 1730 C C . THR A 1 236 ? 17.844 -27.594 7.148 1 97.88 236 THR A C 1
ATOM 1732 O O . THR A 1 236 ? 17.094 -27.781 8.102 1 97.88 236 THR A O 1
ATOM 1735 N N . LEU A 1 237 ? 17.453 -27.734 5.926 1 98.19 237 LEU A N 1
ATOM 1736 C CA . LEU A 1 237 ? 16.078 -28.047 5.582 1 98.19 237 LEU A CA 1
ATOM 1737 C C . LEU A 1 237 ? 15.719 -29.453 6.02 1 98.19 237 LEU A C 1
ATOM 1739 O O . LEU A 1 237 ? 14.617 -29.703 6.523 1 98.19 237 LEU A O 1
ATOM 1743 N N . ALA A 1 238 ? 16.609 -30.328 5.773 1 97.88 238 ALA A N 1
ATOM 1744 C CA . ALA A 1 238 ? 16.391 -31.719 6.16 1 97.88 238 ALA A CA 1
ATOM 1745 C C . ALA A 1 238 ? 16.156 -31.844 7.66 1 97.88 238 ALA A C 1
ATOM 1747 O O . ALA A 1 238 ? 15.258 -32.562 8.094 1 97.88 238 ALA A O 1
ATOM 1748 N N . ALA A 1 239 ? 16.953 -31.125 8.414 1 97.88 239 ALA A N 1
ATOM 1749 C CA . ALA A 1 239 ? 16.797 -31.141 9.859 1 97.88 239 ALA A CA 1
ATOM 1750 C C . ALA A 1 239 ? 15.453 -30.547 10.281 1 97.88 239 ALA A C 1
ATOM 1752 O O . ALA A 1 239 ? 14.781 -31.094 11.156 1 97.88 239 ALA A O 1
ATOM 1753 N N . LYS A 1 240 ? 15.078 -29.531 9.641 1 97.81 240 LYS A N 1
ATOM 1754 C CA . LYS A 1 240 ? 13.812 -28.875 9.945 1 97.81 240 LYS A CA 1
ATOM 1755 C C . LYS A 1 240 ? 12.633 -29.797 9.664 1 97.81 240 LYS A C 1
ATOM 1757 O O . LYS A 1 240 ? 11.734 -29.922 10.5 1 97.81 240 LYS A O 1
ATOM 1762 N N . CYS A 1 241 ? 12.625 -30.406 8.516 1 97.25 241 CYS A N 1
ATOM 1763 C CA . CYS A 1 241 ? 11.492 -31.234 8.102 1 97.25 241 CYS A CA 1
ATOM 1764 C C . CYS A 1 241 ? 11.477 -32.562 8.875 1 97.25 241 CYS A C 1
ATOM 1766 O O . CYS A 1 241 ? 10.414 -33.156 9.062 1 97.25 241 CYS A O 1
ATOM 1768 N N . ALA A 1 242 ? 12.641 -32.969 9.289 1 96.81 242 ALA A N 1
ATOM 1769 C CA . ALA A 1 242 ? 12.703 -34.188 10.133 1 96.81 242 ALA A CA 1
ATOM 1770 C C . ALA A 1 242 ? 12.102 -33.906 11.508 1 96.81 242 ALA A C 1
ATOM 1772 O O . ALA A 1 242 ? 11.492 -34.812 12.102 1 96.81 242 ALA A O 1
ATOM 1773 N N . LYS A 1 243 ? 12.328 -32.719 12 1 97.31 243 LYS A N 1
ATOM 1774 C CA . LYS A 1 243 ? 11.812 -32.344 13.312 1 97.31 243 LYS A CA 1
ATOM 1775 C C . LYS A 1 243 ? 10.297 -32.188 13.273 1 97.31 243 LYS A C 1
ATOM 1777 O O . LYS A 1 243 ? 9.602 -32.562 14.219 1 97.31 243 LYS A O 1
ATOM 1782 N N . ASP A 1 244 ? 9.75 -31.562 12.18 1 96.88 244 ASP A N 1
ATOM 1783 C CA . ASP A 1 244 ? 8.32 -31.328 12 1 96.88 244 ASP A CA 1
ATOM 1784 C C . ASP A 1 244 ? 7.934 -31.406 10.531 1 96.88 244 ASP A C 1
ATOM 1786 O O . ASP A 1 244 ? 8.117 -30.453 9.781 1 96.88 244 ASP A O 1
ATOM 1790 N N . ALA A 1 245 ? 7.301 -32.469 10.125 1 93.5 245 ALA A N 1
ATOM 1791 C CA . ALA A 1 245 ? 6.945 -32.688 8.734 1 93.5 245 ALA A CA 1
ATOM 1792 C C . ALA A 1 245 ? 5.922 -31.688 8.234 1 93.5 245 ALA A C 1
ATOM 1794 O O . ALA A 1 245 ? 5.766 -31.484 7.031 1 93.5 245 ALA A O 1
ATOM 1795 N N . SER A 1 246 ? 5.262 -31.078 9.148 1 93.5 246 SER A N 1
ATOM 1796 C CA . SER A 1 246 ? 4.234 -30.109 8.781 1 93.5 246 SER A CA 1
ATOM 1797 C C . SER A 1 246 ? 4.801 -28.688 8.758 1 93.5 246 SER A C 1
ATOM 1799 O O . SER A 1 246 ? 4.082 -27.734 8.461 1 93.5 246 SER A O 1
ATOM 1801 N N . ALA A 1 247 ? 6.102 -28.578 8.977 1 96.12 247 ALA A N 1
ATOM 1802 C CA . ALA A 1 247 ? 6.746 -27.266 9.008 1 96.12 247 ALA A CA 1
ATOM 1803 C C . ALA A 1 247 ? 6.754 -26.609 7.629 1 96.12 247 ALA A C 1
ATOM 1805 O O . ALA A 1 247 ? 6.594 -27.297 6.617 1 96.12 247 ALA A O 1
ATOM 1806 N N . ALA A 1 248 ? 6.809 -25.297 7.613 1 96.25 248 ALA A N 1
ATOM 1807 C CA . ALA A 1 248 ? 6.926 -24.531 6.379 1 96.25 248 ALA A CA 1
ATOM 1808 C C . ALA A 1 248 ? 8.227 -23.734 6.348 1 96.25 248 ALA A C 1
ATOM 1810 O O . ALA A 1 248 ? 8.836 -23.5 7.391 1 96.25 248 ALA A O 1
ATOM 1811 N N . GLN A 1 249 ? 8.656 -23.531 5.203 1 97.88 249 GLN A N 1
ATOM 1812 C CA . GLN A 1 249 ? 9.859 -22.734 4.941 1 97.88 249 GLN A CA 1
ATOM 1813 C C . GLN A 1 249 ? 9.57 -21.609 3.955 1 97.88 249 GLN A C 1
ATOM 1815 O O . GLN A 1 249 ? 8.859 -21.812 2.965 1 97.88 249 GLN A O 1
ATOM 1820 N N . VAL A 1 250 ? 10.078 -20.375 4.285 1 98.06 250 VAL A N 1
ATOM 1821 C CA . VAL A 1 250 ? 9.906 -19.25 3.377 1 98.06 250 VAL A CA 1
ATOM 1822 C C . VAL A 1 250 ? 10.609 -19.531 2.055 1 98.06 250 VAL A C 1
ATOM 1824 O O . VAL A 1 250 ? 11.672 -20.156 2.037 1 98.06 250 VAL A O 1
ATOM 1827 N N . LEU A 1 251 ? 10.078 -19.062 0.977 1 98.25 251 LEU A N 1
ATOM 1828 C CA . LEU A 1 251 ? 10.641 -19.297 -0.35 1 98.25 251 LEU A CA 1
ATOM 1829 C C . LEU A 1 251 ? 11.711 -18.25 -0.669 1 98.25 251 LEU A C 1
ATOM 1831 O O . LEU A 1 251 ? 12.617 -18.516 -1.469 1 98.25 251 LEU A O 1
ATOM 1835 N N . ASP A 1 252 ? 11.609 -17.125 -0.057 1 98.31 252 ASP A N 1
ATOM 1836 C CA . ASP A 1 252 ? 12.617 -16.078 -0.081 1 98.31 252 ASP A CA 1
ATOM 1837 C C . ASP A 1 252 ? 13.281 -15.906 1.288 1 98.31 252 ASP A C 1
ATOM 1839 O O . ASP A 1 252 ? 12.703 -15.305 2.191 1 98.31 252 ASP A O 1
ATOM 1843 N N . VAL A 1 253 ? 14.531 -16.391 1.383 1 97.44 253 VAL A N 1
ATOM 1844 C CA . VAL A 1 253 ? 15.188 -16.438 2.688 1 97.44 253 VAL A CA 1
ATOM 1845 C C . VAL A 1 253 ? 15.805 -15.078 3.01 1 97.44 253 VAL A C 1
ATOM 1847 O O . VAL A 1 253 ? 16.172 -14.812 4.156 1 97.44 253 VAL A O 1
ATOM 1850 N N . ARG A 1 254 ? 15.875 -14.211 2.07 1 96.19 254 ARG A N 1
ATOM 1851 C CA . ARG A 1 254 ? 16.547 -12.93 2.254 1 96.19 254 ARG A CA 1
ATOM 1852 C C . ARG A 1 254 ? 15.562 -11.859 2.717 1 96.19 254 ARG A C 1
ATOM 1854 O O . ARG A 1 254 ? 15.852 -11.102 3.646 1 96.19 254 ARG A O 1
ATOM 1861 N N . THR A 1 255 ? 14.375 -11.773 2.059 1 94.69 255 THR A N 1
ATOM 1862 C CA . THR A 1 255 ? 13.344 -10.789 2.385 1 94.69 255 THR A CA 1
ATOM 1863 C C . THR A 1 255 ? 11.961 -11.422 2.34 1 94.69 255 THR A C 1
ATOM 1865 O O . THR A 1 255 ? 11.117 -11.031 1.53 1 94.69 255 THR A O 1
ATOM 1868 N N . PRO A 1 256 ? 11.641 -12.352 3.254 1 95.5 256 PRO A N 1
ATOM 1869 C CA . PRO A 1 256 ? 10.438 -13.188 3.146 1 95.5 256 PRO A CA 1
ATOM 1870 C C . PRO A 1 256 ? 9.148 -12.375 3.244 1 95.5 256 PRO A C 1
ATOM 1872 O O . PRO A 1 256 ? 8.078 -12.867 2.863 1 95.5 256 PRO A O 1
ATOM 1875 N N . ASN A 1 257 ? 9.203 -11.094 3.717 1 92.19 257 ASN A N 1
ATOM 1876 C CA . ASN A 1 257 ? 7.98 -10.32 3.945 1 92.19 257 ASN A CA 1
ATOM 1877 C C . ASN A 1 257 ? 7.875 -9.148 2.979 1 92.19 257 ASN A C 1
ATOM 1879 O O . ASN A 1 257 ? 7.07 -8.234 3.189 1 92.19 257 ASN A O 1
ATOM 1883 N N . ALA A 1 258 ? 8.703 -9.242 1.908 1 92.25 258 ALA A N 1
ATOM 1884 C CA . ALA A 1 258 ? 8.703 -8.172 0.912 1 92.25 258 ALA A CA 1
ATOM 1885 C C . ALA A 1 258 ? 8.562 -8.742 -0.499 1 92.25 258 ALA A C 1
ATOM 1887 O O . ALA A 1 258 ? 9.211 -9.734 -0.844 1 92.25 258 ALA A O 1
ATOM 1888 N N . PHE A 1 259 ? 7.66 -8.148 -1.236 1 96.5 259 PHE A N 1
ATOM 1889 C CA . PHE A 1 259 ? 7.613 -8.477 -2.656 1 96.5 259 PHE A CA 1
ATOM 1890 C C . PHE A 1 259 ? 8.727 -7.758 -3.412 1 96.5 259 PHE A C 1
ATOM 1892 O O . PHE A 1 259 ? 8.68 -6.539 -3.586 1 96.5 259 PHE A O 1
ATOM 1899 N N . ASP A 1 260 ? 9.734 -8.516 -3.77 1 95.5 260 ASP A N 1
ATOM 1900 C CA . ASP A 1 260 ? 10.883 -7.992 -4.5 1 95.5 260 ASP A CA 1
ATOM 1901 C C . ASP A 1 260 ? 11.555 -9.086 -5.32 1 95.5 260 ASP A C 1
ATOM 1903 O O . ASP A 1 260 ? 10.93 -10.094 -5.664 1 95.5 260 ASP A O 1
ATOM 1907 N N . ASN A 1 261 ? 12.828 -8.852 -5.77 1 97.19 261 ASN A N 1
ATOM 1908 C CA . ASN A 1 261 ? 13.43 -9.789 -6.715 1 97.19 261 ASN A CA 1
ATOM 1909 C C . ASN A 1 261 ? 14.398 -10.742 -6.016 1 97.19 261 ASN A C 1
ATOM 1911 O O . ASN A 1 261 ? 15.172 -11.445 -6.672 1 97.19 261 ASN A O 1
ATOM 1915 N N . LYS A 1 262 ? 14.312 -10.828 -4.699 1 98 262 LYS A N 1
ATOM 1916 C CA . LYS A 1 262 ? 15.312 -11.617 -3.984 1 98 262 LYS A CA 1
ATOM 1917 C C . LYS A 1 262 ? 15.055 -13.117 -4.152 1 98 262 LYS A C 1
ATOM 1919 O O . LYS A 1 262 ? 15.969 -13.93 -4.012 1 98 262 LYS A O 1
ATOM 1924 N N . TYR A 1 263 ? 13.82 -13.453 -4.512 1 98.44 263 TYR A N 1
ATOM 1925 C CA . TYR A 1 263 ? 13.492 -14.812 -4.91 1 98.44 263 TYR A CA 1
ATOM 1926 C C . TYR A 1 263 ? 14.453 -15.32 -5.98 1 98.44 263 TYR A C 1
ATOM 1928 O O . TYR A 1 263 ? 14.977 -16.422 -5.883 1 98.44 263 TYR A O 1
ATOM 1936 N N . TYR A 1 264 ? 14.75 -14.508 -6.934 1 98.75 264 TYR A N 1
ATOM 1937 C CA . TYR A 1 264 ? 15.617 -14.922 -8.031 1 98.75 264 TYR A CA 1
ATOM 1938 C C . TYR A 1 264 ? 17.062 -15.008 -7.57 1 98.75 264 TYR A C 1
ATOM 1940 O O . TYR A 1 264 ? 17.828 -15.852 -8.047 1 98.75 264 TYR A O 1
ATOM 1948 N N . PHE A 1 265 ? 17.422 -14.156 -6.598 1 97.94 265 PHE A N 1
ATOM 1949 C CA . PHE A 1 265 ? 18.75 -14.242 -6.004 1 97.94 265 PHE A CA 1
ATOM 1950 C C . PHE A 1 265 ? 18.938 -15.57 -5.289 1 97.94 265 PHE A C 1
ATOM 1952 O O . PHE A 1 265 ? 20.016 -16.188 -5.383 1 97.94 265 PHE A O 1
ATOM 1959 N N . ASP A 1 266 ? 17.953 -15.93 -4.664 1 98.56 266 ASP A N 1
ATOM 1960 C CA . ASP A 1 266 ? 18 -17.203 -3.949 1 98.56 266 ASP A CA 1
ATOM 1961 C C . ASP A 1 266 ? 18.188 -18.375 -4.914 1 98.56 266 ASP A C 1
ATOM 1963 O O . ASP A 1 266 ? 18.891 -19.328 -4.605 1 98.56 266 ASP A O 1
ATOM 1967 N N . LEU A 1 267 ? 17.531 -18.281 -6.07 1 98.75 267 LEU A N 1
ATOM 1968 C CA . LEU A 1 267 ? 17.688 -19.344 -7.055 1 98.75 267 LEU A CA 1
ATOM 1969 C C . LEU A 1 267 ? 19.125 -19.438 -7.535 1 98.75 267 LEU A C 1
ATOM 1971 O O . LEU A 1 267 ? 19.672 -20.531 -7.672 1 98.75 267 LEU A O 1
ATOM 1975 N N . ILE A 1 268 ? 19.75 -18.297 -7.766 1 98.44 268 ILE A N 1
ATOM 1976 C CA . ILE A 1 268 ? 21.141 -18.266 -8.188 1 98.44 268 ILE A CA 1
ATOM 1977 C C . ILE A 1 268 ? 22.031 -18.859 -7.102 1 98.44 268 ILE A C 1
ATOM 1979 O O . ILE A 1 268 ? 22.969 -19.594 -7.398 1 98.44 268 ILE A O 1
ATOM 1983 N N . ALA A 1 269 ? 21.641 -18.672 -5.867 1 98.25 269 ALA A N 1
ATOM 1984 C CA . ALA A 1 269 ? 22.406 -19.156 -4.723 1 98.25 269 ALA A CA 1
ATOM 1985 C C . ALA A 1 269 ? 22.062 -20.609 -4.422 1 98.25 269 ALA A C 1
ATOM 1987 O O . ALA A 1 269 ? 22.484 -21.156 -3.402 1 98.25 269 ALA A O 1
ATOM 1988 N N . LYS A 1 270 ? 21.219 -21.281 -5.293 1 98.31 270 LYS A N 1
ATOM 1989 C CA . LYS A 1 270 ? 20.797 -22.672 -5.141 1 98.31 270 LYS A CA 1
ATOM 1990 C C . LYS A 1 270 ? 20.016 -22.875 -3.842 1 98.31 270 LYS A C 1
ATOM 1992 O O . LYS A 1 270 ? 20.234 -23.844 -3.127 1 98.31 270 LYS A O 1
ATOM 1997 N N . GLN A 1 271 ? 19.234 -21.891 -3.572 1 98.44 271 GLN A N 1
ATOM 1998 C CA . GLN A 1 271 ? 18.391 -21.938 -2.379 1 98.44 271 GLN A CA 1
ATOM 1999 C C . GLN A 1 271 ? 16.922 -22 -2.748 1 98.44 271 GLN A C 1
ATOM 2001 O O . GLN A 1 271 ? 16.062 -21.578 -1.966 1 98.44 271 GLN A O 1
ATOM 2006 N N . GLY A 1 272 ? 16.609 -22.453 -3.934 1 98.19 272 GLY A N 1
ATOM 2007 C CA . GLY A 1 272 ? 15.234 -22.734 -4.324 1 98.19 272 GLY A CA 1
ATOM 2008 C C . GLY A 1 272 ? 14.672 -23.984 -3.684 1 98.19 272 GLY A C 1
ATOM 2009 O O . GLY A 1 272 ? 15.242 -25.062 -3.824 1 98.19 272 GLY A O 1
ATOM 2010 N N . LEU A 1 273 ? 13.57 -23.875 -3.041 1 97.62 273 LEU A N 1
ATOM 2011 C CA . LEU A 1 273 ? 12.969 -25 -2.35 1 97.62 273 LEU A CA 1
ATOM 2012 C C . LEU A 1 273 ? 12.391 -26 -3.346 1 97.62 273 LEU A C 1
ATOM 2014 O O . LEU A 1 273 ? 12.711 -27.188 -3.299 1 97.62 273 LEU A O 1
ATOM 2018 N N . PHE A 1 274 ? 11.523 -25.5 -4.242 1 98.31 274 PHE A N 1
ATOM 2019 C CA . PHE A 1 274 ? 10.812 -26.359 -5.188 1 98.31 274 PHE A CA 1
ATOM 2020 C C . PHE A 1 274 ? 11.688 -26.672 -6.395 1 98.31 274 PHE A C 1
ATOM 2022 O O . PHE A 1 274 ? 12.438 -25.812 -6.867 1 98.31 274 PHE A O 1
ATOM 2029 N N . LYS A 1 275 ? 11.562 -27.875 -6.852 1 97.75 275 LYS A N 1
ATOM 2030 C CA . LYS A 1 275 ? 12.219 -28.25 -8.102 1 97.75 275 LYS A CA 1
ATOM 2031 C C . LYS A 1 275 ? 11.797 -27.312 -9.234 1 97.75 275 LYS A C 1
ATOM 2033 O O . LYS A 1 275 ? 12.633 -26.875 -10.031 1 97.75 275 LYS A O 1
ATOM 2038 N N . SER A 1 276 ? 10.539 -26.969 -9.25 1 98.38 276 SER A N 1
ATOM 2039 C CA . SER A 1 276 ? 9.977 -26.109 -10.281 1 98.38 276 SER A CA 1
ATOM 2040 C C . SER A 1 276 ? 10.617 -24.719 -10.25 1 98.38 276 SER A C 1
ATOM 2042 O O . SER A 1 276 ? 10.875 -24.141 -11.305 1 98.38 276 SER A O 1
ATOM 2044 N N . ASP A 1 277 ? 10.859 -24.219 -9.039 1 98.69 277 ASP A N 1
ATOM 2045 C CA . ASP A 1 277 ? 11.469 -22.906 -8.898 1 98.69 277 ASP A CA 1
ATOM 2046 C C . ASP A 1 277 ? 12.953 -22.938 -9.273 1 98.69 277 ASP A C 1
ATOM 2048 O O . ASP A 1 277 ? 13.406 -22.156 -10.102 1 98.69 277 ASP A O 1
ATOM 2052 N N . GLN A 1 278 ? 13.727 -23.906 -8.703 1 98.62 278 GLN A N 1
ATOM 2053 C CA . GLN A 1 278 ? 15.164 -23.984 -8.938 1 98.62 278 GLN A CA 1
ATOM 2054 C C . GLN A 1 278 ? 15.469 -24.234 -10.414 1 98.62 278 GLN A C 1
ATOM 2056 O O . GLN A 1 278 ? 16.469 -23.734 -10.938 1 98.62 278 GLN A O 1
ATOM 2061 N N . GLY A 1 279 ? 14.578 -24.906 -11.055 1 98.56 279 GLY A N 1
ATOM 2062 C CA . GLY A 1 279 ? 14.727 -25.219 -12.469 1 98.56 279 GLY A CA 1
ATOM 2063 C C . GLY A 1 279 ? 14.812 -23.984 -13.344 1 98.56 279 GLY A C 1
ATOM 2064 O O . GLY A 1 279 ? 15.445 -24 -14.406 1 98.56 279 GLY A O 1
ATOM 2065 N N . LEU A 1 280 ? 14.258 -22.844 -12.938 1 98.81 280 LEU A N 1
ATOM 2066 C CA . LEU A 1 280 ? 14.188 -21.641 -13.75 1 98.81 280 LEU A CA 1
ATOM 2067 C C . LEU A 1 280 ? 15.578 -21.078 -14.016 1 98.81 280 LEU A C 1
ATOM 2069 O O . LEU A 1 280 ? 15.82 -20.469 -15.062 1 98.81 280 LEU A O 1
ATOM 2073 N N . ILE A 1 281 ? 16.516 -21.312 -13.047 1 98.38 281 ILE A N 1
ATOM 2074 C CA . ILE A 1 281 ? 17.859 -20.766 -13.203 1 98.38 281 ILE A CA 1
ATOM 2075 C C . ILE A 1 281 ? 18.781 -21.828 -13.812 1 98.38 281 ILE A C 1
ATOM 2077 O O . ILE A 1 281 ? 19.859 -21.5 -14.328 1 98.38 281 ILE A O 1
ATOM 2081 N N . ASN A 1 282 ? 18.375 -23.094 -13.82 1 97.56 282 ASN A N 1
ATOM 2082 C CA . ASN A 1 282 ? 19.203 -24.188 -14.289 1 97.56 282 ASN A CA 1
ATOM 2083 C C . ASN A 1 282 ? 18.922 -24.516 -15.758 1 97.56 282 ASN A C 1
ATOM 2085 O O . ASN A 1 282 ? 19.797 -25.047 -16.453 1 97.56 282 ASN A O 1
ATOM 2089 N N . ASP A 1 283 ? 17.703 -24.25 -16.156 1 97.94 283 ASP A N 1
ATOM 2090 C CA . ASP A 1 283 ? 17.297 -24.578 -17.531 1 97.94 283 ASP A CA 1
ATOM 2091 C C . ASP A 1 283 ? 17.672 -23.438 -18.484 1 97.94 283 ASP A C 1
ATOM 2093 O O . ASP A 1 283 ? 17.438 -22.266 -18.188 1 97.94 283 ASP A O 1
ATOM 2097 N N . GLN A 1 284 ? 18.109 -23.781 -19.641 1 97.69 284 GLN A N 1
ATOM 2098 C CA . GLN A 1 284 ? 18.641 -22.812 -20.594 1 97.69 284 GLN A CA 1
ATOM 2099 C C . GLN A 1 284 ? 17.531 -21.922 -21.156 1 97.69 284 GLN A C 1
ATOM 2101 O O . GLN A 1 284 ? 17.766 -20.766 -21.5 1 97.69 284 GLN A O 1
ATOM 2106 N N . THR A 1 285 ? 16.328 -22.406 -21.172 1 98.06 285 THR A N 1
ATOM 2107 C CA . THR A 1 285 ? 15.219 -21.688 -21.781 1 98.06 285 THR A CA 1
ATOM 2108 C C . THR A 1 285 ? 14.742 -20.547 -20.875 1 98.06 285 THR A C 1
ATOM 2110 O O . THR A 1 285 ? 14.227 -19.547 -21.359 1 98.06 285 THR A O 1
ATOM 2113 N N . THR A 1 286 ? 14.992 -20.703 -19.562 1 98.75 286 THR A N 1
ATOM 2114 C CA . THR A 1 286 ? 14.422 -19.734 -18.625 1 98.75 286 THR A CA 1
ATOM 2115 C C . THR A 1 286 ? 15.523 -19 -17.875 1 98.75 286 THR A C 1
ATOM 2117 O O . THR A 1 286 ? 15.266 -17.953 -17.25 1 98.75 286 THR A O 1
ATOM 2120 N N . LYS A 1 287 ? 16.734 -19.453 -17.922 1 98.5 287 LYS A N 1
ATOM 2121 C CA . LYS A 1 287 ? 17.844 -18.953 -17.109 1 98.5 287 LYS A CA 1
ATOM 2122 C C . LYS A 1 287 ? 18.109 -17.469 -17.391 1 98.5 287 LYS A C 1
ATOM 2124 O O . LYS A 1 287 ? 18.359 -16.703 -16.469 1 98.5 287 LYS A O 1
ATOM 2129 N N . ARG A 1 288 ? 18.062 -17.109 -18.625 1 98.06 288 ARG A N 1
ATOM 2130 C CA . ARG A 1 288 ? 18.375 -15.719 -18.984 1 98.06 288 ARG A CA 1
ATOM 2131 C C . ARG A 1 288 ? 17.375 -14.758 -18.344 1 98.06 288 ARG A C 1
ATOM 2133 O O . ARG A 1 288 ? 17.766 -13.758 -17.75 1 98.06 288 ARG A O 1
ATOM 2140 N N . ALA A 1 289 ? 16.094 -15.062 -18.484 1 98.31 289 ALA A N 1
ATOM 2141 C CA . ALA A 1 289 ? 15.062 -14.203 -17.906 1 98.31 289 ALA A CA 1
ATOM 2142 C C . ALA A 1 289 ? 15.148 -14.188 -16.391 1 98.31 289 ALA A C 1
ATOM 2144 O O . ALA A 1 289 ? 15.062 -13.117 -15.773 1 98.31 289 ALA A O 1
ATOM 2145 N N . ALA A 1 290 ? 15.359 -15.305 -15.797 1 98.69 290 ALA A N 1
ATOM 2146 C CA . ALA A 1 290 ? 15.453 -15.383 -14.336 1 98.69 290 ALA A CA 1
ATOM 2147 C C . ALA A 1 290 ? 16.641 -14.586 -13.82 1 98.69 290 ALA A C 1
ATOM 2149 O O . ALA A 1 290 ? 16.531 -13.875 -12.82 1 98.69 290 ALA A O 1
ATOM 2150 N N . THR A 1 291 ? 17.766 -14.695 -14.516 1 98.56 291 THR A N 1
ATOM 2151 C CA . THR A 1 291 ? 18.969 -13.961 -14.133 1 98.56 291 THR A CA 1
ATOM 2152 C C . THR A 1 291 ? 18.766 -12.461 -14.297 1 98.56 291 THR A C 1
ATOM 2154 O O . THR A 1 291 ? 19.172 -11.68 -13.438 1 98.56 291 THR A O 1
ATOM 2157 N N . ARG A 1 292 ? 18.109 -12.07 -15.352 1 97.5 292 ARG A N 1
ATOM 2158 C CA . ARG A 1 292 ? 17.812 -10.664 -15.578 1 97.5 292 ARG A CA 1
ATOM 2159 C C . ARG A 1 292 ? 16.953 -10.102 -14.453 1 97.5 292 ARG A C 1
ATOM 2161 O O . ARG A 1 292 ? 17.188 -8.984 -13.977 1 97.5 292 ARG A O 1
ATOM 2168 N N . PHE A 1 293 ? 16 -10.883 -14.047 1 98.12 293 PHE A N 1
ATOM 2169 C CA . PHE A 1 293 ? 15.102 -10.43 -12.984 1 98.12 293 PHE A CA 1
ATOM 2170 C C . PHE A 1 293 ? 15.836 -10.359 -11.656 1 98.12 293 PHE A C 1
ATOM 2172 O O . PHE A 1 293 ? 15.508 -9.523 -10.805 1 98.12 293 PHE A O 1
ATOM 2179 N N . ALA A 1 294 ? 16.844 -11.188 -11.422 1 97.75 294 ALA A N 1
ATOM 2180 C CA . ALA A 1 294 ? 17.656 -11.141 -10.203 1 97.75 294 ALA A CA 1
ATOM 2181 C C . ALA A 1 294 ? 18.469 -9.859 -10.141 1 97.75 294 ALA A C 1
ATOM 2183 O O . ALA A 1 294 ? 18.656 -9.281 -9.062 1 97.75 294 ALA A O 1
ATOM 2184 N N . LEU A 1 295 ? 18.875 -9.406 -11.305 1 94.5 295 LEU A N 1
ATOM 2185 C CA . LEU A 1 295 ? 19.812 -8.281 -11.367 1 94.5 295 LEU A CA 1
ATOM 2186 C C . LEU A 1 295 ? 19.062 -6.965 -11.539 1 94.5 295 LEU A C 1
ATOM 2188 O O . LEU A 1 295 ? 19.625 -5.891 -11.297 1 94.5 295 LEU A O 1
ATOM 2192 N N . ASN A 1 296 ? 17.844 -7.105 -11.984 1 92 296 ASN A N 1
ATOM 2193 C CA . ASN A 1 296 ? 17.078 -5.918 -12.336 1 92 296 ASN A CA 1
ATOM 2194 C C . ASN A 1 296 ? 15.641 -6.02 -11.852 1 92 296 ASN A C 1
ATOM 2196 O O . ASN A 1 296 ? 14.75 -6.434 -12.602 1 92 296 ASN A O 1
ATOM 2200 N N . GLN A 1 297 ? 15.359 -5.469 -10.734 1 92.44 297 GLN A N 1
ATOM 2201 C CA . GLN A 1 297 ? 14.031 -5.539 -10.125 1 92.44 297 GLN A CA 1
ATOM 2202 C C . GLN A 1 297 ? 12.992 -4.832 -10.984 1 92.44 297 GLN A C 1
ATOM 2204 O O . GLN A 1 297 ? 11.852 -5.289 -11.094 1 92.44 297 GLN A O 1
ATOM 2209 N N . ALA A 1 298 ? 13.367 -3.752 -11.562 1 86.25 298 ALA A N 1
ATOM 2210 C CA . ALA A 1 298 ? 12.438 -3.006 -12.398 1 86.25 298 ALA A CA 1
ATOM 2211 C C . ALA A 1 298 ? 11.961 -3.852 -13.578 1 86.25 298 ALA A C 1
ATOM 2213 O O . ALA A 1 298 ? 10.789 -3.801 -13.953 1 86.25 298 ALA A O 1
ATOM 2214 N N . ALA A 1 299 ? 12.875 -4.559 -14.141 1 91.56 299 ALA A N 1
ATOM 2215 C CA . ALA A 1 299 ? 12.516 -5.438 -15.25 1 91.56 299 ALA A CA 1
ATOM 2216 C C . ALA A 1 299 ? 11.562 -6.535 -14.781 1 91.56 299 ALA A C 1
ATOM 2218 O O . ALA A 1 299 ? 10.609 -6.883 -15.492 1 91.56 299 ALA A O 1
ATOM 2219 N N . PHE A 1 300 ? 11.852 -7.105 -13.578 1 97.38 300 PHE A N 1
ATOM 2220 C CA . PHE A 1 300 ? 10.953 -8.086 -12.992 1 97.38 300 PHE A CA 1
ATOM 2221 C C . PHE A 1 300 ? 9.562 -7.5 -12.797 1 97.38 300 PHE A C 1
ATOM 2223 O O . PHE A 1 300 ? 8.57 -8.094 -13.227 1 97.38 300 PHE A O 1
ATOM 2230 N N . PHE A 1 301 ? 9.469 -6.336 -12.203 1 94.06 301 PHE A N 1
ATOM 2231 C CA . PHE A 1 301 ? 8.195 -5.711 -11.883 1 94.06 301 PHE A CA 1
ATOM 2232 C C . PHE A 1 301 ? 7.402 -5.41 -13.148 1 94.06 301 PHE A C 1
ATOM 2234 O O . PHE A 1 301 ? 6.188 -5.621 -13.188 1 94.06 301 PHE A O 1
ATOM 2241 N N . ASP A 1 302 ? 8.07 -4.973 -14.148 1 90.88 302 ASP A N 1
ATOM 2242 C CA . ASP A 1 302 ? 7.414 -4.66 -15.414 1 90.88 302 ASP A CA 1
ATOM 2243 C C . ASP A 1 302 ? 6.785 -5.906 -16.031 1 90.88 302 ASP A C 1
ATOM 2245 O O . ASP A 1 302 ? 5.605 -5.902 -16.375 1 90.88 302 ASP A O 1
ATOM 2249 N N . GLN A 1 303 ? 7.574 -6.918 -16.109 1 95.75 303 GLN A N 1
ATOM 2250 C CA . GLN A 1 303 ? 7.07 -8.148 -16.719 1 95.75 303 GLN A CA 1
ATOM 2251 C C . GLN A 1 303 ? 6 -8.797 -15.852 1 95.75 303 GLN A C 1
ATOM 2253 O O . GLN A 1 303 ? 5.027 -9.352 -16.375 1 95.75 303 GLN A O 1
ATOM 2258 N N . PHE A 1 304 ? 6.18 -8.758 -14.539 1 97.94 304 PHE A N 1
ATOM 2259 C CA . PHE A 1 304 ? 5.188 -9.32 -13.625 1 97.94 304 PHE A CA 1
ATOM 2260 C C . PHE A 1 304 ? 3.838 -8.641 -13.805 1 97.94 304 PHE A C 1
ATOM 2262 O O . PHE A 1 304 ? 2.805 -9.312 -13.891 1 97.94 304 PHE A O 1
ATOM 2269 N N . ALA A 1 305 ? 3.881 -7.336 -13.852 1 94.81 305 ALA A N 1
ATOM 2270 C CA . ALA A 1 305 ? 2.646 -6.578 -14.047 1 94.81 305 ALA A CA 1
ATOM 2271 C C . ALA A 1 305 ? 1.965 -6.965 -15.352 1 94.81 305 ALA A C 1
ATOM 2273 O O . ALA A 1 305 ? 0.761 -7.23 -15.383 1 94.81 305 ALA A O 1
ATOM 2274 N N . ARG A 1 306 ? 2.701 -7.023 -16.391 1 94.5 306 ARG A N 1
ATOM 2275 C CA . ARG A 1 306 ? 2.154 -7.398 -17.688 1 94.5 306 ARG A CA 1
ATOM 2276 C C . ARG A 1 306 ? 1.559 -8.805 -17.656 1 94.5 306 ARG A C 1
ATOM 2278 O O . ARG A 1 306 ? 0.467 -9.039 -18.172 1 94.5 306 ARG A O 1
ATOM 2285 N N . SER A 1 307 ? 2.293 -9.688 -17.047 1 97.88 307 SER A N 1
ATOM 2286 C CA . SER A 1 307 ? 1.857 -11.078 -16.984 1 97.88 307 SER A CA 1
ATOM 2287 C C . SER A 1 307 ? 0.609 -11.227 -16.109 1 97.88 307 SER A C 1
ATOM 2289 O O . SER A 1 307 ? -0.259 -12.055 -16.406 1 97.88 307 SER A O 1
ATOM 2291 N N . MET A 1 308 ? 0.554 -10.453 -15.016 1 97.88 308 MET A N 1
ATOM 2292 C CA . MET A 1 308 ? -0.621 -10.492 -14.148 1 97.88 308 MET A CA 1
ATOM 2293 C C . MET A 1 308 ? -1.858 -9.992 -14.883 1 97.88 308 MET A C 1
ATOM 2295 O O . MET A 1 308 ? -2.938 -10.578 -14.766 1 97.88 308 MET A O 1
ATOM 2299 N N . VAL A 1 309 ? -1.69 -8.914 -15.633 1 97 309 VAL A N 1
ATOM 2300 C CA . VAL A 1 309 ? -2.818 -8.375 -16.375 1 97 309 VAL A CA 1
ATOM 2301 C C . VAL A 1 309 ? -3.266 -9.383 -17.438 1 97 309 VAL A C 1
ATOM 2303 O O . VAL A 1 309 ? -4.465 -9.617 -17.625 1 97 309 VAL A O 1
ATOM 2306 N N . LYS A 1 310 ? -2.324 -9.969 -18.125 1 96.69 310 LYS A N 1
ATOM 2307 C CA . LYS A 1 310 ? -2.619 -10.992 -19.109 1 96.69 310 LYS A CA 1
ATOM 2308 C C . LYS A 1 310 ? -3.359 -12.172 -18.484 1 96.69 310 LYS A C 1
ATOM 2310 O O . LYS A 1 310 ? -4.414 -12.586 -18.969 1 96.69 310 LYS A O 1
ATOM 2315 N N . MET A 1 311 ? -2.908 -12.695 -17.406 1 97.81 311 MET A N 1
ATOM 2316 C CA . MET A 1 311 ? -3.506 -13.844 -16.719 1 97.81 311 MET A CA 1
ATOM 2317 C C . MET A 1 311 ? -4.891 -13.5 -16.188 1 97.81 311 MET A C 1
ATOM 2319 O O . MET A 1 311 ? -5.809 -14.32 -16.25 1 97.81 311 MET A O 1
ATOM 2323 N N . SER A 1 312 ? -5.055 -12.305 -15.695 1 97.81 312 SER A N 1
ATOM 2324 C CA . SER A 1 312 ? -6.293 -11.906 -15.039 1 97.81 312 SER A CA 1
ATOM 2325 C C . SER A 1 312 ? -7.461 -11.891 -16.016 1 97.81 312 SER A C 1
ATOM 2327 O O . SER A 1 312 ? -8.617 -11.812 -15.609 1 97.81 312 SER A O 1
ATOM 2329 N N . GLN A 1 313 ? -7.141 -12.031 -17.281 1 97.19 313 GLN A N 1
ATOM 2330 C CA . GLN A 1 313 ? -8.188 -11.953 -18.297 1 97.19 313 GLN A CA 1
ATOM 2331 C C . GLN A 1 313 ? -8.445 -13.32 -18.922 1 97.19 313 GLN A C 1
ATOM 2333 O O . GLN A 1 313 ? -9.219 -13.438 -19.875 1 97.19 313 GLN A O 1
ATOM 2338 N N . MET A 1 314 ? -7.906 -14.352 -18.406 1 96.75 314 MET A N 1
ATOM 2339 C CA . MET A 1 314 ? -8 -15.703 -18.969 1 96.75 314 MET A CA 1
ATOM 2340 C C . MET A 1 314 ? -9.391 -16.281 -18.75 1 96.75 314 MET A C 1
ATOM 2342 O O . MET A 1 314 ? -9.844 -16.422 -17.625 1 96.75 314 MET A O 1
ATOM 2346 N N . ASP A 1 315 ? -10.047 -16.625 -19.828 1 97.5 315 ASP A N 1
ATOM 2347 C CA . ASP A 1 315 ? -11.312 -17.344 -19.844 1 97.5 315 ASP A CA 1
ATOM 2348 C C . ASP A 1 315 ? -12.305 -16.734 -18.859 1 97.5 315 ASP A C 1
ATOM 2350 O O . ASP A 1 315 ? -12.93 -17.453 -18.062 1 97.5 315 ASP A O 1
ATOM 2354 N N . VAL A 1 316 ? -12.398 -15.461 -18.812 1 98.44 316 VAL A N 1
ATOM 2355 C CA . VAL A 1 316 ? -13.305 -14.773 -17.906 1 98.44 316 VAL A CA 1
ATOM 2356 C C . VAL A 1 316 ? -14.742 -14.922 -18.375 1 98.44 316 VAL A C 1
ATOM 2358 O O . VAL A 1 316 ? -14.992 -15.094 -19.578 1 98.44 316 VAL A O 1
ATOM 2361 N N . LEU A 1 317 ? -15.664 -14.93 -17.438 1 98.44 317 LEU A N 1
ATOM 2362 C CA . LEU A 1 317 ? -17.094 -14.805 -17.719 1 98.44 317 LEU A CA 1
ATOM 2363 C C . LEU A 1 317 ? -17.547 -13.352 -17.594 1 98.44 317 LEU A C 1
ATOM 2365 O O . LEU A 1 317 ? -17.094 -12.633 -16.703 1 98.44 317 LEU A O 1
ATOM 2369 N N . THR A 1 318 ? -18.375 -12.914 -18.531 1 98.12 318 THR A N 1
ATOM 2370 C CA . THR A 1 318 ? -18.875 -11.539 -18.516 1 98.12 318 THR A CA 1
ATOM 2371 C C . THR A 1 318 ? -20.359 -11.492 -18.875 1 98.12 318 THR A C 1
ATOM 2373 O O . THR A 1 318 ? -20.938 -12.5 -19.281 1 98.12 318 THR A O 1
ATOM 2376 N N . GLY A 1 319 ? -20.953 -10.352 -18.578 1 96 319 GLY A N 1
ATOM 2377 C CA . GLY A 1 319 ? -22.359 -10.188 -18.922 1 96 319 GLY A CA 1
ATOM 2378 C C . GLY A 1 319 ? -23.266 -11.188 -18.219 1 96 319 GLY A C 1
ATOM 2379 O O . GLY A 1 319 ? -23.234 -11.297 -16.984 1 96 319 GLY A O 1
ATOM 2380 N N . ASN A 1 320 ? -23.953 -12.039 -19.031 1 94.81 320 ASN A N 1
ATOM 2381 C CA . ASN A 1 320 ? -24.922 -12.961 -18.453 1 94.81 32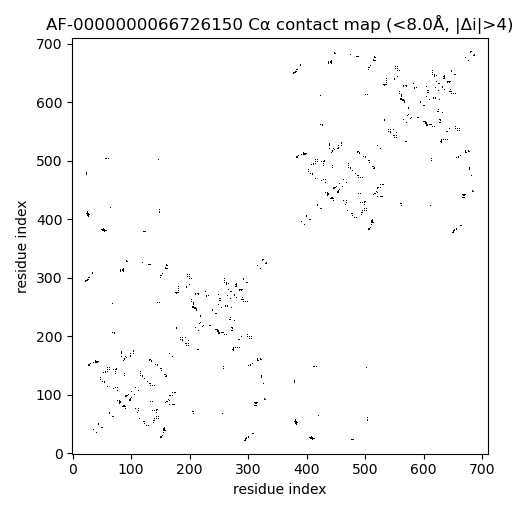0 ASN A CA 1
ATOM 2382 C C . ASN A 1 320 ? -24.344 -14.367 -18.312 1 94.81 320 ASN A C 1
ATOM 2384 O O . ASN A 1 320 ? -25.047 -15.289 -17.906 1 94.81 320 ASN A O 1
ATOM 2388 N N . ALA A 1 321 ? -23.094 -14.555 -18.594 1 96.44 321 ALA A N 1
ATOM 2389 C CA . ALA A 1 321 ? -22.484 -15.875 -18.594 1 96.44 321 ALA A CA 1
ATOM 2390 C C . ALA A 1 321 ? -22.156 -16.328 -17.172 1 96.44 321 ALA A C 1
ATOM 2392 O O . ALA A 1 321 ? -21.844 -17.5 -16.938 1 96.44 321 ALA A O 1
ATOM 2393 N N . GLY A 1 322 ? -22.328 -15.531 -16.188 1 97.25 322 GLY A N 1
ATOM 2394 C CA . GLY A 1 322 ? -22.109 -15.789 -14.766 1 97.25 322 GLY A CA 1
ATOM 2395 C C . GLY A 1 322 ? -23.031 -15 -13.867 1 97.25 322 GLY A C 1
ATOM 2396 O O . GLY A 1 322 ? -24.156 -14.664 -14.266 1 97.25 322 GLY A O 1
ATOM 2397 N N . GLU A 1 323 ? -22.625 -14.82 -12.594 1 97.88 323 GLU A N 1
ATOM 2398 C CA . GLU A 1 323 ? -23.453 -14.078 -11.648 1 97.88 323 GLU A CA 1
ATOM 2399 C C . GLU A 1 323 ? -22.594 -13.211 -10.727 1 97.88 323 GLU A C 1
ATOM 2401 O O . GLU A 1 323 ? -21.375 -13.219 -10.828 1 97.88 323 GLU A O 1
ATOM 2406 N N . VAL A 1 324 ? -23.234 -12.383 -10.047 1 98.38 324 VAL A N 1
ATOM 2407 C CA . VAL A 1 324 ? -22.656 -11.703 -8.906 1 98.38 324 VAL A CA 1
ATOM 2408 C C . VAL A 1 324 ? -23.109 -12.367 -7.609 1 98.38 324 VAL A C 1
ATOM 2410 O O . VAL A 1 324 ? -24.266 -12.18 -7.191 1 98.38 324 VAL A O 1
ATOM 2413 N N . ARG A 1 325 ? -22.219 -13.133 -7.031 1 98 325 ARG A N 1
ATOM 2414 C CA . ARG A 1 325 ? -22.609 -13.914 -5.859 1 98 325 ARG A CA 1
ATOM 2415 C C . ARG A 1 325 ? -22.812 -13.016 -4.645 1 98 325 ARG A C 1
ATOM 2417 O O . ARG A 1 325 ? -22.016 -12.094 -4.41 1 98 325 ARG A O 1
ATOM 2424 N N . LEU A 1 326 ? -23.766 -13.289 -3.844 1 96.81 326 LEU A N 1
ATOM 2425 C CA . LEU A 1 326 ? -24.047 -12.555 -2.617 1 96.81 326 LEU A CA 1
ATOM 2426 C C . LEU A 1 326 ? -23.172 -13.055 -1.471 1 96.81 326 LEU A C 1
ATOM 2428 O O . LEU A 1 326 ? -23.016 -12.367 -0.457 1 96.81 326 LEU A O 1
ATOM 2432 N N . ASN A 1 327 ? -22.703 -14.227 -1.612 1 96.25 327 ASN A N 1
ATOM 2433 C CA . ASN A 1 327 ? -21.688 -14.906 -0.801 1 96.25 327 ASN A CA 1
ATOM 2434 C C . ASN A 1 327 ? -20.656 -15.609 -1.669 1 96.25 327 ASN A C 1
ATOM 2436 O O . ASN A 1 327 ? -21 -16.469 -2.488 1 96.25 327 ASN A O 1
ATOM 2440 N N . CYS A 1 328 ? -19.438 -15.289 -1.454 1 97.88 328 CYS A N 1
ATOM 2441 C CA . CYS A 1 328 ? -18.438 -15.758 -2.402 1 97.88 328 CYS A CA 1
ATOM 2442 C C . CYS A 1 328 ? -18.297 -17.266 -2.344 1 97.88 328 CYS A C 1
ATOM 2444 O O . CYS A 1 328 ? -17.781 -17.891 -3.281 1 97.88 328 CYS A O 1
ATOM 2446 N N . ALA A 1 329 ? -18.766 -17.906 -1.276 1 97 329 ALA A N 1
ATOM 2447 C CA . ALA A 1 329 ? -18.562 -19.328 -1.07 1 97 329 ALA A CA 1
ATOM 2448 C C . ALA A 1 329 ? -19.75 -20.141 -1.571 1 97 329 ALA A C 1
ATOM 2450 O O . ALA A 1 329 ? -19.719 -21.375 -1.591 1 97 329 ALA A O 1
ATOM 2451 N N . VAL A 1 330 ? -20.859 -19.375 -1.957 1 95.38 330 VAL A N 1
ATOM 2452 C CA . VAL A 1 330 ? -22.078 -20.109 -2.273 1 95.38 330 VAL A CA 1
ATOM 2453 C C . VAL A 1 330 ? -22.734 -19.516 -3.521 1 95.38 330 VAL A C 1
ATOM 2455 O O . VAL A 1 330 ? -22.75 -18.281 -3.689 1 95.38 330 VAL A O 1
ATOM 2458 N N . ARG A 1 331 ? -23.188 -20.391 -4.406 1 94.12 331 ARG A N 1
ATOM 2459 C CA . ARG A 1 331 ? -23.984 -19.922 -5.543 1 94.12 331 ARG A CA 1
ATOM 2460 C C . ARG A 1 331 ? -25.281 -19.266 -5.074 1 94.12 331 ARG A C 1
ATOM 2462 O O . ARG A 1 331 ? -25.859 -19.688 -4.07 1 94.12 331 ARG A O 1
ATOM 2469 N N . ASN A 1 332 ? -25.703 -18.281 -5.852 1 94.81 332 ASN A N 1
ATOM 2470 C CA . ASN A 1 332 ? -26.984 -17.656 -5.52 1 94.81 332 ASN A CA 1
ATOM 2471 C C . ASN A 1 332 ? -28.141 -18.641 -5.664 1 94.81 332 ASN A C 1
ATOM 2473 O O . ASN A 1 332 ? -28.125 -19.5 -6.539 1 94.81 332 ASN A O 1
ATOM 2477 N N . ALA A 1 333 ? -29.125 -18.516 -4.711 1 86.31 333 ALA A N 1
ATOM 2478 C CA . ALA A 1 333 ? -30.312 -19.359 -4.809 1 86.31 333 ALA A CA 1
ATOM 2479 C C . ALA A 1 333 ? -31.156 -18.984 -6.035 1 86.31 333 ALA A C 1
ATOM 2481 O O . ALA A 1 333 ? -31.203 -17.828 -6.426 1 86.31 333 ALA A O 1
ATOM 2482 N N . ALA A 1 334 ? -31.484 -19.922 -6.867 1 70.69 334 ALA A N 1
ATOM 2483 C CA . ALA A 1 334 ? -32.344 -19.688 -8.031 1 70.69 334 ALA A CA 1
ATOM 2484 C C . ALA A 1 334 ? -33.562 -18.859 -7.664 1 70.69 334 ALA A C 1
ATOM 2486 O O . ALA A 1 334 ? -34.156 -19.047 -6.598 1 70.69 334 ALA A O 1
ATOM 2487 N N . ARG A 1 335 ? -33.625 -17.625 -8.047 1 53.41 335 ARG A N 1
ATOM 2488 C CA . ARG A 1 335 ? -34.875 -16.891 -7.832 1 53.41 335 ARG A CA 1
ATOM 2489 C C . ARG A 1 335 ? -36.094 -17.719 -8.234 1 53.41 335 ARG A C 1
ATOM 2491 O O . ARG A 1 335 ? -36.188 -18.172 -9.383 1 53.41 335 ARG A O 1
ATOM 2498 N N . VAL A 1 336 ? -36.719 -18.438 -7.43 1 44.28 336 VAL A N 1
ATOM 2499 C CA . VAL A 1 336 ? -37.969 -19.094 -7.75 1 44.28 336 VAL A CA 1
ATOM 2500 C C . VAL A 1 336 ? -38.969 -18.062 -8.234 1 44.28 336 VAL A C 1
ATOM 2502 O O . VAL A 1 336 ? -39.406 -17.172 -7.473 1 44.28 336 VAL A O 1
ATOM 2505 N N . VAL A 1 337 ? -38.938 -17.625 -9.445 1 41.91 337 VAL A N 1
ATOM 2506 C CA . VAL A 1 337 ? -40.094 -16.922 -9.984 1 41.91 337 VAL A CA 1
ATOM 2507 C C . VAL A 1 337 ? -41.344 -17.766 -9.758 1 41.91 337 VAL A C 1
ATOM 2509 O O . VAL A 1 337 ? -41.438 -18.906 -10.227 1 41.91 337 VAL A O 1
ATOM 2512 N N . SER A 1 338 ? -42.094 -17.516 -8.75 1 38.97 338 SER A N 1
ATOM 2513 C CA . SER A 1 338 ? -43.375 -18.156 -8.602 1 38.97 338 SER A CA 1
ATOM 2514 C C . SER A 1 338 ? -44.219 -17.984 -9.859 1 38.97 338 SER A C 1
ATOM 2516 O O . SER A 1 338 ? -44.25 -16.906 -10.453 1 38.97 338 SER A O 1
ATOM 2518 N N . ALA A 1 339 ? -44.688 -19.016 -10.594 1 40.78 339 ALA A N 1
ATOM 2519 C CA . ALA A 1 339 ? -45.594 -19.094 -11.719 1 40.78 339 ALA A CA 1
ATOM 2520 C C . ALA A 1 339 ? -46.781 -18.156 -11.547 1 40.78 339 ALA A C 1
ATOM 2522 O O . ALA A 1 339 ? -47.469 -17.812 -12.516 1 40.78 339 ALA A O 1
ATOM 2523 N N . ASP A 1 340 ? -47.156 -17.797 -10.328 1 41.03 340 ASP A N 1
ATOM 2524 C CA . ASP A 1 340 ? -48.375 -17.031 -10.125 1 41.03 340 ASP A CA 1
ATOM 2525 C C . ASP A 1 340 ? -48.219 -15.594 -10.602 1 41.03 340 ASP A C 1
ATOM 2527 O O . ASP A 1 340 ? -49.219 -14.898 -10.828 1 41.03 340 ASP A O 1
ATOM 2531 N N . GLN A 1 341 ? -47.031 -15.031 -10.75 1 38.12 341 GLN A N 1
ATOM 2532 C CA . GLN A 1 341 ? -46.938 -13.625 -11.141 1 38.12 341 GLN A CA 1
ATOM 2533 C C . GLN A 1 341 ? -46.812 -13.477 -12.656 1 38.12 341 GLN A C 1
ATOM 2535 O O . GLN A 1 341 ? -46.844 -12.367 -13.18 1 38.12 341 GLN A O 1
ATOM 2540 N N . LEU A 1 342 ? -46.5 -14.508 -13.43 1 38.44 342 LEU A N 1
ATOM 2541 C CA . LEU A 1 342 ? -46.562 -14.453 -14.891 1 38.44 342 LEU A CA 1
ATOM 2542 C C . LEU A 1 342 ? -48 -14.391 -15.375 1 38.44 342 LEU A C 1
ATOM 2544 O O . LEU A 1 342 ? -48.281 -14.023 -16.531 1 38.44 342 LEU A O 1
ATOM 2548 N N . GLU A 1 343 ? -48.969 -14.859 -14.586 1 35.53 343 GLU A N 1
ATOM 2549 C CA . GLU A 1 343 ? -50.344 -14.906 -15.07 1 35.53 343 GLU A CA 1
ATOM 2550 C C . GLU A 1 343 ? -50.938 -13.508 -15.109 1 35.53 343 GLU A C 1
ATOM 2552 O O . GLU A 1 343 ? -51.875 -13.258 -15.867 1 35.53 343 GLU A O 1
ATOM 2557 N N . THR A 1 344 ? -50.562 -12.633 -14.18 1 35.72 344 THR A N 1
ATOM 2558 C CA . THR A 1 344 ? -51.344 -11.414 -14.102 1 35.72 344 THR A CA 1
ATOM 2559 C C . THR A 1 344 ? -50.906 -10.414 -15.164 1 35.72 344 THR A C 1
ATOM 2561 O O . THR A 1 344 ? -51.594 -9.414 -15.406 1 35.72 344 THR A O 1
ATOM 2564 N N . ALA A 1 345 ? -49.656 -10.57 -15.586 1 37.91 345 ALA A N 1
ATOM 2565 C CA . ALA A 1 345 ? -49.25 -9.508 -16.516 1 37.91 345 ALA A CA 1
ATOM 2566 C C . ALA A 1 345 ? -49.781 -9.766 -17.906 1 37.91 345 ALA A C 1
ATOM 2568 O O . ALA A 1 345 ? -49.531 -8.977 -18.828 1 37.91 345 ALA A O 1
ATOM 2569 N N . ALA A 1 346 ? -50.188 -11.016 -18.156 1 36.25 346 ALA A N 1
ATOM 2570 C CA . ALA A 1 346 ? -50.656 -11.289 -19.516 1 36.25 346 ALA A CA 1
ATOM 2571 C C . ALA A 1 346 ? -52 -10.609 -19.766 1 36.25 346 ALA A C 1
ATOM 2573 O O . ALA A 1 346 ? -52.531 -10.656 -20.875 1 36.25 346 ALA A O 1
ATOM 2574 N N . GLY A 1 347 ? -52.656 -10.133 -18.688 1 31.14 347 GLY A N 1
ATOM 2575 C CA . GLY A 1 347 ? -54 -9.656 -18.953 1 31.14 347 GLY A CA 1
ATOM 2576 C C . GLY A 1 347 ? -54.062 -8.273 -19.562 1 31.14 347 GLY A C 1
ATOM 2577 O O . GLY A 1 347 ? -55.125 -7.742 -19.844 1 31.14 347 GLY A O 1
ATOM 2578 N N . ASP A 1 348 ? -53.062 -7.43 -19.266 1 30.97 348 ASP A N 1
ATOM 2579 C CA . ASP A 1 348 ? -53.375 -6.047 -19.594 1 30.97 348 ASP A CA 1
ATOM 2580 C C . ASP A 1 348 ? -53.031 -5.742 -21.047 1 30.97 348 ASP A C 1
ATOM 2582 O O . ASP A 1 348 ? -52 -5.109 -21.344 1 30.97 348 ASP A O 1
ATOM 2586 N N . GLU A 1 349 ? -53.188 -6.801 -21.969 1 29.48 349 GLU A N 1
ATOM 2587 C CA . GLU A 1 349 ? -52.906 -6.512 -23.375 1 29.48 349 GLU A CA 1
ATOM 2588 C C . GLU A 1 349 ? -53.781 -5.359 -23.875 1 29.48 349 GLU A C 1
ATOM 2590 O O . GLU A 1 349 ? -53.344 -4.539 -24.672 1 29.48 349 GLU A O 1
ATOM 2595 N N . GLY A 1 350 ? -55.156 -5.457 -23.984 1 27.23 350 GLY A N 1
ATOM 2596 C CA . GLY A 1 350 ? -55.906 -5.07 -25.156 1 27.23 350 GLY A CA 1
ATOM 2597 C C . GLY A 1 350 ? -56.25 -3.594 -25.188 1 27.23 350 GLY A C 1
ATOM 2598 O O . GLY A 1 350 ? -57 -3.139 -26.062 1 27.23 350 GLY A O 1
ATOM 2599 N N . LEU A 1 351 ? -56.312 -2.789 -24.109 1 25.53 351 LEU A N 1
ATOM 2600 C CA . LEU A 1 351 ? -57.188 -1.665 -24.438 1 25.53 351 LEU A CA 1
ATOM 2601 C C . LEU A 1 351 ? -56.469 -0.669 -25.344 1 25.53 351 LEU A C 1
ATOM 2603 O O . LEU A 1 351 ? -55.625 0.093 -24.891 1 25.53 351 LEU A O 1
ATOM 2607 N N . ALA A 1 352 ? -56.094 -1.119 -26.547 1 27.2 352 ALA A N 1
ATOM 2608 C CA . ALA A 1 352 ? -55.688 -0.19 -27.594 1 27.2 352 ALA A CA 1
ATOM 2609 C C . ALA A 1 352 ? -56.75 0.894 -27.797 1 27.2 352 ALA A C 1
ATOM 2611 O O . ALA A 1 352 ? -57.938 0.592 -28.047 1 27.2 352 ALA A O 1
ATOM 2612 N N . ALA A 1 353 ? -56.562 2.123 -27.125 1 24.09 353 ALA A N 1
ATOM 2613 C CA . ALA A 1 353 ? -57.281 3.354 -27.422 1 24.09 353 ALA A CA 1
ATOM 2614 C C . ALA A 1 353 ? -57.5 3.51 -28.922 1 24.09 353 ALA A C 1
ATOM 2616 O O . ALA A 1 353 ? -56.594 3.311 -29.719 1 24.09 353 ALA A O 1
ATOM 2617 N N . ASP A 1 354 ? -58.688 3.346 -29.422 1 21.36 354 ASP A N 1
ATOM 2618 C CA . ASP A 1 354 ? -59.344 3.699 -30.672 1 21.36 354 ASP A CA 1
ATOM 2619 C C . ASP A 1 354 ? -59 5.125 -31.094 1 21.36 354 ASP A C 1
ATOM 2621 O O . ASP A 1 354 ? -58.906 6.023 -30.25 1 21.36 354 ASP A O 1
ATOM 2625 N N . ALA A 1 355 ? -58.875 5.461 -32.5 1 20 355 ALA A N 1
ATOM 2626 C CA . ALA A 1 355 ? -59.344 6.617 -33.281 1 20 355 ALA A CA 1
ATOM 2627 C C . ALA A 1 355 ? -60.844 6.766 -33.188 1 20 355 ALA A C 1
ATOM 2629 O O . ALA A 1 355 ? -61.594 5.77 -33.219 1 20 355 ALA A O 1
ATOM 2630 N N . MET B 1 1 ? -52.594 -7.746 62.438 1 25.05 1 MET B N 1
ATOM 2631 C CA . MET B 1 1 ? -53 -7.898 61.062 1 25.05 1 MET B CA 1
ATOM 2632 C C . MET B 1 1 ? -52.031 -7.18 60.125 1 25.05 1 MET B C 1
ATOM 2634 O O . MET B 1 1 ? -52.031 -5.949 60.031 1 25.05 1 MET B O 1
ATOM 2638 N N . LYS B 1 2 ? -50.688 -7.672 60.156 1 26.44 2 LYS B N 1
ATOM 2639 C CA . LYS B 1 2 ? -49.406 -7.266 59.594 1 26.44 2 LYS B CA 1
ATOM 2640 C C . LYS B 1 2 ? -49.406 -7.316 58.094 1 26.44 2 LYS B C 1
ATOM 2642 O O . LYS B 1 2 ? -49.719 -8.344 57.5 1 26.44 2 LYS B O 1
ATOM 2647 N N . CYS B 1 3 ? -49.781 -6.152 57.438 1 23.38 3 CYS B N 1
ATOM 2648 C CA . CYS B 1 3 ? -49.906 -5.855 56.031 1 23.38 3 CYS B CA 1
ATOM 2649 C C . CYS B 1 3 ? -48.656 -6.266 55.25 1 23.38 3 CYS B C 1
ATOM 2651 O O . CYS B 1 3 ? -47.562 -5.816 55.562 1 23.38 3 CYS B O 1
ATOM 2653 N N . LYS B 1 4 ? -48.656 -7.469 54.625 1 24.92 4 LYS B N 1
ATOM 2654 C CA . LYS B 1 4 ? -47.75 -8.156 53.719 1 24.92 4 LYS B CA 1
ATOM 2655 C C . LYS B 1 4 ? -47.5 -7.305 52.469 1 24.92 4 LYS B C 1
ATOM 2657 O O . LYS B 1 4 ? -48.375 -7.074 51.656 1 24.92 4 LYS B O 1
ATOM 2662 N N . MET B 1 5 ? -46.781 -6.148 52.656 1 22.31 5 MET B N 1
ATOM 2663 C CA . MET B 1 5 ? -46.5 -5.301 51.5 1 22.31 5 MET B CA 1
ATOM 2664 C C . MET B 1 5 ? -45.812 -6.098 50.406 1 22.31 5 MET B C 1
ATOM 2666 O O . MET B 1 5 ? -44.812 -6.77 50.625 1 22.31 5 MET B O 1
ATOM 2670 N N . ALA B 1 6 ? -46.594 -6.668 49.5 1 27.48 6 ALA B N 1
ATOM 2671 C CA . ALA B 1 6 ? -46.188 -7.371 48.25 1 27.48 6 ALA B CA 1
ATOM 2672 C C . ALA B 1 6 ? -45.25 -6.527 47.406 1 27.48 6 ALA B C 1
ATOM 2674 O O . ALA B 1 6 ? -45.562 -5.375 47.094 1 27.48 6 ALA B O 1
ATOM 2675 N N . SER B 1 7 ? -43.906 -6.699 47.656 1 25.31 7 SER B N 1
ATOM 2676 C CA . SER B 1 7 ? -42.812 -6.055 46.938 1 25.31 7 SER B CA 1
ATOM 2677 C C . SER B 1 7 ? -42.906 -6.281 45.438 1 25.31 7 SER B C 1
ATOM 2679 O O . SER B 1 7 ? -43.031 -7.426 45 1 25.31 7 SER B O 1
ATOM 2681 N N . SER B 1 8 ? -43.781 -5.477 44.75 1 26.95 8 SER B N 1
ATOM 2682 C CA . SER B 1 8 ? -43.906 -5.492 43.281 1 26.95 8 SER B CA 1
ATOM 2683 C C . SER B 1 8 ? -42.531 -5.402 42.625 1 26.95 8 SER B C 1
ATOM 2685 O O . SER B 1 8 ? -41.75 -4.516 42.938 1 26.95 8 SER B O 1
ATOM 2687 N N . SER B 1 9 ? -41.906 -6.531 42.375 1 27.19 9 SER B N 1
ATOM 2688 C CA . SER B 1 9 ? -40.688 -6.754 41.625 1 27.19 9 SER B CA 1
ATOM 2689 C C . SER B 1 9 ? -40.719 -6.113 40.25 1 27.19 9 SER B C 1
ATOM 2691 O O . SER B 1 9 ? -41.562 -6.484 39.406 1 27.19 9 SER B O 1
ATOM 2693 N N . ARG B 1 10 ? -40.594 -4.758 40.156 1 26.48 10 ARG B N 1
ATOM 2694 C CA . ARG B 1 10 ? -40.5 -4.102 38.844 1 26.48 10 ARG B CA 1
ATOM 2695 C C . ARG B 1 10 ? -39.406 -4.773 38 1 26.48 10 ARG B C 1
ATOM 2697 O O . ARG B 1 10 ? -38.25 -4.895 38.406 1 26.48 10 ARG B O 1
ATOM 2704 N N . VAL B 1 11 ? -39.812 -5.734 37.156 1 29.59 11 VAL B N 1
ATOM 2705 C CA . VAL B 1 11 ? -39 -6.297 36.062 1 29.59 11 VAL B CA 1
ATOM 2706 C C . VAL B 1 11 ? -38.469 -5.172 35.188 1 29.59 11 VAL B C 1
ATOM 2708 O O . VAL B 1 11 ? -39.219 -4.422 34.594 1 29.59 11 VAL B O 1
ATOM 2711 N N . VAL B 1 12 ? -37.375 -4.465 35.594 1 29.38 12 VAL B N 1
ATOM 2712 C CA . VAL B 1 12 ? -36.688 -3.516 34.719 1 29.38 12 VAL B CA 1
ATOM 2713 C C . VAL B 1 12 ? -36.344 -4.176 33.375 1 29.38 12 VAL B C 1
ATOM 2715 O O . VAL B 1 12 ? -35.688 -5.207 33.344 1 29.38 12 VAL B O 1
ATOM 2718 N N . ALA B 1 13 ? -37.281 -4.105 32.406 1 29.31 13 ALA B N 1
ATOM 2719 C CA . ALA B 1 13 ? -36.969 -4.473 31.016 1 29.31 13 ALA B CA 1
ATOM 2720 C C . ALA B 1 13 ? -35.688 -3.791 30.531 1 29.31 13 ALA B C 1
ATOM 2722 O O . ALA B 1 13 ? -35.625 -2.561 30.516 1 29.31 13 ALA B O 1
ATOM 2723 N N . ALA B 1 14 ? -34.5 -4.363 30.781 1 29.34 14 ALA B N 1
ATOM 2724 C CA . ALA B 1 14 ? -33.25 -3.93 30.172 1 29.34 14 ALA B CA 1
ATOM 2725 C C . ALA B 1 14 ? -33.406 -3.764 28.656 1 29.34 14 ALA B C 1
ATOM 2727 O O . ALA B 1 14 ? -33.75 -4.715 27.953 1 29.34 14 ALA B O 1
ATOM 2728 N N . ALA B 1 15 ? -33.844 -2.604 28.188 1 29.03 15 ALA B N 1
ATOM 2729 C CA . ALA B 1 15 ? -33.781 -2.285 26.766 1 29.03 15 ALA B CA 1
ATOM 2730 C C . ALA B 1 15 ? -32.406 -2.596 26.172 1 29.03 15 ALA B C 1
ATOM 2732 O O . ALA B 1 15 ? -31.406 -2.066 26.641 1 29.03 15 ALA B O 1
ATOM 2733 N N . ALA B 1 16 ? -32.188 -3.809 25.609 1 30.27 16 ALA B N 1
ATOM 2734 C CA . ALA B 1 16 ? -31.031 -4.156 24.781 1 30.27 16 ALA B CA 1
ATOM 2735 C C . ALA B 1 16 ? -30.797 -3.105 23.703 1 30.27 16 ALA B C 1
ATOM 2737 O O . ALA B 1 16 ? -31.625 -2.928 22.812 1 30.27 16 ALA B O 1
ATOM 2738 N N . VAL B 1 17 ? -30.141 -1.996 24.062 1 30.2 17 VAL B N 1
ATOM 2739 C CA . VAL B 1 17 ? -29.672 -1.104 23.016 1 30.2 17 VAL B CA 1
ATOM 2740 C C . VAL B 1 17 ? -28.875 -1.9 21.969 1 30.2 17 VAL B C 1
ATOM 2742 O O . VAL B 1 17 ? -27.844 -2.49 22.297 1 30.2 17 VAL B O 1
ATOM 2745 N N . LEU B 1 18 ? -29.547 -2.469 21 1 28.97 18 LEU B N 1
ATOM 2746 C CA . LEU B 1 18 ? -28.891 -2.963 19.797 1 28.97 18 LEU B CA 1
ATOM 2747 C C . LEU B 1 18 ? -27.953 -1.903 19.219 1 28.97 18 LEU B C 1
ATOM 2749 O O . LEU B 1 18 ? -28.406 -0.878 18.703 1 28.97 18 LEU B O 1
ATOM 2753 N N . VAL B 1 19 ? -26.828 -1.764 19.812 1 30.8 19 VAL B N 1
ATOM 2754 C CA . VAL B 1 19 ? -25.812 -0.975 19.125 1 30.8 19 VAL B CA 1
ATOM 2755 C C . VAL B 1 19 ? -25.562 -1.548 17.719 1 30.8 19 VAL B C 1
ATOM 2757 O O . VAL B 1 19 ? -25.078 -2.676 17.594 1 30.8 19 VAL B O 1
ATOM 2760 N N . ALA B 1 20 ? -26.375 -1.167 16.797 1 31.38 20 ALA B N 1
ATOM 2761 C CA . ALA B 1 20 ? -26.031 -1.396 15.398 1 31.38 20 ALA B CA 1
ATOM 2762 C C . ALA B 1 20 ? -24.594 -0.939 15.109 1 31.38 20 ALA B C 1
ATOM 2764 O O . ALA B 1 20 ? -24.297 0.255 15.18 1 31.38 20 ALA B O 1
ATOM 2765 N N . PHE B 1 21 ? -23.672 -1.817 15.391 1 30.48 21 PHE B N 1
ATOM 2766 C CA . PHE B 1 21 ? -22.328 -1.61 14.875 1 30.48 21 PHE B CA 1
ATOM 2767 C C . PHE B 1 21 ? -22.344 -1.378 13.367 1 30.48 21 PHE B C 1
ATOM 2769 O O . PHE B 1 21 ? -22.531 -2.316 12.594 1 30.48 21 PHE B O 1
ATOM 2776 N N . CYS B 1 22 ? -22.891 -0.221 12.992 1 30.12 22 CYS B N 1
ATOM 2777 C CA . CYS B 1 22 ? -22.656 0.202 11.617 1 30.12 22 CYS B CA 1
ATOM 2778 C C . CYS B 1 22 ? -21.172 0.12 11.273 1 30.12 22 CYS B C 1
ATOM 2780 O O . CYS B 1 22 ? -20.375 0.934 11.742 1 30.12 22 CYS B O 1
ATOM 2782 N N . ALA B 1 23 ? -20.719 -1.045 11 1 32.22 23 ALA B N 1
ATOM 2783 C CA . ALA B 1 23 ? -19.375 -1.266 10.484 1 32.22 23 ALA B CA 1
ATOM 2784 C C . ALA B 1 23 ? -19.125 -0.419 9.242 1 32.22 23 ALA B C 1
ATOM 2786 O O . ALA B 1 23 ? -19.688 -0.688 8.172 1 32.22 23 ALA B O 1
ATOM 2787 N N . ALA B 1 24 ? -18.891 0.827 9.438 1 30.5 24 ALA B N 1
ATOM 2788 C CA . ALA B 1 24 ? -18.438 1.749 8.398 1 30.5 24 ALA B CA 1
ATOM 2789 C C . ALA B 1 24 ? -17.25 1.182 7.637 1 30.5 24 ALA B C 1
ATOM 2791 O O . ALA B 1 24 ? -16.172 0.979 8.211 1 30.5 24 ALA B O 1
ATOM 2792 N N . ALA B 1 25 ? -17.469 0.507 6.535 1 33.19 25 ALA B N 1
ATOM 2793 C CA . ALA B 1 25 ? -16.531 -0.054 5.566 1 33.19 25 ALA B CA 1
ATOM 2794 C C . ALA B 1 25 ? -15.633 1.03 4.988 1 33.19 25 ALA B C 1
ATOM 2796 O O . ALA B 1 25 ? -16.125 2.01 4.414 1 33.19 25 ALA B O 1
ATOM 2797 N N . LEU B 1 26 ? -14.422 1.209 5.469 1 31.09 26 LEU B N 1
ATOM 2798 C CA . LEU B 1 26 ? -13.344 2.145 5.176 1 31.09 26 LEU B CA 1
ATOM 2799 C C . LEU B 1 26 ? -12.812 1.941 3.76 1 31.09 26 LEU B C 1
ATOM 2801 O O . LEU B 1 26 ? -12.172 0.928 3.471 1 31.09 26 LEU B O 1
ATOM 2805 N N . SER B 1 27 ? -13.5 2.396 2.773 1 31.45 27 SER B N 1
ATOM 2806 C CA . SER B 1 27 ? -13.227 2.279 1.345 1 31.45 27 SER B CA 1
ATOM 2807 C C . SER B 1 27 ? -12.086 3.197 0.924 1 31.45 27 SER B C 1
ATOM 2809 O O . SER B 1 27 ? -12.125 4.402 1.186 1 31.45 27 SER B O 1
ATOM 2811 N N . SER B 1 28 ? -10.914 2.742 0.75 1 34.5 28 SER B N 1
ATOM 2812 C CA . SER B 1 28 ? -9.859 3.527 0.122 1 34.5 28 SER B CA 1
ATOM 2813 C C . SER B 1 28 ? -10.148 3.76 -1.357 1 34.5 28 SER B C 1
ATOM 2815 O O . SER B 1 28 ? -10.109 2.822 -2.156 1 34.5 28 SER B O 1
ATOM 2817 N N . ALA B 1 29 ? -10.867 4.797 -1.792 1 42.16 29 ALA B N 1
ATOM 2818 C CA . ALA B 1 29 ? -11.352 5.211 -3.105 1 42.16 29 ALA B CA 1
ATOM 2819 C C . ALA B 1 29 ? -10.234 5.855 -3.924 1 42.16 29 ALA B C 1
ATOM 2821 O O . ALA B 1 29 ? -9.453 6.645 -3.395 1 42.16 29 ALA B O 1
ATOM 2822 N N . THR B 1 30 ? -9.812 5.195 -5.043 1 45.75 30 THR B N 1
ATOM 2823 C CA . THR B 1 30 ? -9.07 5.988 -6.023 1 45.75 30 THR B CA 1
ATOM 2824 C C . THR B 1 30 ? -9.867 7.227 -6.426 1 45.75 30 THR B C 1
ATOM 2826 O O . THR B 1 30 ? -11.016 7.121 -6.844 1 45.75 30 THR B O 1
ATOM 2829 N N . VAL B 1 31 ? -9.453 8.445 -6.012 1 51.16 31 VAL B N 1
ATOM 2830 C CA . VAL B 1 31 ? -10.164 9.688 -6.285 1 51.16 31 VAL B CA 1
ATOM 2831 C C . VAL B 1 31 ? -9.57 10.359 -7.523 1 51.16 31 VAL B C 1
ATOM 2833 O O . VAL B 1 31 ? -8.367 10.633 -7.574 1 51.16 31 VAL B O 1
ATOM 2836 N N . THR B 1 32 ? -10.227 10.172 -8.633 1 52.22 32 THR B N 1
ATOM 2837 C CA . THR B 1 32 ? -9.844 11.031 -9.742 1 52.22 32 THR B CA 1
ATOM 2838 C C . THR B 1 32 ? -10.039 12.5 -9.383 1 52.22 32 THR B C 1
ATOM 2840 O O . THR B 1 32 ? -11.156 12.945 -9.125 1 52.22 32 THR B O 1
ATOM 2843 N N . VAL B 1 33 ? -8.852 13.172 -9.117 1 66.12 33 VAL B N 1
ATOM 2844 C CA . VAL B 1 33 ? -8.906 14.562 -8.695 1 66.12 33 VAL B CA 1
ATOM 2845 C C . VAL B 1 33 ? -8.789 15.477 -9.914 1 66.12 33 VAL B C 1
ATOM 2847 O O . VAL B 1 33 ? -7.898 15.297 -10.75 1 66.12 33 VAL B O 1
ATOM 2850 N N . ASN B 1 34 ? -9.812 16.047 -10.258 1 67.81 34 ASN B N 1
ATOM 2851 C CA . ASN B 1 34 ? -9.797 17 -11.367 1 67.81 34 ASN B CA 1
ATOM 2852 C C . ASN B 1 34 ? -9.281 18.375 -10.93 1 67.81 34 ASN B C 1
ATOM 2854 O O . ASN B 1 34 ? -9.984 19.375 -11.047 1 67.81 34 ASN B O 1
ATOM 2858 N N . GLU B 1 35 ? -8.156 18.422 -10.297 1 76.06 35 GLU B N 1
ATOM 2859 C CA . GLU B 1 35 ? -7.531 19.703 -9.961 1 76.06 35 GLU B CA 1
ATOM 2860 C C . GLU B 1 35 ? -6.68 20.219 -11.117 1 76.06 35 GLU B C 1
ATOM 2862 O O . GLU B 1 35 ? -5.941 19.453 -11.742 1 76.06 35 GLU B O 1
ATOM 2867 N N . PRO B 1 36 ? -6.879 21.547 -11.43 1 87.5 36 PRO B N 1
ATOM 2868 C CA . PRO B 1 36 ? -6.023 22.094 -12.477 1 87.5 36 PRO B CA 1
ATOM 2869 C C . PRO B 1 36 ? -4.535 22 -12.141 1 87.5 36 PRO B C 1
ATOM 2871 O O . PRO B 1 36 ? -4.156 22.156 -10.977 1 87.5 36 PRO B O 1
ATOM 2874 N N . ILE B 1 37 ? -3.719 21.844 -13.133 1 93.31 37 ILE B N 1
ATOM 2875 C CA . ILE B 1 37 ? -2.287 21.641 -12.938 1 93.31 37 ILE B CA 1
ATOM 2876 C C . ILE B 1 37 ? -1.562 22.984 -13.055 1 93.31 37 ILE B C 1
ATOM 2878 O O . ILE B 1 37 ? -1.871 23.781 -13.938 1 93.31 37 ILE B O 1
ATOM 2882 N N . VAL B 1 38 ? -0.703 23.234 -12.102 1 94.75 38 VAL B N 1
ATOM 2883 C CA . VAL B 1 38 ? 0.138 24.422 -12.141 1 94.75 38 VAL B CA 1
ATOM 2884 C C . VAL B 1 38 ? 1.154 24.312 -13.273 1 94.75 38 VAL B C 1
ATOM 2886 O O . VAL B 1 38 ? 1.595 23.203 -13.602 1 94.75 38 VAL B O 1
ATOM 2889 N N . ASN B 1 39 ? 1.481 25.484 -13.844 1 93.94 39 ASN B N 1
ATOM 2890 C CA . ASN B 1 39 ? 2.434 25.516 -14.945 1 93.94 39 ASN B CA 1
ATOM 2891 C C . ASN B 1 39 ? 3.766 24.875 -14.555 1 93.94 39 ASN B C 1
ATOM 2893 O O . ASN B 1 39 ? 4.285 25.141 -13.469 1 93.94 39 ASN B O 1
ATOM 2897 N N . GLY B 1 40 ? 4.246 24.016 -15.453 1 96.94 40 GLY B N 1
ATOM 2898 C CA . GLY B 1 40 ? 5.523 23.359 -15.219 1 96.94 40 GLY B CA 1
ATOM 2899 C C . GLY B 1 40 ? 5.379 21.953 -14.68 1 96.94 40 GLY B C 1
ATOM 2900 O O . GLY B 1 40 ? 6.328 21.172 -14.719 1 96.94 40 GLY B O 1
ATOM 2901 N N . LEU B 1 41 ? 4.266 21.625 -14.148 1 98 41 LEU B N 1
ATOM 2902 C CA . LEU B 1 41 ? 3.996 20.266 -13.688 1 98 41 LEU B CA 1
ATOM 2903 C C . LEU B 1 41 ? 3.273 19.469 -14.758 1 98 41 LEU B C 1
ATOM 2905 O O . LEU B 1 41 ? 2.67 20.031 -15.672 1 98 41 LEU B O 1
ATOM 2909 N N . SER B 1 42 ? 3.447 18.188 -14.672 1 96.5 42 SER B N 1
ATOM 2910 C CA . SER B 1 42 ? 2.793 17.266 -15.594 1 96.5 42 SER B CA 1
ATOM 2911 C C . SER B 1 42 ? 2.475 15.93 -14.93 1 96.5 42 SER B C 1
ATOM 2913 O O . SER B 1 42 ? 3.215 15.477 -14.055 1 96.5 42 SER B O 1
ATOM 2915 N N . TRP B 1 43 ? 1.404 15.352 -15.438 1 91 43 TRP B N 1
ATOM 2916 C CA . TRP B 1 43 ? 1.031 14.023 -14.953 1 91 43 TRP B CA 1
ATOM 2917 C C . TRP B 1 43 ? 2.014 12.969 -15.445 1 91 43 TRP B C 1
ATOM 2919 O O . TRP B 1 43 ? 2.1 11.883 -14.867 1 91 43 TRP B O 1
ATOM 2929 N N . SER B 1 44 ? 2.812 13.281 -16.5 1 91.38 44 SER B N 1
ATOM 2930 C CA . SER B 1 44 ? 3.703 12.328 -17.156 1 91.38 44 SER B CA 1
ATOM 2931 C C . SER B 1 44 ? 5.141 12.844 -17.188 1 91.38 44 SER B C 1
ATOM 2933 O O . SER B 1 44 ? 5.887 12.547 -18.125 1 91.38 44 SER B O 1
ATOM 2935 N N . PHE B 1 45 ? 5.449 13.617 -16.25 1 96.38 45 PHE B N 1
ATOM 2936 C CA . PHE B 1 45 ? 6.695 14.375 -16.281 1 96.38 45 PHE B CA 1
ATOM 2937 C C . PHE B 1 45 ? 7.895 13.445 -16.406 1 96.38 45 PHE B C 1
ATOM 2939 O O . PHE B 1 45 ? 8.828 13.727 -17.156 1 96.38 45 PHE B O 1
ATOM 2946 N N . TYR B 1 46 ? 7.883 12.336 -15.711 1 96.19 46 TYR B N 1
ATOM 2947 C CA . TYR B 1 46 ? 9.062 11.484 -15.648 1 96.19 46 TYR B CA 1
ATOM 2948 C C . TYR B 1 46 ? 8.867 10.227 -16.5 1 96.19 46 TYR B C 1
ATOM 2950 O O . TYR B 1 46 ? 9.703 9.32 -16.484 1 96.19 46 TYR B O 1
ATOM 2958 N N . ASP B 1 47 ? 7.805 10.102 -17.266 1 90.19 47 ASP B N 1
ATOM 2959 C CA . ASP B 1 47 ? 7.465 8.883 -17.984 1 90.19 47 ASP B CA 1
ATOM 2960 C C . ASP B 1 47 ? 8.617 8.43 -18.875 1 90.19 47 ASP B C 1
ATOM 2962 O O . ASP B 1 47 ? 8.914 7.238 -18.969 1 90.19 47 ASP B O 1
ATOM 2966 N N . ALA B 1 48 ? 9.266 9.359 -19.516 1 91.94 48 ALA B N 1
ATOM 2967 C CA . ALA B 1 48 ? 10.352 9.031 -20.438 1 91.94 48 ALA B CA 1
ATOM 2968 C C . ALA B 1 48 ? 11.703 9.047 -19.719 1 91.94 48 ALA B C 1
ATOM 2970 O O . ALA B 1 48 ? 12.531 8.156 -19.922 1 91.94 48 ALA B O 1
ATOM 2971 N N . SER B 1 49 ? 11.922 10.008 -18.828 1 95.12 49 SER B N 1
ATOM 2972 C CA . SER B 1 49 ? 13.242 10.266 -18.266 1 95.12 49 SER B CA 1
ATOM 2973 C C . SER B 1 49 ? 13.523 9.344 -17.078 1 95.12 49 SER B C 1
ATOM 2975 O O . SER B 1 49 ? 14.68 9.055 -16.781 1 95.12 49 SER B O 1
ATOM 2977 N N . CYS B 1 50 ? 12.508 8.898 -16.359 1 95.12 50 CYS B N 1
ATOM 2978 C CA . CYS B 1 50 ? 12.672 8.008 -15.211 1 95.12 50 CYS B CA 1
ATOM 2979 C C . CYS B 1 50 ? 11.398 7.195 -14.977 1 95.12 50 CYS B C 1
ATOM 2981 O O . CYS B 1 50 ? 10.742 7.355 -13.945 1 95.12 50 CYS B O 1
ATOM 2983 N N . PRO B 1 51 ? 11.109 6.258 -15.859 1 87.94 51 PRO B N 1
ATOM 2984 C CA . PRO B 1 51 ? 9.836 5.523 -15.789 1 87.94 51 PRO B CA 1
ATOM 2985 C C . PRO B 1 51 ? 9.711 4.688 -14.523 1 87.94 51 PRO B C 1
ATOM 2987 O O . PRO B 1 51 ? 8.602 4.305 -14.133 1 87.94 51 PRO B O 1
ATOM 2990 N N . SER B 1 52 ? 10.844 4.469 -13.75 1 87.44 52 SER B N 1
ATOM 2991 C CA . SER B 1 52 ? 10.82 3.578 -12.594 1 87.44 52 SER B CA 1
ATOM 2992 C C . SER B 1 52 ? 10.641 4.359 -11.297 1 87.44 52 SER B C 1
ATOM 2994 O O . SER B 1 52 ? 10.578 3.771 -10.219 1 87.44 52 SER B O 1
ATOM 2996 N N . VAL B 1 53 ? 10.461 5.621 -11.352 1 95 53 VAL B N 1
ATOM 2997 C CA . VAL B 1 53 ? 10.516 6.461 -10.156 1 95 53 VAL B CA 1
ATOM 2998 C C . VAL B 1 53 ? 9.406 6.062 -9.195 1 95 53 VAL B C 1
ATOM 3000 O O . VAL B 1 53 ? 9.648 5.871 -8 1 95 53 VAL B O 1
ATOM 3003 N N . GLU B 1 54 ? 8.227 5.922 -9.664 1 92.62 54 GLU B N 1
ATOM 3004 C CA . GLU B 1 54 ? 7.113 5.641 -8.758 1 92.62 54 GLU B CA 1
ATOM 3005 C C . GLU B 1 54 ? 7.254 4.258 -8.125 1 92.62 54 GLU B C 1
ATOM 3007 O O . GLU B 1 54 ? 6.934 4.074 -6.945 1 92.62 54 GLU B O 1
ATOM 3012 N N . GLY B 1 55 ? 7.758 3.295 -8.898 1 88.75 55 GLY B N 1
ATOM 3013 C CA . GLY B 1 55 ? 8 1.971 -8.344 1 88.75 55 GLY B CA 1
ATOM 3014 C C . GLY B 1 55 ? 9.07 1.959 -7.27 1 88.75 55 GLY B C 1
ATOM 3015 O O . GLY B 1 55 ? 8.914 1.295 -6.242 1 88.75 55 GLY B O 1
ATOM 3016 N N . ILE B 1 56 ? 10.133 2.68 -7.504 1 92.62 56 ILE B N 1
ATOM 3017 C CA . ILE B 1 56 ? 11.227 2.746 -6.539 1 92.62 56 ILE B CA 1
ATOM 3018 C C . ILE B 1 56 ? 10.734 3.381 -5.242 1 92.62 56 ILE B C 1
ATOM 3020 O O . ILE B 1 56 ? 10.984 2.857 -4.152 1 92.62 56 ILE B O 1
ATOM 3024 N N . VAL B 1 57 ? 9.984 4.465 -5.379 1 97.06 57 VAL B N 1
ATOM 3025 C CA . VAL B 1 57 ? 9.484 5.168 -4.203 1 97.06 57 VAL B CA 1
ATOM 3026 C C . VAL B 1 57 ? 8.531 4.262 -3.424 1 97.06 57 VAL B C 1
ATOM 3028 O O . VAL B 1 57 ? 8.664 4.105 -2.209 1 97.06 57 VAL B O 1
ATOM 3031 N N . ARG B 1 58 ? 7.645 3.664 -4.098 1 93.94 58 ARG B N 1
ATOM 3032 C CA . ARG B 1 58 ? 6.633 2.816 -3.469 1 93.94 58 ARG B CA 1
ATOM 3033 C C . ARG B 1 58 ? 7.285 1.666 -2.707 1 93.94 58 ARG B C 1
ATOM 3035 O O . ARG B 1 58 ? 6.883 1.356 -1.582 1 93.94 58 ARG B O 1
ATOM 3042 N N . TRP B 1 59 ? 8.258 1.035 -3.258 1 90.75 59 TRP B N 1
ATOM 3043 C CA . TRP B 1 59 ? 8.906 -0.102 -2.621 1 90.75 59 TRP B CA 1
ATOM 3044 C C . TRP B 1 59 ? 9.602 0.321 -1.329 1 90.75 59 TRP B C 1
ATOM 3046 O O . TRP B 1 59 ? 9.453 -0.334 -0.294 1 90.75 59 TRP B O 1
ATOM 3056 N N . HIS B 1 60 ? 10.32 1.378 -1.404 1 95.19 60 HIS B N 1
ATOM 3057 C CA . HIS B 1 60 ? 11.055 1.836 -0.228 1 95.19 60 HIS B CA 1
ATOM 3058 C C . HIS B 1 60 ? 10.102 2.252 0.886 1 95.19 60 HIS B C 1
ATOM 3060 O O . HIS B 1 60 ? 10.367 2.004 2.064 1 95.19 60 HIS B O 1
ATOM 3066 N N . VAL B 1 61 ? 8.984 2.887 0.495 1 96.69 61 VAL B N 1
ATOM 3067 C CA . VAL B 1 61 ? 8.008 3.311 1.495 1 96.69 61 VAL B CA 1
ATOM 3068 C C . VAL B 1 61 ? 7.348 2.086 2.121 1 96.69 61 VAL B C 1
ATOM 3070 O O . VAL B 1 61 ? 7.242 1.987 3.346 1 96.69 61 VAL B O 1
ATOM 3073 N N . ALA B 1 62 ? 6.961 1.151 1.284 1 91.06 62 ALA B N 1
ATOM 3074 C CA . ALA B 1 62 ? 6.328 -0.063 1.795 1 91.06 62 ALA B CA 1
ATOM 3075 C C . ALA B 1 62 ? 7.262 -0.806 2.748 1 91.06 62 ALA B C 1
ATOM 3077 O O . ALA B 1 62 ? 6.836 -1.27 3.809 1 91.06 62 ALA B O 1
ATOM 3078 N N . ASP B 1 63 ? 8.492 -0.92 2.387 1 89.94 63 ASP B N 1
ATOM 3079 C CA . ASP B 1 63 ? 9.477 -1.614 3.213 1 89.94 63 ASP B CA 1
ATOM 3080 C C . ASP B 1 63 ? 9.672 -0.904 4.551 1 89.94 63 ASP B C 1
ATOM 3082 O O . ASP B 1 63 ? 9.734 -1.55 5.598 1 89.94 63 ASP B O 1
ATOM 3086 N N . ALA B 1 64 ? 9.742 0.379 4.496 1 95 64 ALA B N 1
ATOM 3087 C CA . ALA B 1 64 ? 9.938 1.166 5.711 1 95 64 ALA B CA 1
ATOM 3088 C C . ALA B 1 64 ? 8.742 1.036 6.645 1 95 64 ALA B C 1
ATOM 3090 O O . ALA B 1 64 ? 8.898 0.908 7.859 1 95 64 ALA B O 1
ATOM 3091 N N . LEU B 1 65 ? 7.535 1.022 6.07 1 93.69 65 LEU B N 1
ATOM 3092 C CA . LEU B 1 65 ? 6.332 1 6.895 1 93.69 65 LEU B CA 1
ATOM 3093 C C . LEU B 1 65 ? 6.102 -0.386 7.488 1 93.69 65 LEU B C 1
ATOM 3095 O O . LEU B 1 65 ? 5.508 -0.518 8.562 1 93.69 65 LEU B O 1
ATOM 3099 N N . ARG B 1 66 ? 6.586 -1.419 6.781 1 86.56 66 ARG B N 1
ATOM 3100 C CA . ARG B 1 66 ? 6.52 -2.762 7.348 1 86.56 66 ARG B CA 1
ATOM 3101 C C . ARG B 1 66 ? 7.324 -2.848 8.641 1 86.56 66 ARG B C 1
ATOM 3103 O O . ARG B 1 66 ? 6.945 -3.568 9.57 1 86.56 66 ARG B O 1
ATOM 3110 N N . ARG B 1 67 ? 8.359 -2.07 8.695 1 87.62 67 ARG B N 1
ATOM 3111 C CA . ARG B 1 67 ? 9.227 -2.076 9.867 1 87.62 67 ARG B CA 1
ATOM 3112 C C . ARG B 1 67 ? 8.703 -1.125 10.938 1 87.62 67 ARG B C 1
ATOM 3114 O O . ARG B 1 67 ? 8.812 -1.407 12.133 1 87.62 67 ARG B O 1
ATOM 3121 N N . ASP B 1 68 ? 8.203 -0.029 10.453 1 93.62 68 ASP B N 1
ATOM 3122 C CA . ASP B 1 68 ? 7.707 1.005 11.359 1 93.62 68 ASP B CA 1
ATOM 3123 C C . ASP B 1 68 ? 6.586 1.811 10.711 1 93.62 68 ASP B C 1
ATOM 3125 O O . ASP B 1 68 ? 6.848 2.783 10 1 93.62 68 ASP B O 1
ATOM 3129 N N . ILE B 1 69 ? 5.375 1.497 11.094 1 90.81 69 ILE B N 1
ATOM 3130 C CA . ILE B 1 69 ? 4.203 2.105 10.477 1 90.81 69 ILE B CA 1
ATOM 3131 C C . ILE B 1 69 ? 4.148 3.592 10.82 1 90.81 69 ILE B C 1
ATOM 3133 O O . ILE B 1 69 ? 3.533 4.383 10.102 1 90.81 69 ILE B O 1
ATOM 3137 N N . GLY B 1 70 ? 4.816 4.074 11.891 1 95.12 70 GLY B N 1
ATOM 3138 C CA . GLY B 1 70 ? 4.828 5.465 12.32 1 95.12 70 GLY B CA 1
ATOM 3139 C C . GLY B 1 70 ? 5.543 6.379 11.344 1 95.12 70 GLY B C 1
ATOM 3140 O O . GLY B 1 70 ? 5.359 7.598 11.383 1 95.12 70 GLY B O 1
ATOM 3141 N N . ILE B 1 71 ? 6.293 5.789 10.461 1 97.5 71 ILE B N 1
ATOM 3142 C CA . ILE B 1 71 ? 6.996 6.57 9.445 1 97.5 71 ILE B CA 1
ATOM 3143 C C . ILE B 1 71 ? 5.988 7.227 8.508 1 97.5 71 ILE B C 1
ATOM 3145 O O . ILE B 1 71 ? 6.25 8.305 7.961 1 97.5 71 ILE B O 1
ATOM 3149 N N . ALA B 1 72 ? 4.801 6.629 8.375 1 97.62 72 ALA B N 1
ATOM 3150 C CA . ALA B 1 72 ? 3.758 7.23 7.547 1 97.62 72 ALA B CA 1
ATOM 3151 C C . ALA B 1 72 ? 3.393 8.625 8.055 1 97.62 72 ALA B C 1
ATOM 3153 O O . ALA B 1 72 ? 3.355 9.578 7.277 1 97.62 72 ALA B O 1
ATOM 3154 N N . ALA B 1 73 ? 3.191 8.766 9.352 1 98.19 73 ALA B N 1
ATOM 3155 C CA . ALA B 1 73 ? 2.891 10.062 9.953 1 98.19 73 ALA B CA 1
ATOM 3156 C C . ALA B 1 73 ? 4.039 11.039 9.742 1 98.19 73 ALA B C 1
ATOM 3158 O O . ALA B 1 73 ? 3.812 12.227 9.492 1 98.19 73 ALA B O 1
ATOM 3159 N N . GLY B 1 74 ? 5.219 10.547 9.859 1 98.5 74 GLY B N 1
ATOM 3160 C CA . GLY B 1 74 ? 6.395 11.375 9.656 1 98.5 74 GLY B CA 1
ATOM 3161 C C . GLY B 1 74 ? 6.465 11.977 8.266 1 98.5 74 GLY B C 1
ATOM 3162 O O . GLY B 1 74 ? 6.715 13.18 8.109 1 98.5 74 GLY B O 1
ATOM 3163 N N . LEU B 1 75 ? 6.227 11.148 7.25 1 98.88 75 LEU B N 1
ATOM 3164 C CA . LEU B 1 75 ? 6.281 11.617 5.871 1 98.88 75 LEU B CA 1
ATOM 3165 C C . LEU B 1 75 ? 5.188 12.641 5.598 1 98.88 75 LEU B C 1
ATOM 3167 O O . LEU B 1 75 ? 5.441 13.672 4.973 1 98.88 75 LEU B O 1
ATOM 3171 N N . ILE B 1 76 ? 4.016 12.383 6.102 1 98.75 76 ILE B N 1
ATOM 3172 C CA . ILE B 1 76 ? 2.881 13.273 5.883 1 98.75 76 ILE B CA 1
ATOM 3173 C C . ILE B 1 76 ? 3.15 14.625 6.547 1 98.75 76 ILE B C 1
ATOM 3175 O O . ILE B 1 76 ? 2.912 15.672 5.949 1 98.75 76 ILE B O 1
ATOM 3179 N N . ARG B 1 77 ? 3.686 14.609 7.715 1 98.56 77 ARG B N 1
ATOM 3180 C CA . ARG B 1 77 ? 3.969 15.844 8.438 1 98.56 77 ARG B CA 1
ATOM 3181 C C . ARG B 1 77 ? 5.082 16.641 7.754 1 98.56 77 ARG B C 1
ATOM 3183 O O . ARG B 1 77 ? 4.988 17.859 7.609 1 98.56 77 ARG B O 1
ATOM 3190 N N . ILE B 1 78 ? 6.121 15.906 7.348 1 98.75 78 ILE B N 1
ATOM 3191 C CA . ILE B 1 78 ? 7.219 16.578 6.652 1 98.75 78 ILE B CA 1
ATOM 3192 C C . ILE B 1 78 ? 6.688 17.281 5.414 1 98.75 78 ILE B C 1
ATOM 3194 O O . ILE B 1 78 ? 7.047 18.438 5.148 1 98.75 78 ILE B O 1
ATOM 3198 N N . PHE B 1 79 ? 5.84 16.656 4.727 1 98.88 79 PHE B N 1
ATOM 3199 C CA . PHE B 1 79 ? 5.305 17.203 3.49 1 98.88 79 PHE B CA 1
ATOM 3200 C C . PHE B 1 79 ? 4.461 18.453 3.775 1 98.88 79 PHE B C 1
ATOM 3202 O O . PHE B 1 79 ? 4.602 19.469 3.102 1 98.88 79 PHE B O 1
ATOM 3209 N N . PHE B 1 80 ? 3.57 18.375 4.773 1 98.81 80 PHE B N 1
ATOM 3210 C CA . PHE B 1 80 ? 2.748 19.516 5.148 1 98.81 80 PHE B CA 1
ATOM 3211 C C . PHE B 1 80 ? 3.617 20.672 5.609 1 98.81 80 PHE B C 1
ATOM 3213 O O . PHE B 1 80 ? 3.391 21.828 5.219 1 98.81 80 PHE B O 1
ATOM 3220 N N . HIS B 1 81 ? 4.594 20.391 6.395 1 98.75 81 HIS B N 1
ATOM 3221 C CA . HIS B 1 81 ? 5.453 21.422 6.969 1 98.75 81 HIS B CA 1
ATOM 3222 C C . HIS B 1 81 ? 6.387 22 5.918 1 98.75 81 HIS B C 1
ATOM 3224 O O . HIS B 1 81 ? 6.906 23.109 6.094 1 98.75 81 HIS B O 1
ATOM 3230 N N . ASP B 1 82 ? 6.586 21.266 4.883 1 98.75 82 ASP B N 1
ATOM 3231 C CA . ASP B 1 82 ? 7.332 21.812 3.752 1 98.75 82 ASP B CA 1
ATOM 3232 C C . ASP B 1 82 ? 6.469 22.766 2.939 1 98.75 82 ASP B C 1
ATOM 3234 O O . ASP B 1 82 ? 6.91 23.875 2.607 1 98.75 82 ASP B O 1
ATOM 3238 N N . CYS B 1 83 ? 5.285 22.375 2.609 1 98.62 83 CYS B N 1
ATOM 3239 C CA . CYS B 1 83 ? 4.445 23.062 1.636 1 98.62 83 CYS B CA 1
ATOM 3240 C C . CYS B 1 83 ? 3.826 24.312 2.236 1 98.62 83 CYS B C 1
ATOM 3242 O O . CYS B 1 83 ? 3.74 25.344 1.572 1 98.62 83 CYS B O 1
ATOM 3244 N N . PHE B 1 84 ? 3.426 24.281 3.436 1 98.56 84 PHE B N 1
ATOM 3245 C CA . PHE B 1 84 ? 2.568 25.312 4.012 1 98.56 84 PHE B CA 1
ATOM 3246 C C . PHE B 1 84 ? 3.324 26.625 4.16 1 98.56 84 PHE B C 1
ATOM 3248 O O . PHE B 1 84 ? 2.816 27.688 3.793 1 98.56 84 PHE B O 1
ATOM 3255 N N . PRO B 1 85 ? 4.59 26.578 4.652 1 97.56 85 PRO B N 1
ATOM 3256 C CA . PRO B 1 85 ? 5.266 27.844 4.902 1 97.56 85 PRO B CA 1
ATOM 3257 C C . PRO B 1 85 ? 5.664 28.562 3.615 1 97.56 85 PRO B C 1
ATOM 3259 O O . PRO B 1 85 ? 5.543 29.797 3.525 1 97.56 85 PRO B O 1
ATOM 3262 N N . GLN B 1 86 ? 6.148 27.859 2.668 1 94.88 86 GLN B N 1
ATOM 3263 C CA . GLN B 1 86 ? 6.738 28.594 1.551 1 94.88 86 GLN B CA 1
ATOM 3264 C C . GLN B 1 86 ? 6.551 27.828 0.24 1 94.88 86 GLN B C 1
ATOM 3266 O O . GLN B 1 86 ? 7.129 28.188 -0.785 1 94.88 86 GLN B O 1
ATOM 3271 N N . GLY B 1 87 ? 5.734 26.828 0.228 1 97.75 87 GLY B N 1
ATOM 3272 C CA . GLY B 1 87 ? 5.527 26.031 -0.968 1 97.75 87 GLY B CA 1
ATOM 3273 C C . GLY B 1 87 ? 6.211 24.672 -0.906 1 97.75 87 GLY B C 1
ATOM 3274 O O . GLY B 1 87 ? 7.078 24.453 -0.061 1 97.75 87 GLY B O 1
ATOM 3275 N N . CYS B 1 88 ? 5.797 23.797 -1.812 1 98.56 88 CYS B N 1
ATOM 3276 C CA . CYS B 1 88 ? 6.297 22.422 -1.812 1 98.56 88 CYS B CA 1
ATOM 3277 C C . CYS B 1 88 ? 7.613 22.328 -2.57 1 98.56 88 CYS B C 1
ATOM 3279 O O . CYS B 1 88 ? 7.672 21.734 -3.65 1 98.56 88 CYS B O 1
ATOM 3281 N N . ASP B 1 89 ? 8.711 22.797 -1.935 1 98.69 89 ASP B N 1
ATOM 3282 C CA . ASP B 1 89 ? 9.992 22.891 -2.627 1 98.69 89 ASP B CA 1
ATOM 3283 C C . ASP B 1 89 ? 11.086 22.141 -1.864 1 98.69 89 ASP B C 1
ATOM 3285 O O . ASP B 1 89 ? 12.273 22.375 -2.088 1 98.69 89 ASP B O 1
ATOM 3289 N N . ALA B 1 90 ? 10.742 21.375 -0.883 1 98.75 90 ALA B N 1
ATOM 3290 C CA . ALA B 1 90 ? 11.602 20.484 -0.096 1 98.75 90 ALA B CA 1
ATOM 3291 C C . ALA B 1 90 ? 12.594 21.297 0.73 1 98.75 90 ALA B C 1
ATOM 3293 O O . ALA B 1 90 ? 13.617 20.75 1.18 1 98.75 90 ALA B O 1
ATOM 3294 N N . SER B 1 91 ? 12.367 22.547 0.961 1 98.56 91 SER B N 1
ATOM 3295 C CA . SER B 1 91 ? 13.289 23.375 1.738 1 98.56 91 SER B CA 1
ATOM 3296 C C . SER B 1 91 ? 13.391 22.875 3.178 1 98.56 91 SER B C 1
ATOM 3298 O O . SER B 1 91 ? 14.438 23.016 3.818 1 98.56 91 SER B O 1
ATOM 3300 N N . VAL B 1 92 ? 12.312 22.203 3.65 1 98.69 92 VAL B N 1
ATOM 3301 C CA . VAL B 1 92 ? 12.25 21.703 5.023 1 98.69 92 VAL B CA 1
ATOM 3302 C C . VAL B 1 92 ? 13.344 20.656 5.238 1 98.69 92 VAL B C 1
ATOM 3304 O O . VAL B 1 92 ? 13.75 20.406 6.375 1 98.69 92 VAL B O 1
ATOM 3307 N N . LEU B 1 93 ? 13.898 20.078 4.164 1 98.56 93 LEU B N 1
ATOM 3308 C CA . LEU B 1 93 ? 14.859 18.984 4.254 1 98.56 93 LEU B CA 1
ATOM 3309 C C . LEU B 1 93 ? 16.281 19.531 4.434 1 98.56 93 LEU B C 1
ATOM 3311 O O . LEU B 1 93 ? 17.203 18.766 4.758 1 98.56 93 LEU B O 1
ATOM 3315 N N . LEU B 1 94 ? 16.469 20.812 4.238 1 97.81 94 LEU B N 1
ATOM 3316 C CA . LEU B 1 94 ? 17.812 21.391 4.309 1 97.81 94 LEU B CA 1
ATOM 3317 C C . LEU B 1 94 ? 18.328 21.391 5.742 1 97.81 94 LEU B C 1
ATOM 3319 O O . LEU B 1 94 ? 17.578 21.703 6.676 1 97.81 94 LEU B O 1
ATOM 3323 N N . SER B 1 95 ? 19.516 20.984 5.832 1 95.88 95 SER B N 1
ATOM 3324 C CA . SER B 1 95 ? 20.219 21.031 7.109 1 95.88 95 SER B CA 1
ATOM 3325 C C . SER B 1 95 ? 21.078 22.281 7.219 1 95.88 95 SER B C 1
ATOM 3327 O O . SER B 1 95 ? 21.016 23.172 6.359 1 95.88 95 SER B O 1
ATOM 3329 N N . GLY B 1 96 ? 21.812 22.438 8.391 1 93 96 GLY B N 1
ATOM 3330 C CA . GLY B 1 96 ? 22.672 23.594 8.594 1 93 96 GLY B CA 1
ATOM 3331 C C . GLY B 1 96 ? 22.156 24.531 9.68 1 93 96 GLY B C 1
ATOM 3332 O O . GLY B 1 96 ? 21.172 24.234 10.352 1 93 96 GLY B O 1
ATOM 3333 N N . SER B 1 97 ? 22.766 25.688 9.797 1 93.19 97 SER B N 1
ATOM 3334 C CA . SER B 1 97 ? 22.484 26.625 10.891 1 93.19 97 SER B CA 1
ATOM 3335 C C . SER B 1 97 ? 21.141 27.312 10.711 1 93.19 97 SER B C 1
ATOM 3337 O O . SER B 1 97 ? 20.469 27.641 11.688 1 93.19 97 SER B O 1
ATOM 3339 N N . ASN B 1 98 ? 20.719 27.469 9.492 1 94.5 98 ASN B N 1
ATOM 3340 C CA . ASN B 1 98 ? 19.469 28.172 9.227 1 94.5 98 ASN B CA 1
ATOM 3341 C C . ASN B 1 98 ? 18.344 27.203 8.867 1 94.5 98 ASN B C 1
ATOM 3343 O O . ASN B 1 98 ? 17.312 27.625 8.312 1 94.5 98 ASN B O 1
ATOM 3347 N N . SER B 1 99 ? 18.578 25.969 9.219 1 97.25 99 SER B N 1
ATOM 3348 C CA . SER B 1 99 ? 17.625 24.938 8.852 1 97.25 99 SER B CA 1
ATOM 3349 C C . SER B 1 99 ? 16.266 25.156 9.516 1 97.25 99 SER B C 1
ATOM 3351 O O . SER B 1 99 ? 16.203 25.547 10.688 1 97.25 99 SER B O 1
ATOM 3353 N N . GLU B 1 100 ? 15.203 24.875 8.758 1 98 100 GLU B N 1
ATOM 3354 C CA . GLU B 1 100 ? 13.852 24.891 9.32 1 98 100 GLU B CA 1
ATOM 3355 C C . GLU B 1 100 ? 13.703 23.875 10.445 1 98 100 GLU B C 1
ATOM 3357 O O . GLU B 1 100 ? 12.859 24.047 11.336 1 98 100 GLU B O 1
ATOM 3362 N N . GLN B 1 101 ? 14.477 22.828 10.414 1 97.44 101 GLN B N 1
ATOM 3363 C CA . GLN B 1 101 ? 14.383 21.719 11.359 1 97.44 101 GLN B CA 1
ATOM 3364 C C . GLN B 1 101 ? 14.758 22.156 12.766 1 97.44 101 GLN B C 1
ATOM 3366 O O . GLN B 1 101 ? 14.461 21.469 13.742 1 97.44 101 GLN B O 1
ATOM 3371 N N . LYS B 1 102 ? 15.375 23.344 12.898 1 96.69 102 LYS B N 1
ATOM 3372 C CA . LYS B 1 102 ? 15.773 23.875 14.203 1 96.69 102 LYS B CA 1
ATOM 3373 C C . LYS B 1 102 ? 14.688 24.766 14.797 1 96.69 102 LYS B C 1
ATOM 3375 O O . L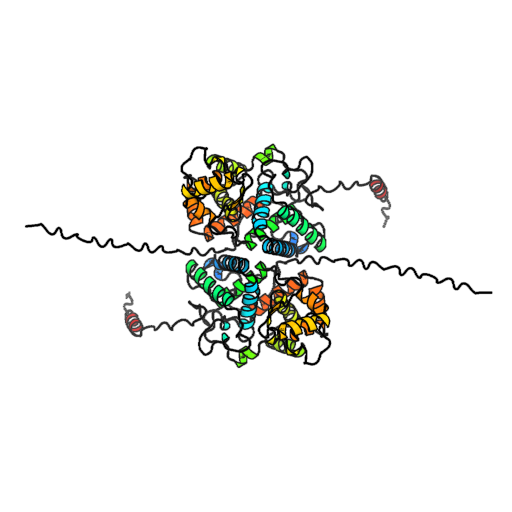YS B 1 102 ? 14.773 25.172 15.953 1 96.69 102 LYS B O 1
ATOM 3380 N N . GLN B 1 103 ? 13.688 25.047 14.016 1 96.5 103 GLN B N 1
ATOM 3381 C CA . GLN B 1 103 ? 12.586 25.891 14.469 1 96.5 103 GLN B CA 1
ATOM 3382 C C . GLN B 1 103 ? 11.555 25.062 15.242 1 96.5 103 GLN B C 1
ATOM 3384 O O . GLN B 1 103 ? 11.367 23.875 14.961 1 96.5 103 GLN B O 1
ATOM 3389 N N . GLY B 1 104 ? 10.859 25.625 16.156 1 94.12 104 GLY B N 1
ATOM 3390 C CA . GLY B 1 104 ? 9.953 25 17.109 1 94.12 104 GLY B CA 1
ATOM 3391 C C . GLY B 1 104 ? 9.031 23.984 16.469 1 94.12 104 GLY B C 1
ATOM 3392 O O . GLY B 1 104 ? 9.039 22.812 16.859 1 94.12 104 GLY B O 1
ATOM 3393 N N . PRO B 1 105 ? 8.273 24.312 15.477 1 95.94 105 PRO B N 1
ATOM 3394 C CA . PRO B 1 105 ? 7.297 23.391 14.883 1 95.94 105 PRO B CA 1
ATOM 3395 C C . PRO B 1 105 ? 7.953 22.188 14.203 1 95.94 105 PRO B C 1
ATOM 3397 O O . PRO B 1 105 ? 7.305 21.172 14 1 95.94 105 PRO B O 1
ATOM 3400 N N . ASN B 1 106 ? 9.266 22.281 13.867 1 97.56 106 ASN B N 1
ATOM 3401 C CA . ASN B 1 106 ? 9.898 21.266 13.031 1 97.56 106 ASN B CA 1
ATOM 3402 C C . ASN B 1 106 ? 10.945 20.469 13.812 1 97.56 106 ASN B C 1
ATOM 3404 O O . ASN B 1 106 ? 11.547 19.531 13.273 1 97.56 106 ASN B O 1
ATOM 3408 N N . GLN B 1 107 ? 11.109 20.75 15.102 1 94.12 107 GLN B N 1
ATOM 3409 C CA . GLN B 1 107 ? 12.164 20.125 15.898 1 94.12 107 GLN B CA 1
ATOM 3410 C C . GLN B 1 107 ? 11.875 18.656 16.125 1 94.12 107 GLN B C 1
ATOM 3412 O O . GLN B 1 107 ? 12.781 17.875 16.422 1 94.12 107 GLN B O 1
ATOM 3417 N N . THR B 1 108 ? 10.609 18.281 15.977 1 93.81 108 THR B N 1
ATOM 3418 C CA . THR B 1 108 ? 10.242 16.906 16.281 1 93.81 108 THR B CA 1
ATOM 3419 C C . THR B 1 108 ? 9.898 16.141 15.008 1 93.81 108 THR B C 1
ATOM 3421 O O . THR B 1 108 ? 9.219 15.109 15.055 1 93.81 108 THR B O 1
ATOM 3424 N N . LEU B 1 109 ? 10.32 16.672 13.875 1 96.62 109 LEU B N 1
ATOM 3425 C CA . LEU B 1 109 ? 10.18 15.883 12.664 1 96.62 109 LEU B CA 1
ATOM 3426 C C . LEU B 1 109 ? 10.914 14.547 12.805 1 96.62 109 LEU B C 1
ATOM 3428 O O . LEU B 1 109 ? 12.008 14.492 13.359 1 96.62 109 LEU B O 1
ATOM 3432 N N . ARG B 1 110 ? 10.312 13.523 12.312 1 95.88 110 ARG B N 1
ATOM 3433 C CA . ARG B 1 110 ? 10.844 12.18 12.539 1 95.88 110 ARG B CA 1
ATOM 3434 C C . ARG B 1 110 ? 12.102 11.945 11.711 1 95.88 110 ARG B C 1
ATOM 3436 O O . ARG B 1 110 ? 12.055 11.93 10.484 1 95.88 110 ARG B O 1
ATOM 3443 N N . PRO B 1 111 ? 13.211 11.656 12.383 1 96.75 111 PRO B N 1
ATOM 3444 C CA . PRO B 1 111 ? 14.469 11.492 11.664 1 96.75 111 PRO B CA 1
ATOM 3445 C C . PRO B 1 111 ? 14.445 10.32 10.688 1 96.75 111 PRO B C 1
ATOM 3447 O O . PRO B 1 111 ? 15.047 10.383 9.617 1 96.75 111 PRO B O 1
ATOM 3450 N N . GLU B 1 112 ? 13.727 9.258 11.055 1 97.62 112 GLU B N 1
ATOM 3451 C CA . GLU B 1 112 ? 13.648 8.078 10.195 1 97.62 112 GLU B CA 1
ATOM 3452 C C . GLU B 1 112 ? 12.945 8.406 8.883 1 97.62 112 GLU B C 1
ATOM 3454 O O . GLU B 1 112 ? 13.281 7.844 7.832 1 97.62 112 GLU B O 1
ATOM 3459 N N . ALA B 1 113 ? 12 9.297 8.953 1 98.38 113 ALA B N 1
ATOM 3460 C CA . ALA B 1 113 ? 11.297 9.711 7.742 1 98.38 113 ALA B CA 1
ATOM 3461 C C . ALA B 1 113 ? 12.188 10.602 6.875 1 98.38 113 ALA B C 1
ATOM 3463 O O . ALA B 1 113 ? 12.172 10.492 5.645 1 98.38 113 ALA B O 1
ATOM 3464 N N . LEU B 1 114 ? 12.961 11.516 7.469 1 98.25 114 LEU B N 1
ATOM 3465 C CA . LEU B 1 114 ? 13.914 12.352 6.742 1 98.25 114 LEU B CA 1
ATOM 3466 C C . LEU B 1 114 ? 14.953 11.492 6.031 1 98.25 114 LEU B C 1
ATOM 3468 O O . LEU B 1 114 ? 15.258 11.719 4.859 1 98.25 114 LEU B O 1
ATOM 3472 N N . LYS B 1 115 ? 15.406 10.5 6.711 1 97.5 115 LYS B N 1
ATOM 3473 C CA . LYS B 1 115 ? 16.391 9.594 6.133 1 97.5 115 LYS B CA 1
ATOM 3474 C C . LYS B 1 115 ? 15.789 8.812 4.961 1 97.5 115 LYS B C 1
ATOM 3476 O O . LYS B 1 115 ? 16.469 8.578 3.957 1 97.5 115 LYS B O 1
ATOM 3481 N N . LEU B 1 116 ? 14.578 8.383 5.188 1 98.5 116 LEU B N 1
ATOM 3482 C CA . LEU B 1 116 ? 13.922 7.613 4.137 1 98.5 116 LEU B CA 1
ATOM 3483 C C . LEU B 1 116 ? 13.836 8.422 2.846 1 98.5 116 LEU B C 1
ATOM 3485 O O . LEU B 1 116 ? 14.047 7.887 1.756 1 98.5 116 LEU B O 1
ATOM 3489 N N . ILE B 1 117 ? 13.523 9.695 2.908 1 98.81 117 ILE B N 1
ATOM 3490 C CA . ILE B 1 117 ? 13.422 10.547 1.73 1 98.81 117 ILE B CA 1
ATOM 3491 C C . ILE B 1 117 ? 14.766 10.602 1.013 1 98.81 117 ILE B C 1
ATOM 3493 O O . ILE B 1 117 ? 14.836 10.469 -0.212 1 98.81 117 ILE B O 1
ATOM 3497 N N . ASP B 1 118 ? 15.773 10.742 1.728 1 98.06 118 ASP B N 1
ATOM 3498 C CA . ASP B 1 118 ? 17.094 10.805 1.11 1 98.06 118 ASP B CA 1
ATOM 3499 C C . ASP B 1 118 ? 17.5 9.445 0.551 1 98.06 118 ASP B C 1
ATOM 3501 O O . ASP B 1 118 ? 18.172 9.367 -0.48 1 98.06 118 ASP B O 1
ATOM 3505 N N . ASP B 1 119 ? 17.203 8.32 1.274 1 98 119 ASP B N 1
ATOM 3506 C CA . ASP B 1 119 ? 17.469 6.98 0.769 1 98 119 ASP B CA 1
ATOM 3507 C C . ASP B 1 119 ? 16.766 6.738 -0.559 1 98 119 ASP B C 1
ATOM 3509 O O . ASP B 1 119 ? 17.328 6.125 -1.469 1 98 119 ASP B O 1
ATOM 3513 N N . ILE B 1 120 ? 15.562 7.207 -0.612 1 98.5 120 ILE B N 1
ATOM 3514 C CA . ILE B 1 120 ? 14.797 7.07 -1.847 1 98.5 120 ILE B CA 1
ATOM 3515 C C . ILE B 1 120 ? 15.461 7.875 -2.959 1 98.5 120 ILE B C 1
ATOM 3517 O O . ILE B 1 120 ? 15.609 7.387 -4.082 1 98.5 120 ILE B O 1
ATOM 3521 N N . ARG B 1 121 ? 15.844 9.086 -2.635 1 98.5 121 ARG B N 1
ATOM 3522 C CA . ARG B 1 121 ? 16.547 9.914 -3.613 1 98.5 121 ARG B CA 1
ATOM 3523 C C . ARG B 1 121 ? 17.781 9.195 -4.152 1 98.5 121 ARG B C 1
ATOM 3525 O O . ARG B 1 121 ? 18 9.156 -5.367 1 98.5 121 ARG B O 1
ATOM 3532 N N . ALA B 1 122 ? 18.531 8.625 -3.312 1 97.94 122 ALA B N 1
ATOM 3533 C CA . ALA B 1 122 ? 19.75 7.91 -3.719 1 97.94 122 ALA B CA 1
ATOM 3534 C C . ALA B 1 122 ? 19.406 6.754 -4.656 1 97.94 122 ALA B C 1
ATOM 3536 O O . ALA B 1 122 ? 20.078 6.555 -5.672 1 97.94 122 ALA B O 1
ATOM 3537 N N . ALA B 1 123 ? 18.406 6.047 -4.312 1 95.44 123 ALA B N 1
ATOM 3538 C CA . ALA B 1 123 ? 17.984 4.906 -5.125 1 95.44 123 ALA B CA 1
ATOM 3539 C C . ALA B 1 123 ? 17.5 5.359 -6.496 1 95.44 123 ALA B C 1
ATOM 3541 O O . ALA B 1 123 ? 17.844 4.754 -7.516 1 95.44 123 ALA B O 1
ATOM 3542 N N . VAL B 1 124 ? 16.75 6.434 -6.527 1 97.12 124 VAL B N 1
ATOM 3543 C CA . VAL B 1 124 ? 16.188 6.965 -7.766 1 97.12 124 VAL B CA 1
ATOM 3544 C C . VAL B 1 124 ? 17.312 7.512 -8.641 1 97.12 124 VAL B C 1
ATOM 3546 O O . VAL B 1 124 ? 17.359 7.254 -9.844 1 97.12 124 VAL B O 1
ATOM 3549 N N . HIS B 1 125 ? 18.203 8.227 -8.031 1 97.25 125 HIS B N 1
ATOM 3550 C CA . HIS B 1 125 ? 19.312 8.797 -8.789 1 97.25 125 HIS B CA 1
ATOM 3551 C C . HIS B 1 125 ? 20.234 7.707 -9.305 1 97.25 125 HIS B C 1
ATOM 3553 O O . HIS B 1 125 ? 20.828 7.852 -10.375 1 97.25 125 HIS B O 1
ATOM 3559 N N . ALA B 1 126 ? 20.375 6.617 -8.625 1 94.94 126 ALA B N 1
ATOM 3560 C CA . ALA B 1 126 ? 21.156 5.484 -9.109 1 94.94 126 ALA B CA 1
ATOM 3561 C C . ALA B 1 126 ? 20.516 4.855 -10.336 1 94.94 126 ALA B C 1
ATOM 3563 O O . ALA B 1 126 ? 21.203 4.406 -11.25 1 94.94 126 ALA B O 1
ATOM 3564 N N . ALA B 1 127 ? 19.219 4.914 -10.344 1 90 127 ALA B N 1
ATOM 3565 C CA . ALA B 1 127 ? 18.5 4.25 -11.422 1 90 127 ALA B CA 1
ATOM 3566 C C . ALA B 1 127 ? 18.375 5.148 -12.648 1 90 127 ALA B C 1
ATOM 3568 O O . ALA B 1 127 ? 18.469 4.676 -13.781 1 90 127 ALA B O 1
ATOM 3569 N N . CYS B 1 128 ? 18.219 6.449 -12.406 1 94.25 128 CYS B N 1
ATOM 3570 C CA . CYS B 1 128 ? 17.828 7.305 -13.523 1 94.25 128 CYS B CA 1
ATOM 3571 C C . CYS B 1 128 ? 18.781 8.484 -13.672 1 94.25 128 CYS B C 1
ATOM 3573 O O . CYS B 1 128 ? 18.641 9.281 -14.602 1 94.25 128 CYS B O 1
ATOM 3575 N N . GLY B 1 129 ? 19.75 8.57 -12.867 1 95.5 129 GLY B N 1
ATOM 3576 C CA . GLY B 1 129 ? 20.5 9.812 -12.781 1 95.5 129 GLY B CA 1
ATOM 3577 C C . GLY B 1 129 ? 19.797 10.891 -11.984 1 95.5 129 GLY B C 1
ATOM 3578 O O . GLY B 1 129 ? 18.672 10.688 -11.531 1 95.5 129 GLY B O 1
ATOM 3579 N N . PRO B 1 130 ? 20.453 12.062 -11.781 1 96.94 130 PRO B N 1
ATOM 3580 C CA . PRO B 1 130 ? 19.891 13.141 -10.961 1 96.94 130 PRO B CA 1
ATOM 3581 C C . PRO B 1 130 ? 18.828 13.945 -11.703 1 96.94 130 PRO B C 1
ATOM 3583 O O . PRO B 1 130 ? 18.984 15.148 -11.914 1 96.94 130 PRO B O 1
ATOM 3586 N N . LYS B 1 131 ? 17.734 13.289 -11.945 1 97.25 131 LYS B N 1
ATOM 3587 C CA . LYS B 1 131 ? 16.656 13.891 -12.734 1 97.25 131 LYS B CA 1
ATOM 3588 C C . LYS B 1 131 ? 15.445 14.211 -11.867 1 97.25 131 LYS B C 1
ATOM 3590 O O . LYS B 1 131 ? 14.664 15.109 -12.188 1 97.25 131 LYS B O 1
ATOM 3595 N N . VAL B 1 132 ? 15.258 13.438 -10.789 1 98.5 132 VAL B N 1
ATOM 3596 C CA . VAL B 1 132 ? 14.078 13.594 -9.938 1 98.5 132 VAL B CA 1
ATOM 3597 C C . VAL B 1 132 ? 14.438 14.383 -8.688 1 98.5 132 VAL B C 1
ATOM 3599 O O . VAL B 1 132 ? 15.391 14.047 -7.98 1 98.5 132 VAL B O 1
ATOM 3602 N N . SER B 1 133 ? 13.695 15.414 -8.406 1 98.81 133 SER B N 1
ATOM 3603 C CA . SER B 1 133 ? 13.992 16.312 -7.293 1 98.81 133 SER B CA 1
ATOM 3604 C C . SER B 1 133 ? 13.578 15.711 -5.961 1 98.81 133 SER B C 1
ATOM 3606 O O . SER B 1 133 ? 12.758 14.789 -5.922 1 98.81 133 SER B O 1
ATOM 3608 N N . CYS B 1 134 ? 14.156 16.266 -4.863 1 98.88 134 CYS B N 1
ATOM 3609 C CA . CYS B 1 134 ? 13.734 15.891 -3.516 1 98.88 134 CYS B CA 1
ATOM 3610 C C . CYS B 1 134 ? 12.281 16.281 -3.271 1 98.88 134 CYS B C 1
ATOM 3612 O O . CYS B 1 134 ? 11.555 15.594 -2.559 1 98.88 134 CYS B O 1
ATOM 3614 N N . ALA B 1 135 ? 11.875 17.391 -3.834 1 98.88 135 ALA B N 1
ATOM 3615 C CA . ALA B 1 135 ? 10.5 17.859 -3.699 1 98.88 135 ALA B CA 1
ATOM 3616 C C . ALA B 1 135 ? 9.516 16.844 -4.27 1 98.88 135 ALA B C 1
ATOM 3618 O O . ALA B 1 135 ? 8.523 16.5 -3.625 1 98.88 135 ALA B O 1
ATOM 3619 N N . ASP B 1 136 ? 9.805 16.344 -5.457 1 98.88 136 ASP B N 1
ATOM 3620 C CA . ASP B 1 136 ? 8.938 15.344 -6.074 1 98.88 136 ASP B CA 1
ATOM 3621 C C . ASP B 1 136 ? 9.016 14.008 -5.332 1 98.88 136 ASP B C 1
ATOM 3623 O O . ASP B 1 136 ? 8.016 13.305 -5.199 1 98.88 136 ASP B O 1
ATOM 3627 N N . ILE B 1 137 ? 10.188 13.656 -4.859 1 98.88 137 ILE B N 1
ATOM 3628 C CA . ILE B 1 137 ? 10.352 12.414 -4.102 1 98.88 137 ILE B CA 1
ATOM 3629 C C . ILE B 1 137 ? 9.547 12.5 -2.807 1 98.88 137 ILE B C 1
ATOM 3631 O O . ILE B 1 137 ? 8.875 11.531 -2.426 1 98.88 137 ILE B O 1
ATOM 3635 N N . THR B 1 138 ? 9.578 13.641 -2.141 1 98.88 138 THR B N 1
ATOM 3636 C CA . THR B 1 138 ? 8.805 13.836 -0.92 1 98.88 138 THR B CA 1
ATOM 3637 C C . THR B 1 138 ? 7.309 13.711 -1.204 1 98.88 138 THR B C 1
ATOM 3639 O O . THR B 1 138 ? 6.574 13.102 -0.428 1 98.88 138 THR B O 1
ATOM 3642 N N . THR B 1 139 ? 6.867 14.266 -2.281 1 98.81 139 THR B N 1
ATOM 3643 C CA . THR B 1 139 ? 5.465 14.211 -2.682 1 98.81 139 THR B CA 1
ATOM 3644 C C . THR B 1 139 ? 5.02 12.773 -2.924 1 98.81 139 THR B C 1
ATOM 3646 O O . THR B 1 139 ? 4 12.336 -2.391 1 98.81 139 THR B O 1
ATOM 3649 N N . LEU B 1 140 ? 5.797 12.078 -3.68 1 98.31 140 LEU B N 1
ATOM 3650 C CA . LEU B 1 140 ? 5.473 10.688 -4.004 1 98.31 140 LEU B CA 1
ATOM 3651 C C . LEU B 1 140 ? 5.527 9.812 -2.756 1 98.31 140 LEU B C 1
ATOM 3653 O O . LEU B 1 140 ? 4.66 8.961 -2.557 1 98.31 140 LEU B O 1
ATOM 3657 N N . ALA B 1 141 ? 6.559 9.984 -1.955 1 98.75 141 ALA B N 1
ATOM 3658 C CA . ALA B 1 141 ? 6.695 9.203 -0.729 1 98.75 141 ALA B CA 1
ATOM 3659 C C . ALA B 1 141 ? 5.5 9.422 0.195 1 98.75 141 ALA B C 1
ATOM 3661 O O . ALA B 1 141 ? 5.023 8.484 0.836 1 98.75 141 ALA B O 1
ATOM 3662 N N . THR B 1 142 ? 5.023 10.633 0.265 1 98.81 142 THR B N 1
ATOM 3663 C CA . THR B 1 142 ? 3.867 10.945 1.097 1 98.81 142 THR B CA 1
ATOM 3664 C C . THR B 1 142 ? 2.615 10.25 0.572 1 98.81 142 THR B C 1
ATOM 3666 O O . THR B 1 142 ? 1.863 9.648 1.343 1 98.81 142 THR B O 1
ATOM 3669 N N . ARG B 1 143 ? 2.369 10.336 -0.707 1 97.25 143 ARG B N 1
ATOM 3670 C CA . ARG B 1 143 ? 1.237 9.633 -1.299 1 97.25 143 ARG B CA 1
ATOM 3671 C C . ARG B 1 143 ? 1.291 8.148 -0.98 1 97.25 143 ARG B C 1
ATOM 3673 O O . ARG B 1 143 ? 0.3 7.566 -0.531 1 97.25 143 ARG B O 1
ATOM 3680 N N . ASP B 1 144 ? 2.443 7.621 -1.188 1 96 144 ASP B N 1
ATOM 3681 C CA . ASP B 1 144 ? 2.572 6.18 -1.015 1 96 144 ASP B CA 1
ATOM 3682 C C . ASP B 1 144 ? 2.457 5.789 0.457 1 96 144 ASP B C 1
ATOM 3684 O O . ASP B 1 144 ? 1.973 4.703 0.782 1 96 144 ASP B O 1
ATOM 3688 N N . ALA B 1 145 ? 2.844 6.605 1.337 1 97.62 145 ALA B N 1
ATOM 3689 C CA . ALA B 1 145 ? 2.65 6.359 2.764 1 97.62 145 ALA B CA 1
ATOM 3690 C C . ALA B 1 145 ? 1.168 6.355 3.125 1 97.62 145 ALA B C 1
ATOM 3692 O O . ALA B 1 145 ? 0.719 5.52 3.916 1 97.62 145 ALA B O 1
ATOM 3693 N N . VAL B 1 146 ? 0.422 7.309 2.543 1 97.06 146 VAL B N 1
ATOM 3694 C CA . VAL B 1 146 ? -1.021 7.359 2.756 1 97.06 146 VAL B CA 1
ATOM 3695 C C . VAL B 1 146 ? -1.661 6.062 2.266 1 97.06 146 VAL B C 1
ATOM 3697 O O . VAL B 1 146 ? -2.432 5.43 2.992 1 97.06 146 VAL B O 1
ATOM 3700 N N . VAL B 1 147 ? -1.23 5.66 1.162 1 91.69 147 VAL B N 1
ATOM 3701 C CA . VAL B 1 147 ? -1.805 4.461 0.562 1 91.69 147 VAL B CA 1
ATOM 3702 C C . VAL B 1 147 ? -1.426 3.236 1.392 1 91.69 147 VAL B C 1
ATOM 3704 O O . VAL B 1 147 ? -2.285 2.422 1.734 1 91.69 147 VAL B O 1
ATOM 3707 N N . ALA B 1 148 ? -0.188 3.127 1.744 1 90.81 148 ALA B N 1
ATOM 3708 C CA . ALA B 1 148 ? 0.326 1.953 2.443 1 90.81 148 ALA B CA 1
ATOM 3709 C C . ALA B 1 148 ? -0.282 1.836 3.838 1 90.81 148 ALA B C 1
ATOM 3711 O O . ALA B 1 148 ? -0.359 0.74 4.398 1 90.81 148 ALA B O 1
ATOM 3712 N N . SER B 1 149 ? -0.788 2.918 4.348 1 93.25 149 SER B N 1
ATOM 3713 C CA . SER B 1 149 ? -1.396 2.893 5.672 1 93.25 149 SER B CA 1
ATOM 3714 C C . SER B 1 149 ? -2.91 2.738 5.582 1 93.25 149 SER B C 1
ATOM 3716 O O . SER B 1 149 ? -3.6 2.717 6.605 1 93.25 149 SER B O 1
ATOM 3718 N N . GLY B 1 150 ? -3.383 2.744 4.395 1 90.25 150 GLY B N 1
ATOM 3719 C CA . GLY B 1 150 ? -4.797 2.432 4.246 1 90.25 150 GLY B CA 1
ATOM 3720 C C . GLY B 1 150 ? -5.598 3.566 3.635 1 90.25 150 GLY B C 1
ATOM 3721 O O . GLY B 1 150 ? -6.801 3.43 3.406 1 90.25 150 GLY B O 1
ATOM 3722 N N . GLY B 1 151 ? -4.965 4.652 3.291 1 93.69 151 GLY B N 1
ATOM 3723 C CA . GLY B 1 151 ? -5.656 5.805 2.734 1 93.69 151 GLY B CA 1
ATOM 3724 C C . GLY B 1 151 ? -5.855 5.711 1.232 1 93.69 151 GLY B C 1
ATOM 3725 O O . GLY B 1 151 ? -5.562 4.676 0.625 1 93.69 151 GLY B O 1
ATOM 3726 N N . PRO B 1 152 ? -6.359 6.793 0.698 1 90.25 152 PRO B N 1
ATOM 3727 C CA . PRO B 1 152 ? -6.664 6.781 -0.735 1 90.25 152 PRO B CA 1
ATOM 3728 C C . PRO B 1 152 ? -5.426 6.984 -1.604 1 90.25 152 PRO B C 1
ATOM 3730 O O . PRO B 1 152 ? -4.488 7.676 -1.194 1 90.25 152 PRO B O 1
ATOM 3733 N N . PHE B 1 153 ? -5.52 6.391 -2.783 1 87.81 153 PHE B N 1
ATOM 3734 C CA . PHE B 1 153 ? -4.555 6.734 -3.822 1 87.81 153 PHE B CA 1
ATOM 3735 C C . PHE B 1 153 ? -4.98 8 -4.559 1 87.81 153 PHE B C 1
ATOM 3737 O O . PHE B 1 153 ? -6.172 8.219 -4.793 1 87.81 153 PHE B O 1
ATOM 3744 N N . PHE B 1 154 ? -4.105 8.75 -4.883 1 88.88 154 PHE B N 1
ATOM 3745 C CA . PHE B 1 154 ? -4.344 9.906 -5.738 1 88.88 154 PHE B CA 1
ATOM 3746 C C . PHE B 1 154 ? -3.135 10.18 -6.629 1 88.88 154 PHE B C 1
ATOM 3748 O O . PHE B 1 154 ? -1.993 9.977 -6.211 1 88.88 154 PHE B O 1
ATOM 3755 N N . GLU B 1 155 ? -3.43 10.578 -7.84 1 88.12 155 GLU B N 1
ATOM 3756 C CA . GLU B 1 155 ? -2.355 11.008 -8.727 1 88.12 155 GLU B CA 1
ATOM 3757 C C . GLU B 1 155 ? -1.86 12.406 -8.367 1 88.12 155 GLU B C 1
ATOM 3759 O O . GLU B 1 155 ? -2.631 13.234 -7.879 1 88.12 155 GLU B O 1
ATOM 3764 N N . VAL B 1 156 ? -0.574 12.586 -8.516 1 94.81 156 VAL B N 1
ATOM 3765 C CA . VAL B 1 156 ? 0.005 13.906 -8.289 1 94.81 156 VAL B CA 1
ATOM 3766 C C . VAL B 1 156 ? 0.831 14.32 -9.5 1 94.81 156 VAL B C 1
ATOM 3768 O O . VAL B 1 156 ? 1.581 13.516 -10.062 1 94.81 156 VAL B O 1
ATOM 3771 N N . PRO B 1 157 ? 0.564 15.547 -9.992 1 96.5 157 PRO B N 1
ATOM 3772 C CA . PRO B 1 157 ? 1.477 16.031 -11.031 1 96.5 157 PRO B CA 1
ATOM 3773 C C . PRO B 1 157 ? 2.891 16.281 -10.508 1 96.5 157 PRO B C 1
ATOM 3775 O O . PRO B 1 157 ? 3.07 16.625 -9.336 1 96.5 157 PRO B O 1
ATOM 3778 N N . LEU B 1 158 ? 3.914 16.062 -11.398 1 98.25 158 LEU B N 1
ATOM 3779 C CA . LEU B 1 158 ? 5.312 16.125 -10.992 1 98.25 158 LEU B CA 1
ATOM 3780 C C . LEU B 1 158 ? 6.082 17.125 -11.859 1 98.25 158 LEU B C 1
ATOM 3782 O O . LEU B 1 158 ? 5.578 17.562 -12.891 1 98.25 158 LEU B O 1
ATOM 3786 N N . GLY B 1 159 ? 7.312 17.422 -11.375 1 98.5 159 GLY B N 1
ATOM 3787 C CA . GLY B 1 159 ? 8.148 18.406 -12.062 1 98.5 159 GLY B CA 1
ATOM 3788 C C . GLY B 1 159 ? 8.648 19.5 -11.156 1 98.5 159 GLY B C 1
ATOM 3789 O O . GLY B 1 159 ? 9.195 20.5 -11.625 1 98.5 159 GLY B O 1
ATOM 3790 N N . ARG B 1 160 ? 8.508 19.359 -9.875 1 98.62 160 ARG B N 1
ATOM 3791 C CA . ARG B 1 160 ? 8.961 20.344 -8.906 1 98.62 160 ARG B CA 1
ATOM 3792 C C . ARG B 1 160 ? 10.484 20.406 -8.859 1 98.62 160 ARG B C 1
ATOM 3794 O O . ARG B 1 160 ? 11.164 19.422 -9.148 1 98.62 160 ARG B O 1
ATOM 3801 N N . ARG B 1 161 ? 10.922 21.562 -8.547 1 98.62 161 ARG B N 1
ATOM 3802 C CA . ARG B 1 161 ? 12.336 21.75 -8.258 1 98.62 161 ARG B CA 1
ATOM 3803 C C . ARG B 1 161 ? 12.555 22.047 -6.773 1 98.62 161 ARG B C 1
ATOM 3805 O O . ARG B 1 161 ? 11.648 22.516 -6.086 1 98.62 161 ARG B O 1
ATOM 3812 N N . ASP B 1 162 ? 13.758 21.672 -6.324 1 98.69 162 ASP B N 1
ATOM 3813 C CA . ASP B 1 162 ? 14.141 21.906 -4.93 1 98.69 162 ASP B CA 1
ATOM 3814 C C . ASP B 1 162 ? 14.469 23.375 -4.68 1 98.69 162 ASP B C 1
ATOM 3816 O O . ASP B 1 162 ? 15.156 24 -5.484 1 98.69 162 ASP B O 1
ATOM 3820 N N . GLY B 1 163 ? 13.969 23.875 -3.59 1 98.06 163 GLY B N 1
ATOM 3821 C CA . GLY B 1 163 ? 14.289 25.25 -3.201 1 98.06 163 GLY B CA 1
ATOM 3822 C C . GLY B 1 163 ? 15.758 25.438 -2.869 1 98.06 163 GLY B C 1
ATOM 3823 O O . GLY B 1 163 ? 16.469 24.484 -2.555 1 98.06 163 GLY B O 1
ATOM 3824 N N . LEU B 1 164 ? 16.219 26.703 -2.893 1 95.62 164 LEU B N 1
ATOM 3825 C CA . LEU B 1 164 ? 17.641 27.016 -2.732 1 95.62 164 LEU B CA 1
ATOM 3826 C C . LEU B 1 164 ? 17.938 27.469 -1.308 1 95.62 164 LEU B C 1
ATOM 3828 O O . LEU B 1 164 ? 19.109 27.562 -0.909 1 95.62 164 LEU B O 1
ATOM 3832 N N . SER B 1 165 ? 16.906 27.797 -0.579 1 96.12 165 SER B N 1
ATOM 3833 C CA . SER B 1 165 ? 17.078 28.266 0.794 1 96.12 165 SER B CA 1
ATOM 3834 C C . SER B 1 165 ? 15.945 27.75 1.687 1 96.12 165 SER B C 1
ATOM 3836 O O . SER B 1 165 ? 14.828 27.531 1.219 1 96.12 165 SER B O 1
ATOM 3838 N N . PRO B 1 166 ? 16.266 27.531 2.971 1 97.5 166 PRO B N 1
ATOM 3839 C CA . PRO B 1 166 ? 15.195 27.203 3.906 1 97.5 166 PRO B CA 1
ATOM 3840 C C . PRO B 1 166 ? 14.195 28.344 4.094 1 97.5 166 PRO B C 1
ATOM 3842 O O . PRO B 1 166 ? 14.539 29.5 3.879 1 97.5 166 PRO B O 1
ATOM 3845 N N . ALA B 1 167 ? 13 28.016 4.465 1 97.69 167 ALA B N 1
ATOM 3846 C CA . ALA B 1 167 ? 12.047 29.031 4.867 1 97.69 167 ALA B CA 1
ATOM 3847 C C . ALA B 1 167 ? 12.555 29.812 6.078 1 97.69 167 ALA B C 1
ATOM 3849 O O . ALA B 1 167 ? 13.219 29.25 6.949 1 97.69 167 ALA B O 1
ATOM 3850 N N . SER B 1 168 ? 12.195 31.094 6.125 1 97.06 168 SER B N 1
ATOM 3851 C CA . SER B 1 168 ? 12.547 31.906 7.289 1 97.06 168 SER B CA 1
ATOM 3852 C C . SER B 1 168 ? 11.766 31.469 8.523 1 97.06 168 SER B C 1
ATOM 3854 O O . SER B 1 168 ? 10.766 30.766 8.406 1 97.06 168 SER B O 1
ATOM 3856 N N . SER B 1 169 ? 12.25 31.906 9.68 1 96.75 169 SER B N 1
ATOM 3857 C CA . SER B 1 169 ? 11.555 31.609 10.93 1 96.75 169 SER B CA 1
ATOM 3858 C C . SER B 1 169 ? 10.117 32.125 10.891 1 96.75 169 SER B C 1
ATOM 3860 O O . SER B 1 169 ? 9.195 31.406 11.312 1 96.75 169 SER B O 1
ATOM 3862 N N . ASP B 1 170 ? 9.953 33.344 10.367 1 96.88 170 ASP B N 1
ATOM 3863 C CA . ASP B 1 170 ? 8.625 33.906 10.281 1 96.88 170 ASP B CA 1
ATOM 3864 C C . ASP B 1 170 ? 7.699 33.031 9.422 1 96.88 170 ASP B C 1
ATOM 3866 O O . ASP B 1 170 ? 6.523 32.875 9.75 1 96.88 170 ASP B O 1
ATOM 3870 N N . GLN B 1 171 ? 8.195 32.531 8.344 1 97.12 171 GLN B N 1
ATOM 3871 C CA . GLN B 1 171 ? 7.418 31.641 7.473 1 97.12 171 GLN B CA 1
ATOM 3872 C C . GLN B 1 171 ? 7.074 30.328 8.18 1 97.12 171 GLN B C 1
ATOM 3874 O O . GLN B 1 171 ? 5.945 29.859 8.086 1 97.12 171 GLN B O 1
ATOM 3879 N N . VAL B 1 172 ? 8.055 29.734 8.875 1 98.12 172 VAL B N 1
ATOM 3880 C CA . VAL B 1 172 ? 7.852 28.469 9.57 1 98.12 172 VAL B CA 1
ATOM 3881 C C . VAL B 1 172 ? 6.766 28.625 10.633 1 98.12 172 VAL B C 1
ATOM 3883 O O . VAL B 1 172 ? 5.934 27.734 10.812 1 98.12 172 VAL B O 1
ATOM 3886 N N . PHE B 1 173 ? 6.68 29.766 11.273 1 96.88 173 PHE B N 1
ATOM 3887 C CA . PHE B 1 173 ? 5.75 29.953 12.375 1 96.88 173 PHE B CA 1
ATOM 3888 C C . PHE B 1 173 ? 4.363 30.328 11.859 1 96.88 173 PHE B C 1
ATOM 3890 O O . PHE B 1 173 ? 3.438 30.531 12.648 1 96.88 173 PHE B O 1
ATOM 3897 N N . THR B 1 174 ? 4.188 30.375 10.516 1 97.19 174 THR B N 1
ATOM 3898 C CA . THR B 1 174 ? 2.842 30.469 9.961 1 97.19 174 THR B CA 1
ATOM 3899 C C . THR B 1 174 ? 2.146 29.109 10.008 1 97.19 174 THR B C 1
ATOM 3901 O O . THR B 1 174 ? 0.935 29.016 9.805 1 97.19 174 THR B O 1
ATOM 3904 N N . LEU B 1 175 ? 2.877 28.031 10.297 1 98.38 175 LEU B N 1
ATOM 3905 C CA . LEU B 1 175 ? 2.295 26.703 10.438 1 98.38 175 LEU B CA 1
ATOM 3906 C C . LEU B 1 175 ? 1.21 26.688 11.508 1 98.38 175 LEU B C 1
ATOM 3908 O O . LEU B 1 175 ? 1.411 27.219 12.602 1 98.38 175 LEU B O 1
ATOM 3912 N N . PRO B 1 176 ? 0.045 26.109 11.203 1 97.88 176 PRO B N 1
ATOM 3913 C CA . PRO B 1 176 ? -0.999 26 12.219 1 97.88 176 PRO B CA 1
ATOM 3914 C C . PRO B 1 176 ? -0.561 25.172 13.43 1 97.88 176 PRO B C 1
ATOM 3916 O O . PRO B 1 176 ? 0.01 24.094 13.266 1 97.88 176 PRO B O 1
ATOM 3919 N N . GLY B 1 177 ? -0.849 25.703 14.609 1 97.06 177 GLY B N 1
ATOM 3920 C CA . GLY B 1 177 ? -0.453 25.031 15.836 1 97.06 177 GLY B CA 1
ATOM 3921 C C . GLY B 1 177 ? -1.571 24.219 16.453 1 97.06 177 GLY B C 1
ATOM 3922 O O . GLY B 1 177 ? -2.744 24.406 16.125 1 97.06 177 GLY B O 1
ATOM 3923 N N . PRO B 1 178 ? -1.154 23.312 17.375 1 97.19 178 PRO B N 1
ATOM 3924 C CA . PRO B 1 178 ? -2.135 22.438 18.016 1 97.19 178 PRO B CA 1
ATOM 3925 C C . PRO B 1 178 ? -3.074 23.188 18.953 1 97.19 178 PRO B C 1
ATOM 3927 O O . PRO B 1 178 ? -4.113 22.641 19.344 1 97.19 178 PRO B O 1
ATOM 3930 N N . ASP B 1 179 ? -2.805 24.453 19.266 1 96.38 179 ASP B N 1
ATOM 3931 C CA . ASP B 1 179 ? -3.604 25.219 20.219 1 96.38 179 ASP B CA 1
ATOM 3932 C C . ASP B 1 179 ? -4.492 26.234 19.516 1 96.38 179 ASP B C 1
ATOM 3934 O O . ASP B 1 179 ? -5.246 26.969 20.156 1 96.38 179 ASP B O 1
ATOM 3938 N N . PHE B 1 180 ? -4.449 26.297 18.203 1 97.88 180 PHE B N 1
ATOM 3939 C CA . PHE B 1 180 ? -5.238 27.266 17.453 1 97.88 180 PHE B CA 1
ATOM 3940 C C . PHE B 1 180 ? -6.727 26.938 17.547 1 97.88 180 PHE B C 1
ATOM 3942 O O . PHE B 1 180 ? -7.109 25.766 17.531 1 97.88 180 PHE B O 1
ATOM 3949 N N . ASP B 1 181 ? -7.57 27.969 17.594 1 97.69 181 ASP B N 1
ATOM 3950 C CA . ASP B 1 181 ? -9.008 27.781 17.453 1 97.69 181 ASP B CA 1
ATOM 3951 C C . ASP B 1 181 ? -9.414 27.75 15.977 1 97.69 181 ASP B C 1
ATOM 3953 O O . ASP B 1 181 ? -8.594 28.016 15.094 1 97.69 181 ASP B O 1
ATOM 3957 N N . VAL B 1 182 ? -10.617 27.391 15.688 1 98.5 182 VAL B N 1
ATOM 3958 C CA . VAL B 1 182 ? -11.07 27.141 14.328 1 98.5 182 VAL B CA 1
ATOM 3959 C C . VAL B 1 182 ? -10.992 28.422 13.508 1 98.5 182 VAL B C 1
ATOM 3961 O O . VAL B 1 182 ? -10.508 28.422 12.367 1 98.5 182 VAL B O 1
ATOM 3964 N N . PRO B 1 183 ? -11.414 29.625 14.039 1 98.56 183 PRO B N 1
ATOM 3965 C CA . PRO B 1 183 ? -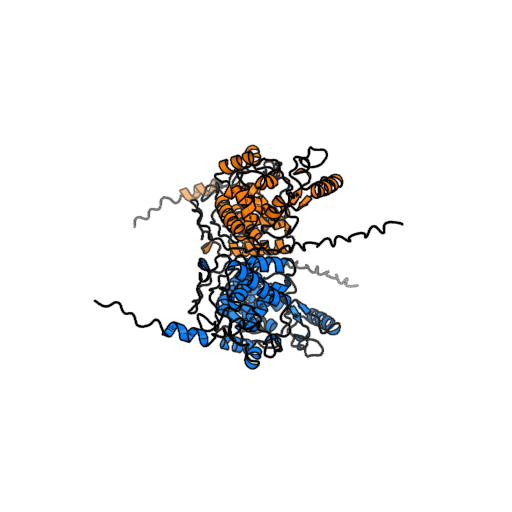11.289 30.844 13.242 1 98.56 183 PRO B CA 1
ATOM 3966 C C . PRO B 1 183 ? -9.844 31.141 12.836 1 98.56 183 PRO B C 1
ATOM 3968 O O . PRO B 1 183 ? -9.586 31.547 11.703 1 98.56 183 PRO B O 1
ATOM 3971 N N . THR B 1 184 ? -8.922 30.922 13.734 1 98.62 184 THR B N 1
ATOM 3972 C CA . THR B 1 184 ? -7.512 31.125 13.43 1 98.62 184 THR B CA 1
ATOM 3973 C C . THR B 1 184 ? -7.039 30.125 12.367 1 98.62 184 THR B C 1
ATOM 3975 O O . THR B 1 184 ? -6.285 30.5 11.469 1 98.62 184 THR B O 1
ATOM 3978 N N . LEU B 1 185 ? -7.461 28.891 12.445 1 98.81 185 LEU B N 1
ATOM 3979 C CA . LEU B 1 185 ? -7.129 27.859 11.461 1 98.81 185 LEU B CA 1
ATOM 3980 C C . LEU B 1 185 ? -7.66 28.25 10.086 1 98.81 185 LEU B C 1
ATOM 3982 O O . LEU B 1 185 ? -6.941 28.141 9.086 1 98.81 185 LEU B O 1
ATOM 3986 N N . LEU B 1 186 ? -8.891 28.672 10.086 1 98.69 186 LEU B N 1
ATOM 3987 C CA . LEU B 1 186 ? -9.516 29.047 8.82 1 98.69 186 LEU B CA 1
ATOM 3988 C C . LEU B 1 186 ? -8.766 30.203 8.164 1 98.69 186 LEU B C 1
ATOM 3990 O O . LEU B 1 186 ? -8.57 30.203 6.949 1 98.69 186 LEU B O 1
ATOM 3994 N N . ALA B 1 187 ? -8.367 31.156 8.945 1 98.31 187 ALA B N 1
ATOM 3995 C CA . ALA B 1 187 ? -7.605 32.281 8.414 1 98.31 187 ALA B CA 1
ATOM 3996 C C . ALA B 1 187 ? -6.262 31.828 7.855 1 98.31 187 ALA B C 1
ATOM 3998 O O . ALA B 1 187 ? -5.836 32.281 6.793 1 98.31 187 ALA B O 1
ATOM 3999 N N . ALA B 1 188 ? -5.578 30.969 8.586 1 98.25 188 ALA B N 1
ATOM 4000 C CA . ALA B 1 188 ? -4.285 30.453 8.148 1 98.25 188 ALA B CA 1
ATOM 4001 C C . ALA B 1 188 ? -4.414 29.703 6.82 1 98.25 188 ALA B C 1
ATOM 4003 O O . ALA B 1 188 ? -3.596 29.891 5.918 1 98.25 188 ALA B O 1
ATOM 4004 N N . PHE B 1 189 ? -5.434 28.859 6.703 1 98.56 189 PHE B N 1
ATOM 4005 C CA . PHE B 1 189 ? -5.648 28.078 5.492 1 98.56 189 PHE B CA 1
ATOM 4006 C C . PHE B 1 189 ? -6.051 28.969 4.328 1 98.56 189 PHE B C 1
ATOM 4008 O O . PHE B 1 189 ? -5.59 28.781 3.201 1 98.56 189 PHE B O 1
ATOM 4015 N N . LYS B 1 190 ? -6.898 29.953 4.617 1 97.69 190 LYS B N 1
ATOM 4016 C CA . LYS B 1 190 ? -7.309 30.906 3.588 1 97.69 190 LYS B CA 1
ATOM 4017 C C . LYS B 1 190 ? -6.105 31.656 3.025 1 97.69 190 LYS B C 1
ATOM 4019 O O . LYS B 1 190 ? -6.031 31.906 1.821 1 97.69 190 LYS B O 1
ATOM 4024 N N . ASN B 1 191 ? -5.168 31.984 3.852 1 97.12 191 ASN B N 1
ATOM 4025 C CA . ASN B 1 191 ? -3.957 32.688 3.441 1 97.12 191 ASN B CA 1
ATOM 4026 C C . ASN B 1 191 ? -3.121 31.844 2.479 1 97.12 191 ASN B C 1
ATOM 4028 O O . ASN B 1 191 ? -2.258 32.375 1.776 1 97.12 191 ASN B O 1
ATOM 4032 N N . ARG B 1 192 ? -3.4 30.531 2.461 1 97.44 192 ARG B N 1
ATOM 4033 C CA . ARG B 1 192 ? -2.686 29.625 1.565 1 97.44 192 ARG B CA 1
ATOM 4034 C C . ARG B 1 192 ? -3.607 29.094 0.469 1 97.44 192 ARG B C 1
ATOM 4036 O O . ARG B 1 192 ? -3.344 28.047 -0.121 1 97.44 192 ARG B O 1
ATOM 4043 N N . SER B 1 193 ? -4.762 29.781 0.278 1 95.56 193 SER B N 1
ATOM 4044 C CA . SER B 1 193 ? -5.742 29.484 -0.758 1 95.56 193 SER B CA 1
ATOM 4045 C C . SER B 1 193 ? -6.363 28.109 -0.55 1 95.56 193 SER B C 1
ATOM 4047 O O . SER B 1 193 ? -6.648 27.391 -1.516 1 95.56 193 SER B O 1
ATOM 4049 N N . LEU B 1 194 ? -6.43 27.688 0.646 1 97.62 194 LEU B N 1
ATOM 4050 C CA . LEU B 1 194 ? -7.168 26.5 1.061 1 97.62 194 LEU B CA 1
ATOM 4051 C C . LEU B 1 194 ? -8.461 26.875 1.774 1 97.62 194 LEU B C 1
ATOM 4053 O O . LEU B 1 194 ? -8.516 27.906 2.459 1 97.62 194 LEU B O 1
ATOM 4057 N N . ASP B 1 195 ? -9.461 26.078 1.578 1 97.81 195 ASP B N 1
ATOM 4058 C CA . ASP B 1 195 ? -10.758 26.422 2.141 1 97.81 195 ASP B CA 1
ATOM 4059 C C . ASP B 1 195 ? -11.125 25.516 3.309 1 97.81 195 ASP B C 1
ATOM 4061 O O . ASP B 1 195 ? -10.273 24.781 3.822 1 97.81 195 ASP B O 1
ATOM 4065 N N . THR B 1 196 ? -12.375 25.672 3.775 1 98.44 196 THR B N 1
ATOM 4066 C CA . THR B 1 196 ? -12.859 24.953 4.953 1 98.44 196 THR B CA 1
ATOM 4067 C C . THR B 1 196 ? -12.789 23.453 4.734 1 98.44 196 THR B C 1
ATOM 4069 O O . THR B 1 196 ? -12.383 22.703 5.633 1 98.44 196 THR B O 1
ATOM 4072 N N . ALA B 1 197 ? -13.195 22.969 3.564 1 98 197 ALA B N 1
ATOM 4073 C CA . ALA B 1 197 ? -13.156 21.531 3.258 1 98 197 ALA B CA 1
ATOM 4074 C C . ALA B 1 197 ? -11.734 21 3.295 1 98 197 ALA B C 1
ATOM 4076 O O . ALA B 1 197 ? -11.492 19.891 3.773 1 98 197 ALA B O 1
ATOM 4077 N N . ASP B 1 198 ? -10.812 21.828 2.812 1 98.5 198 ASP B N 1
ATOM 4078 C CA . ASP B 1 198 ? -9.406 21.438 2.84 1 98.5 198 ASP B CA 1
ATOM 4079 C C . ASP B 1 198 ? -8.898 21.297 4.273 1 98.5 198 ASP B C 1
ATOM 4081 O O . ASP B 1 198 ? -8.219 20.328 4.609 1 98.5 198 ASP B O 1
ATOM 4085 N N . LEU B 1 199 ? -9.227 22.266 5.113 1 98.88 199 LEU B N 1
ATOM 4086 C CA . LEU B 1 199 ? -8.812 22.25 6.512 1 98.88 199 LEU B CA 1
ATOM 4087 C C . LEU B 1 199 ? -9.266 20.969 7.203 1 98.88 199 LEU B C 1
ATOM 4089 O O . LEU B 1 199 ? -8.461 20.281 7.816 1 98.88 199 LEU B O 1
ATOM 4093 N N . VAL B 1 200 ? -10.539 20.688 7.062 1 98.94 200 VAL B N 1
ATOM 4094 C CA . VAL B 1 200 ? -11.102 19.547 7.785 1 98.94 200 VAL B CA 1
ATOM 4095 C C . VAL B 1 200 ? -10.523 18.25 7.238 1 98.94 200 VAL B C 1
ATOM 4097 O O . VAL B 1 200 ? -10.148 17.359 8 1 98.94 200 VAL B O 1
ATOM 4100 N N . ALA B 1 201 ? -10.367 18.141 5.93 1 98.81 201 ALA B N 1
ATOM 4101 C CA . ALA B 1 201 ? -9.906 16.906 5.305 1 98.81 201 ALA B CA 1
ATOM 4102 C C . ALA B 1 201 ? -8.43 16.672 5.602 1 98.81 201 ALA B C 1
ATOM 4104 O O . ALA B 1 201 ? -8.031 15.562 5.969 1 98.81 201 ALA B O 1
ATOM 4105 N N . LEU B 1 202 ? -7.594 17.688 5.465 1 98.81 202 LEU B N 1
ATOM 4106 C CA . LEU B 1 202 ? -6.164 17.516 5.695 1 98.81 202 LEU B CA 1
ATOM 4107 C C . LEU B 1 202 ? -5.879 17.219 7.164 1 98.81 202 LEU B C 1
ATOM 4109 O O . LEU B 1 202 ? -4.934 16.5 7.48 1 98.81 202 LEU B O 1
ATOM 4113 N N . SER B 1 203 ? -6.734 17.734 8.094 1 98.81 203 SER B N 1
ATOM 4114 C CA . SER B 1 203 ? -6.59 17.422 9.516 1 98.81 203 SER B CA 1
ATOM 4115 C C . SER B 1 203 ? -6.777 15.938 9.789 1 98.81 203 SER B C 1
ATOM 4117 O O . SER B 1 203 ? -6.266 15.406 10.781 1 98.81 203 SER B O 1
ATOM 4119 N N . GLY B 1 204 ? -7.48 15.273 8.867 1 98.69 204 GLY B N 1
ATOM 4120 C CA . GLY B 1 204 ? -7.742 13.852 9.031 1 98.69 204 GLY B CA 1
ATOM 4121 C C . GLY B 1 204 ? -6.484 13.008 8.977 1 98.69 204 GLY B C 1
ATOM 4122 O O . GLY B 1 204 ? -6.492 11.844 9.391 1 98.69 204 GLY B O 1
ATOM 4123 N N . ALA B 1 205 ? -5.359 13.602 8.453 1 98.56 205 ALA B N 1
ATOM 4124 C CA . ALA B 1 205 ? -4.086 12.883 8.438 1 98.56 205 ALA B CA 1
ATOM 4125 C C . ALA B 1 205 ? -3.619 12.562 9.852 1 98.56 205 ALA B C 1
ATOM 4127 O O . ALA B 1 205 ? -2.816 11.648 10.055 1 98.56 205 ALA B O 1
ATOM 4128 N N . HIS B 1 206 ? -4.164 13.211 10.852 1 98.56 206 HIS B N 1
ATOM 4129 C CA . HIS B 1 206 ? -3.826 12.977 12.25 1 98.56 206 HIS B CA 1
ATOM 4130 C C . HIS B 1 206 ? -4.297 11.602 12.711 1 98.56 206 HIS B C 1
ATOM 4132 O O . HIS B 1 206 ? -3.895 11.125 13.773 1 98.56 206 HIS B O 1
ATOM 4138 N N . THR B 1 207 ? -5.035 10.859 11.852 1 98.31 207 THR B N 1
ATOM 4139 C CA . THR B 1 207 ? -5.488 9.516 12.195 1 98.31 207 THR B CA 1
ATOM 4140 C C . THR B 1 207 ? -4.305 8.57 12.375 1 98.31 207 THR B C 1
ATOM 4142 O O . THR B 1 207 ? -4.414 7.543 13.047 1 98.31 207 THR B O 1
ATOM 4145 N N . VAL B 1 208 ? -3.113 8.93 11.82 1 97.12 208 VAL B N 1
ATOM 4146 C CA . VAL B 1 208 ? -1.956 8.055 11.969 1 97.12 208 VAL B CA 1
ATOM 4147 C C . VAL B 1 208 ? -0.883 8.758 12.797 1 97.12 208 VAL B C 1
ATOM 4149 O O . VAL B 1 208 ? 0.256 8.289 12.875 1 97.12 208 VAL B O 1
ATOM 4152 N N . GLY B 1 209 ? -1.161 9.812 13.492 1 96.19 209 GLY B N 1
ATOM 4153 C CA . GLY B 1 209 ? -0.164 10.617 14.172 1 96.19 209 GLY B CA 1
ATOM 4154 C C . GLY B 1 209 ? -0.165 10.43 15.672 1 96.19 209 GLY B C 1
ATOM 4155 O O . GLY B 1 209 ? -1.024 9.734 16.219 1 96.19 209 GLY B O 1
ATOM 4156 N N . ARG B 1 210 ? 0.799 11.047 16.266 1 96.56 210 ARG B N 1
ATOM 4157 C CA . ARG B 1 210 ? 0.924 11.148 17.703 1 96.56 210 ARG B CA 1
ATOM 4158 C C . ARG B 1 210 ? 1.162 12.594 18.141 1 96.56 210 ARG B C 1
ATOM 4160 O O . ARG B 1 210 ? 1.723 13.391 17.375 1 96.56 210 ARG B O 1
ATOM 4167 N N . GLY B 1 211 ? 0.679 12.867 19.281 1 96.88 211 GLY B N 1
ATOM 4168 C CA . GLY B 1 211 ? 0.956 14.156 19.906 1 96.88 211 GLY B CA 1
ATOM 4169 C C . GLY B 1 211 ? 1.804 14.047 21.156 1 96.88 211 GLY B C 1
ATOM 4170 O O . GLY B 1 211 ? 1.555 13.195 22 1 96.88 211 GLY B O 1
ATOM 4171 N N . HIS B 1 212 ? 2.775 14.875 21.219 1 95.69 212 HIS B N 1
ATOM 4172 C CA . HIS B 1 212 ? 3.568 14.953 22.438 1 95.69 212 HIS B CA 1
ATOM 4173 C C . HIS B 1 212 ? 2.824 15.711 23.531 1 95.69 212 HIS B C 1
ATOM 4175 O O . HIS B 1 212 ? 2.094 16.672 23.25 1 95.69 212 HIS B O 1
ATOM 4181 N N . CYS B 1 213 ? 3.051 15.336 24.766 1 96.44 213 CYS B N 1
ATOM 4182 C CA . CYS B 1 213 ? 2.359 15.953 25.891 1 96.44 213 CYS B CA 1
ATOM 4183 C C . CYS B 1 213 ? 2.484 17.469 25.859 1 96.44 213 CYS B C 1
ATOM 4185 O O . CYS B 1 213 ? 1.535 18.188 26.172 1 96.44 213 CYS B O 1
ATOM 4187 N N . SER B 1 214 ? 3.607 17.938 25.391 1 94.19 214 SER B N 1
ATOM 4188 C CA . SER B 1 214 ? 3.855 19.375 25.344 1 94.19 214 SER B CA 1
ATOM 4189 C C . SER B 1 214 ? 2.865 20.078 24.422 1 94.19 214 SER B C 1
ATOM 4191 O O . SER B 1 214 ? 2.639 21.281 24.562 1 94.19 214 SER B O 1
ATOM 4193 N N . SER B 1 215 ? 2.25 19.297 23.531 1 95.69 215 SER B N 1
ATOM 4194 C CA . SER B 1 215 ? 1.389 19.891 22.531 1 95.69 215 SER B CA 1
ATOM 4195 C C . SER B 1 215 ? -0.053 20 23.016 1 95.69 215 SER B C 1
ATOM 4197 O O . SER B 1 215 ? -0.892 20.625 22.359 1 95.69 215 SER B O 1
ATOM 4199 N N . PHE B 1 216 ? -0.363 19.328 24.219 1 96.69 216 PHE B N 1
ATOM 4200 C CA . PHE B 1 216 ? -1.763 19.375 24.625 1 96.69 216 PHE B CA 1
ATOM 4201 C C . PHE B 1 216 ? -1.888 19.469 26.141 1 96.69 216 PHE B C 1
ATOM 4203 O O . PHE B 1 216 ? -2.994 19.438 26.688 1 96.69 216 PHE B O 1
ATOM 4210 N N . THR B 1 217 ? -0.844 19.656 26.875 1 96 217 THR B N 1
ATOM 4211 C CA . THR B 1 217 ? -0.872 19.734 28.328 1 96 217 THR B CA 1
ATOM 4212 C C . THR B 1 217 ? -1.697 20.938 28.797 1 96 217 THR B C 1
ATOM 4214 O O . THR B 1 217 ? -2.236 20.938 29.906 1 96 217 THR B O 1
ATOM 4217 N N . SER B 1 218 ? -1.775 21.969 28.016 1 95.62 218 SER B N 1
ATOM 4218 C CA . SER B 1 218 ? -2.58 23.125 28.359 1 95.62 218 SER B CA 1
ATOM 4219 C C . SER B 1 218 ? -4.051 22.75 28.531 1 95.62 218 SER B C 1
ATOM 4221 O O . SER B 1 218 ? -4.816 23.5 29.141 1 95.62 218 SER B O 1
ATOM 4223 N N . ARG B 1 219 ? -4.41 21.609 28 1 97 219 ARG B N 1
ATOM 4224 C CA . ARG B 1 219 ? -5.797 21.156 28.094 1 97 219 ARG B CA 1
ATOM 4225 C C . ARG B 1 219 ? -5.992 20.203 29.266 1 97 219 ARG B C 1
ATOM 4227 O O . ARG B 1 219 ? -7.102 19.734 29.516 1 97 219 ARG B O 1
ATOM 4234 N N . LEU B 1 220 ? -4.949 20 30.016 1 97.25 220 LEU B N 1
ATOM 4235 C CA . LEU B 1 220 ? -4.965 19.062 31.141 1 97.25 220 LEU B CA 1
ATOM 4236 C C . LEU B 1 220 ? -4.867 19.797 32.469 1 97.25 220 LEU B C 1
ATOM 4238 O O . LEU B 1 220 ? -4.465 20.953 32.5 1 97.25 220 LEU B O 1
ATOM 4242 N N . PRO B 1 221 ? -5.293 18.984 33.562 1 93.81 221 PRO B N 1
ATOM 4243 C CA . PRO B 1 221 ? -5.062 19.594 34.906 1 93.81 221 PRO B CA 1
ATOM 4244 C C . PRO B 1 221 ? -3.6 19.969 35.125 1 93.81 221 PRO B C 1
ATOM 4246 O O . PRO B 1 221 ? -2.699 19.266 34.656 1 93.81 221 PRO B O 1
ATOM 4249 N N . PRO B 1 222 ? -3.42 21.141 35.688 1 92.56 222 PRO B N 1
ATOM 4250 C CA . PRO B 1 222 ? -4.348 21.953 36.5 1 92.56 222 PRO B CA 1
ATOM 4251 C C . PRO B 1 222 ? -5.02 23.047 35.656 1 92.56 222 PRO B C 1
ATOM 4253 O O . PRO B 1 222 ? -5.711 23.906 36.219 1 92.56 222 PRO B O 1
ATOM 4256 N N . ASN B 1 223 ? -4.684 23.016 34.438 1 92.06 223 ASN B N 1
ATOM 4257 C CA . ASN B 1 223 ? -5.316 24.047 33.594 1 92.06 223 ASN B CA 1
ATOM 4258 C C . ASN B 1 223 ? -6.832 23.859 33.562 1 92.06 223 ASN B C 1
ATOM 4260 O O . ASN B 1 223 ? -7.336 22.766 33.781 1 92.06 223 ASN B O 1
ATOM 4264 N N . ALA B 1 224 ? -7.488 24.938 33.281 1 88.25 224 ALA B N 1
ATOM 4265 C CA . ALA B 1 224 ? -8.953 24.953 33.281 1 88.25 224 ALA B CA 1
ATOM 4266 C C . ALA B 1 224 ? -9.492 23.984 32.219 1 88.25 224 ALA B C 1
ATOM 4268 O O . ALA B 1 224 ? -8.938 23.859 31.141 1 88.25 224 ALA B O 1
ATOM 4269 N N . ASP B 1 225 ? -10.562 23.312 32.594 1 90.31 225 ASP B N 1
ATOM 4270 C CA . ASP B 1 225 ? -11.297 22.422 31.703 1 90.31 225 ASP B CA 1
ATOM 4271 C C . ASP B 1 225 ? -12.258 23.219 30.812 1 90.31 225 ASP B C 1
ATOM 4273 O O . ASP B 1 225 ? -13.164 23.891 31.312 1 90.31 225 ASP B O 1
ATOM 4277 N N . ASP B 1 226 ? -12.07 23.141 29.531 1 91.75 226 ASP B N 1
ATOM 4278 C CA . ASP B 1 226 ? -12.945 23.875 28.625 1 91.75 226 ASP B CA 1
ATOM 4279 C C . ASP B 1 226 ? -14.18 23.031 28.281 1 91.75 226 ASP B C 1
ATOM 4281 O O . ASP B 1 226 ? -15.008 23.453 27.469 1 91.75 226 ASP B O 1
ATOM 4285 N N . GLY B 1 227 ? -14.227 21.844 28.828 1 95.19 227 GLY B N 1
ATOM 4286 C CA . GLY B 1 227 ? -15.406 21.016 28.719 1 95.19 227 GLY B CA 1
ATOM 4287 C C . GLY B 1 227 ? -15.477 20.25 27.406 1 95.19 227 GLY B C 1
ATOM 4288 O O . GLY B 1 227 ? -16.5 19.641 27.078 1 95.19 227 GLY B O 1
ATOM 4289 N N . THR B 1 228 ? -14.391 20.234 26.656 1 97 228 THR B N 1
ATOM 4290 C CA . THR B 1 228 ? -14.469 19.656 25.328 1 97 228 THR B CA 1
ATOM 4291 C C . THR B 1 228 ? -13.727 18.328 25.266 1 97 228 THR B C 1
ATOM 4293 O O . THR B 1 228 ? -13.617 17.719 24.203 1 97 228 THR B O 1
ATOM 4296 N N . MET B 1 229 ? -13.25 17.844 26.391 1 98.06 229 MET B N 1
ATOM 4297 C CA . MET B 1 229 ? -12.594 16.531 26.453 1 98.06 229 MET B CA 1
ATOM 4298 C C . MET B 1 229 ? -13.336 15.609 27.422 1 98.06 229 MET B C 1
ATOM 4300 O O . MET B 1 229 ? -13.766 16.047 28.484 1 98.06 229 MET B O 1
ATOM 4304 N N . ASP B 1 230 ? -13.484 14.352 26.984 1 98.06 230 ASP B N 1
ATOM 4305 C CA . ASP B 1 230 ? -14.07 13.352 27.875 1 98.06 230 ASP B CA 1
ATOM 4306 C C . ASP B 1 230 ? -13.344 13.312 29.219 1 98.06 230 ASP B C 1
ATOM 4308 O O . ASP B 1 230 ? -12.117 13.195 29.25 1 98.06 230 ASP B O 1
ATOM 4312 N N . PRO B 1 231 ? -14.109 13.383 30.297 1 97.31 231 PRO B N 1
ATOM 4313 C CA . PRO B 1 231 ? -13.477 13.508 31.609 1 97.31 231 PRO B CA 1
ATOM 4314 C C . PRO B 1 231 ? -12.57 12.328 31.938 1 97.31 231 PRO B C 1
ATOM 4316 O O . PRO B 1 231 ? -11.484 12.516 32.5 1 97.31 231 PRO B O 1
ATOM 4319 N N . ALA B 1 232 ? -13.008 11.117 31.656 1 97.56 232 ALA B N 1
ATOM 4320 C CA . ALA B 1 232 ? -12.172 9.953 31.938 1 97.56 232 ALA B CA 1
ATOM 4321 C C . ALA B 1 232 ? -10.914 9.953 31.078 1 97.56 232 ALA B C 1
ATOM 4323 O O . ALA B 1 232 ? -9.828 9.609 31.547 1 97.56 232 ALA B O 1
ATOM 4324 N N . PHE B 1 233 ? -11.094 10.352 29.891 1 98.06 233 PHE B N 1
ATOM 4325 C CA . PHE B 1 233 ? -9.961 10.461 28.969 1 98.06 233 PHE B CA 1
ATOM 4326 C C . PHE B 1 233 ? -8.984 11.523 29.453 1 98.06 233 PHE B C 1
ATOM 4328 O O . PHE B 1 233 ? -7.77 11.297 29.469 1 98.06 233 PHE B O 1
ATOM 4335 N N . ARG B 1 234 ? -9.484 12.633 29.844 1 98.06 234 ARG B N 1
ATOM 4336 C CA . ARG B 1 234 ? -8.68 13.75 30.344 1 98.06 234 ARG B CA 1
ATOM 4337 C C . ARG B 1 234 ? -7.848 13.328 31.547 1 98.06 234 ARG B C 1
ATOM 4339 O O . ARG B 1 234 ? -6.668 13.672 31.641 1 98.06 234 ARG B O 1
ATOM 4346 N N . ARG B 1 235 ? -8.391 12.555 32.438 1 97.12 235 ARG B N 1
ATOM 4347 C CA . ARG B 1 235 ? -7.695 12.07 33.625 1 97.12 235 ARG B CA 1
ATOM 4348 C C . ARG B 1 235 ? -6.566 11.117 33.219 1 97.12 235 ARG B C 1
ATOM 4350 O O . ARG B 1 235 ? -5.469 11.195 33.781 1 97.12 235 ARG B O 1
ATOM 4357 N N . THR B 1 236 ? -6.902 10.25 32.344 1 97.88 236 THR B N 1
ATOM 4358 C CA . THR B 1 236 ? -5.906 9.281 31.891 1 97.88 236 THR B CA 1
ATOM 4359 C C . THR B 1 236 ? -4.715 9.992 31.25 1 97.88 236 THR B C 1
ATOM 4361 O O . THR B 1 236 ? -3.564 9.641 31.516 1 97.88 236 THR B O 1
ATOM 4364 N N . LEU B 1 237 ? -4.961 11 30.484 1 98.12 237 LEU B N 1
ATOM 4365 C CA . LEU B 1 237 ? -3.902 11.75 29.828 1 98.12 237 LEU B CA 1
ATOM 4366 C C . LEU B 1 237 ? -3.068 12.523 30.859 1 98.12 237 LEU B C 1
ATOM 4368 O O . LEU B 1 237 ? -1.843 12.586 30.734 1 98.12 237 LEU B O 1
ATOM 4372 N N . ALA B 1 238 ? -3.75 13.102 31.766 1 97.81 238 ALA B N 1
ATOM 4373 C CA . ALA B 1 238 ? -3.059 13.859 32.812 1 97.81 238 ALA B CA 1
ATOM 4374 C C . ALA B 1 238 ? -2.078 12.969 33.562 1 97.81 238 ALA B C 1
ATOM 4376 O O . ALA B 1 238 ? -0.953 13.383 33.844 1 97.81 238 ALA B O 1
ATOM 4377 N N . ALA B 1 239 ? -2.527 11.781 33.875 1 97.88 239 ALA B N 1
ATOM 4378 C CA . ALA B 1 239 ? -1.669 10.844 34.594 1 97.88 239 ALA B CA 1
ATOM 4379 C C . ALA B 1 239 ? -0.469 10.438 33.75 1 97.88 239 ALA B C 1
ATOM 4381 O O . ALA B 1 239 ? 0.655 10.359 34.25 1 97.88 239 ALA B O 1
ATOM 4382 N N . LYS B 1 240 ? -0.71 10.25 32.531 1 97.81 240 LYS B N 1
ATOM 4383 C CA . LYS B 1 240 ? 0.352 9.867 31.594 1 97.81 240 LYS B CA 1
ATOM 4384 C C . LYS B 1 240 ? 1.41 10.961 31.484 1 97.81 240 LYS B C 1
ATOM 4386 O O . LYS B 1 240 ? 2.609 10.68 31.562 1 97.81 240 LYS B O 1
ATOM 4391 N N . CYS B 1 241 ? 0.983 12.172 31.297 1 97.25 241 CYS B N 1
ATOM 4392 C CA . CYS B 1 241 ? 1.907 13.281 31.062 1 97.25 241 CYS B CA 1
ATOM 4393 C C . CYS B 1 241 ? 2.604 13.68 32.375 1 97.25 241 CYS B C 1
ATOM 4395 O O . CYS B 1 241 ? 3.719 14.195 32.344 1 97.25 241 CYS B O 1
ATOM 4397 N N . ALA B 1 242 ? 1.94 13.422 33.469 1 96.88 242 ALA B N 1
ATOM 4398 C CA . ALA B 1 242 ? 2.566 13.664 34.75 1 96.88 242 ALA B CA 1
ATOM 4399 C C . ALA B 1 242 ? 3.705 12.68 35 1 96.88 242 ALA B C 1
ATOM 4401 O O . ALA B 1 242 ? 4.711 13.031 35.625 1 96.88 242 ALA B O 1
ATOM 4402 N N . LYS B 1 243 ? 3.488 11.477 34.562 1 97.31 243 LYS B N 1
ATOM 4403 C CA . LYS B 1 243 ? 4.492 10.438 34.75 1 97.31 243 LYS B CA 1
ATOM 4404 C C . LYS B 1 243 ? 5.707 10.68 33.875 1 97.31 243 LYS B C 1
ATOM 4406 O O . LYS B 1 243 ? 6.848 10.469 34.281 1 97.31 243 LYS B O 1
ATOM 4411 N N . ASP B 1 244 ? 5.477 11.125 32.594 1 96.81 244 ASP B N 1
ATOM 4412 C CA . ASP B 1 244 ? 6.531 11.398 31.625 1 96.81 244 ASP B CA 1
ATOM 4413 C C . ASP B 1 244 ? 6.141 12.539 30.688 1 96.81 244 ASP B C 1
ATOM 4415 O O . ASP B 1 244 ? 5.398 12.344 29.734 1 96.81 244 ASP B O 1
ATOM 4419 N N . ALA B 1 245 ? 6.691 13.688 30.875 1 93.5 245 ALA B N 1
ATOM 4420 C CA . ALA B 1 245 ? 6.348 14.891 30.125 1 93.5 245 ALA B CA 1
ATOM 4421 C C . ALA B 1 245 ? 6.734 14.742 28.656 1 93.5 245 ALA B C 1
ATOM 4423 O O . ALA B 1 245 ? 6.215 15.461 27.797 1 93.5 245 ALA B O 1
ATOM 4424 N N . SER B 1 246 ? 7.613 13.852 28.391 1 93.44 246 SER B N 1
ATOM 4425 C CA . SER B 1 246 ? 8.078 13.648 27.016 1 93.44 246 SER B CA 1
ATOM 4426 C C . SER B 1 246 ? 7.273 12.562 26.312 1 93.44 246 SER B C 1
ATOM 4428 O O . SER B 1 246 ? 7.516 12.258 25.141 1 93.44 246 SER B O 1
ATOM 4430 N N . ALA B 1 247 ? 6.266 12.039 27 1 96.12 247 ALA B N 1
ATOM 4431 C CA . ALA B 1 247 ? 5.457 10.961 26.453 1 96.12 247 ALA B CA 1
ATOM 4432 C C . ALA B 1 247 ? 4.613 11.445 25.281 1 96.12 247 ALA B C 1
ATOM 4434 O O . ALA B 1 247 ? 4.391 12.648 25.125 1 96.12 247 ALA B O 1
ATOM 4435 N N . ALA B 1 248 ? 4.266 10.523 24.406 1 96.19 248 ALA B N 1
ATOM 4436 C CA . ALA B 1 248 ? 3.379 10.805 23.281 1 96.19 248 ALA B CA 1
ATOM 4437 C C . ALA B 1 248 ? 2.098 9.984 23.375 1 96.19 248 ALA B C 1
ATOM 4439 O O . ALA B 1 248 ? 2.057 8.961 24.062 1 96.19 248 ALA B O 1
ATOM 4440 N N . GLN B 1 249 ? 1.118 10.523 22.844 1 97.88 249 GLN B N 1
ATOM 4441 C CA . GLN B 1 249 ? -0.191 9.883 22.766 1 97.88 249 GLN B CA 1
ATOM 4442 C C . GLN B 1 249 ? -0.692 9.828 21.312 1 97.88 249 GLN B C 1
ATOM 4444 O O . GLN B 1 249 ? -0.555 10.805 20.578 1 97.88 249 GLN B O 1
ATOM 4449 N N . VAL B 1 250 ? -1.229 8.641 20.906 1 98.06 250 VAL B N 1
ATOM 4450 C CA . VAL B 1 250 ? -1.791 8.508 19.562 1 98.06 250 VAL B CA 1
ATOM 4451 C C . VAL B 1 250 ? -2.98 9.453 19.406 1 98.06 250 VAL B C 1
ATOM 4453 O O . VAL B 1 250 ? -3.742 9.664 20.359 1 98.06 250 VAL B O 1
ATOM 4456 N N . LEU B 1 251 ? -3.172 9.984 18.25 1 98.25 251 LEU B N 1
ATOM 4457 C CA . LEU B 1 251 ? -4.258 10.922 17.969 1 98.25 251 LEU B CA 1
ATOM 4458 C C . LEU B 1 251 ? -5.543 10.18 17.625 1 98.25 251 LEU B C 1
ATOM 4460 O O . LEU B 1 251 ? -6.641 10.703 17.828 1 98.25 251 LEU B O 1
ATOM 4464 N N . ASP B 1 252 ? -5.406 9 17.141 1 98.25 252 ASP B N 1
ATOM 4465 C CA . ASP B 1 252 ? -6.5 8.055 16.906 1 98.25 252 ASP B CA 1
ATOM 4466 C C . ASP B 1 252 ? -6.398 6.859 17.859 1 98.25 252 ASP B C 1
ATOM 4468 O O . ASP B 1 252 ? -5.594 5.953 17.641 1 98.25 252 ASP B O 1
ATOM 4472 N N . VAL B 1 253 ? -7.297 6.844 18.859 1 97.38 253 VAL B N 1
ATOM 4473 C CA . VAL B 1 253 ? -7.176 5.844 19.906 1 97.38 253 VAL B CA 1
ATOM 4474 C C . VAL B 1 253 ? -7.832 4.539 19.469 1 97.38 253 VAL B C 1
ATOM 4476 O O . VAL B 1 253 ? -7.621 3.488 20.078 1 97.38 253 VAL B O 1
ATOM 4479 N N . ARG B 1 254 ? -8.555 4.566 18.406 1 96.06 254 ARG B N 1
ATOM 4480 C CA . ARG B 1 254 ? -9.305 3.396 17.969 1 96.06 254 ARG B CA 1
ATOM 4481 C C . ARG B 1 254 ? -8.492 2.557 17 1 96.06 254 ARG B C 1
ATOM 4483 O O . ARG B 1 254 ? -8.438 1.331 17.109 1 96.06 254 ARG B O 1
ATOM 4490 N N . THR B 1 255 ? -7.855 3.217 15.984 1 94.62 255 THR B N 1
ATOM 4491 C CA . THR B 1 255 ? -7.051 2.543 14.969 1 94.62 255 THR B CA 1
ATOM 4492 C C . THR B 1 255 ? -5.773 3.324 14.688 1 94.62 255 THR B C 1
ATOM 4494 O O . THR B 1 255 ? -5.562 3.797 13.562 1 94.62 255 THR B O 1
ATOM 4497 N N . PRO B 1 256 ? -4.84 3.416 15.641 1 95.44 256 PRO B N 1
ATOM 4498 C CA . PRO B 1 256 ? -3.705 4.34 15.555 1 95.44 256 PRO B CA 1
ATOM 4499 C C . PRO B 1 256 ? -2.754 4 14.406 1 95.44 256 PRO B C 1
ATOM 4501 O O . PRO B 1 256 ? -1.94 4.836 14.008 1 95.44 256 PRO B O 1
ATOM 4504 N N . ASN B 1 257 ? -2.844 2.768 13.812 1 92.06 257 ASN B N 1
ATOM 4505 C CA . ASN B 1 257 ? -1.882 2.35 12.797 1 92.06 257 ASN B CA 1
ATOM 4506 C C . ASN B 1 257 ? -2.537 2.217 11.422 1 92.06 257 ASN B C 1
ATOM 4508 O O . ASN B 1 257 ? -1.961 1.62 10.516 1 92.06 257 ASN B O 1
ATOM 4512 N N . ALA B 1 258 ? -3.746 2.83 11.336 1 92.19 258 ALA B N 1
ATOM 4513 C CA . ALA B 1 258 ? -4.484 2.768 10.078 1 92.19 258 ALA B CA 1
ATOM 4514 C C . ALA B 1 258 ? -4.945 4.156 9.648 1 92.19 258 ALA B C 1
ATOM 4516 O O . ALA B 1 258 ? -5.426 4.941 10.461 1 92.19 258 ALA B O 1
ATOM 4517 N N . PHE B 1 259 ? -4.699 4.441 8.391 1 96.44 259 PHE B N 1
ATOM 4518 C CA . PHE B 1 259 ? -5.297 5.648 7.832 1 96.44 259 PHE B CA 1
ATOM 4519 C C . PHE B 1 259 ? -6.77 5.422 7.5 1 96.44 259 PHE B C 1
ATOM 4521 O O . PHE B 1 259 ? -7.09 4.699 6.555 1 96.44 259 PHE B O 1
ATOM 4528 N N . ASP B 1 260 ? -7.617 5.969 8.336 1 95.44 260 ASP B N 1
ATOM 4529 C CA . ASP B 1 260 ? -9.062 5.852 8.164 1 95.44 260 ASP B CA 1
ATOM 4530 C C . ASP B 1 260 ? -9.789 7.023 8.82 1 95.44 260 ASP B C 1
ATOM 4532 O O . ASP B 1 260 ? -9.203 8.094 9.008 1 95.44 260 ASP B O 1
ATOM 4536 N N . ASN B 1 261 ? -11.141 6.883 9.055 1 97.12 261 ASN B N 1
ATOM 4537 C CA . ASN B 1 261 ? -11.898 8.047 9.492 1 97.12 261 ASN B CA 1
ATOM 4538 C C . ASN B 1 261 ? -12.148 8.023 11 1 97.12 261 ASN B C 1
ATOM 4540 O O . ASN B 1 261 ? -12.961 8.781 11.508 1 97.12 261 ASN B O 1
ATOM 4544 N N . LYS B 1 262 ? -11.398 7.203 11.711 1 97.94 262 LYS B N 1
ATOM 4545 C CA . LYS B 1 262 ? -11.695 7.043 13.125 1 97.94 262 LYS B CA 1
ATOM 4546 C C . LYS B 1 262 ? -11.227 8.258 13.93 1 97.94 262 LYS B C 1
ATOM 4548 O O . LYS B 1 262 ? -11.742 8.523 15.016 1 97.94 262 LYS B O 1
ATOM 4553 N N . TYR B 1 263 ? -10.297 9 13.352 1 98.44 263 TYR B N 1
ATOM 4554 C CA . TYR B 1 263 ? -9.914 10.297 13.898 1 98.44 263 TYR B CA 1
ATOM 4555 C C . TYR B 1 263 ? -11.141 11.156 14.156 1 98.44 263 TYR B C 1
ATOM 4557 O O . TYR B 1 263 ? -11.281 11.75 15.234 1 98.44 263 TYR B O 1
ATOM 4565 N N . TYR B 1 264 ? -12.047 11.188 13.242 1 98.75 264 TYR B N 1
ATOM 4566 C CA . TYR B 1 264 ? -13.234 12.031 13.383 1 98.75 264 TYR B CA 1
ATOM 4567 C C . TYR B 1 264 ? -14.203 11.453 14.406 1 98.75 264 TYR B C 1
ATOM 4569 O O . TYR B 1 264 ? -14.891 12.195 15.102 1 98.75 264 TYR B O 1
ATOM 4577 N N . PHE B 1 265 ? -14.203 10.117 14.523 1 97.94 265 PHE B N 1
ATOM 4578 C CA . PHE B 1 265 ? -15 9.469 15.562 1 97.94 265 PHE B CA 1
ATOM 4579 C C . PHE B 1 265 ? -14.508 9.867 16.953 1 97.94 265 PHE B C 1
ATOM 4581 O O . PHE B 1 265 ? -15.305 10.125 17.844 1 97.94 265 PHE B O 1
ATOM 4588 N N . ASP B 1 266 ? -13.289 9.906 17.031 1 98.56 266 ASP B N 1
ATOM 4589 C CA . ASP B 1 266 ? -12.688 10.289 18.297 1 98.56 266 ASP B CA 1
ATOM 4590 C C . ASP B 1 266 ? -13.062 11.719 18.672 1 98.56 266 ASP B C 1
ATOM 4592 O O . ASP B 1 266 ? -13.289 12.023 19.859 1 98.56 266 ASP B O 1
ATOM 4596 N N . LEU B 1 267 ? -13.102 12.602 17.672 1 98.75 267 LEU B N 1
ATOM 4597 C CA . LEU B 1 267 ? -13.492 13.984 17.953 1 98.75 267 LEU B CA 1
ATOM 4598 C C . LEU B 1 267 ? -14.922 14.047 18.469 1 98.75 267 LEU B C 1
ATOM 4600 O O . LEU B 1 267 ? -15.203 14.781 19.422 1 98.75 267 LEU B O 1
ATOM 4604 N N . ILE B 1 268 ? -15.812 13.281 17.891 1 98.44 268 ILE B N 1
ATOM 4605 C CA . ILE B 1 268 ? -17.203 13.234 18.328 1 98.44 268 ILE B CA 1
ATOM 4606 C C . ILE B 1 268 ? -17.266 12.719 19.766 1 98.44 268 ILE B C 1
ATOM 4608 O O . ILE B 1 268 ? -18.047 13.219 20.578 1 98.44 268 ILE B O 1
ATOM 4612 N N . ALA B 1 269 ? -16.375 11.805 20.094 1 98.25 269 ALA B N 1
ATOM 4613 C CA . ALA B 1 269 ? -16.344 11.195 21.422 1 98.25 269 ALA B CA 1
ATOM 4614 C C . ALA B 1 269 ? -15.57 12.078 22.406 1 98.25 269 ALA B C 1
ATOM 4616 O O . ALA B 1 269 ? -15.312 11.672 23.547 1 98.25 269 ALA B O 1
ATOM 4617 N N . LYS B 1 270 ? -15.148 13.32 21.984 1 98.31 270 LYS B N 1
ATOM 4618 C CA . LYS B 1 270 ? -14.406 14.281 22.797 1 98.31 270 LYS B CA 1
ATOM 4619 C C . LYS B 1 270 ? -13.062 13.695 23.234 1 98.31 270 LYS B C 1
ATOM 4621 O O . LYS B 1 270 ? -12.672 13.844 24.406 1 98.31 270 LYS B O 1
ATOM 4626 N N . GLN B 1 271 ? -12.492 13.008 22.328 1 98.44 271 GLN B N 1
ATOM 4627 C CA . GLN B 1 271 ? -11.188 12.414 22.578 1 98.44 271 GLN B CA 1
ATOM 4628 C C . GLN B 1 271 ? -10.117 13.031 21.688 1 98.44 271 GLN B C 1
ATOM 4630 O O . GLN B 1 271 ? -9.102 12.398 21.391 1 98.44 271 GLN B O 1
ATOM 4635 N N . GLY B 1 272 ? -10.336 14.234 21.203 1 98.19 272 GLY B N 1
ATOM 4636 C CA . GLY B 1 272 ? -9.32 15 20.5 1 98.19 272 GLY B CA 1
ATOM 4637 C C . GLY B 1 272 ? -8.25 15.562 21.406 1 98.19 272 GLY B C 1
ATOM 4638 O O . GLY B 1 272 ? -8.555 16.281 22.359 1 98.19 272 GLY B O 1
ATOM 4639 N N . LEU B 1 273 ? -7.031 15.297 21.125 1 97.62 273 LEU B N 1
ATOM 4640 C CA . LEU B 1 273 ? -5.93 15.75 21.969 1 97.62 273 LEU B CA 1
ATOM 4641 C C . LEU B 1 273 ? -5.719 17.25 21.828 1 97.62 273 LEU B C 1
ATOM 4643 O O . LEU B 1 273 ? -5.699 17.969 22.828 1 97.62 273 LEU B O 1
ATOM 4647 N N . PHE B 1 274 ? -5.559 17.703 20.578 1 98.31 274 PHE B N 1
ATOM 4648 C CA . PHE B 1 274 ? -5.25 19.109 20.297 1 98.31 274 PHE B CA 1
ATOM 4649 C C . PHE B 1 274 ? -6.516 19.953 20.312 1 98.31 274 PHE B C 1
ATOM 4651 O O . PHE B 1 274 ? -7.57 19.516 19.859 1 98.31 274 PHE B O 1
ATOM 4658 N N . LYS B 1 275 ? -6.367 21.141 20.828 1 97.81 275 LYS B N 1
ATOM 4659 C CA . LYS B 1 275 ? -7.457 22.094 20.734 1 97.81 275 LYS B CA 1
ATOM 4660 C C . LYS B 1 275 ? -7.879 22.312 19.281 1 97.81 275 LYS B C 1
ATOM 4662 O O . LYS B 1 275 ? -9.07 22.375 18.984 1 97.81 275 LYS B O 1
ATOM 4667 N N . SER B 1 276 ? -6.914 22.375 18.422 1 98.38 276 SER B N 1
ATOM 4668 C CA . SER B 1 276 ? -7.152 22.594 17 1 98.38 276 SER B CA 1
ATOM 4669 C C . SER B 1 276 ? -7.988 21.484 16.391 1 98.38 276 SER B C 1
ATOM 4671 O O . SER B 1 276 ? -8.867 21.734 15.562 1 98.38 276 SER B O 1
ATOM 4673 N N . ASP B 1 277 ? -7.695 20.25 16.812 1 98.69 277 ASP B N 1
ATOM 4674 C CA . ASP B 1 277 ? -8.43 19.109 16.297 1 98.69 277 ASP B CA 1
ATOM 4675 C C . ASP B 1 277 ? -9.844 19.062 16.859 1 98.69 277 ASP B C 1
ATOM 4677 O O . ASP B 1 277 ? -10.82 18.969 16.109 1 98.69 277 ASP B O 1
ATOM 4681 N N . GLN B 1 278 ? -10 19.156 18.219 1 98.69 278 GLN B N 1
ATOM 4682 C CA . GLN B 1 278 ? -11.305 19.047 18.859 1 98.69 278 GLN B CA 1
ATOM 4683 C C . GLN B 1 278 ? -12.234 20.156 18.406 1 98.69 278 GLN B C 1
ATOM 4685 O O . GLN B 1 278 ? -13.445 19.953 18.281 1 98.69 278 GLN B O 1
ATOM 4690 N N . GLY B 1 279 ? -11.656 21.266 18.078 1 98.56 279 GLY B N 1
ATOM 4691 C CA . GLY B 1 279 ? -12.422 22.406 17.609 1 98.56 279 GLY B CA 1
ATOM 4692 C C . GLY B 1 279 ? -13.211 22.125 16.344 1 98.56 279 GLY B C 1
ATOM 4693 O O . GLY B 1 279 ? -14.258 22.734 16.109 1 98.56 279 GLY B O 1
ATOM 4694 N N . LEU B 1 280 ? -12.789 21.203 15.5 1 98.81 280 LEU B N 1
ATOM 4695 C CA . LEU B 1 280 ? -13.406 20.922 14.203 1 98.81 280 LEU B CA 1
ATOM 4696 C C . LEU B 1 280 ? -14.828 20.406 14.375 1 98.81 280 LEU B C 1
ATOM 4698 O O . LEU B 1 280 ? -15.688 20.641 13.523 1 98.81 280 LEU B O 1
ATOM 4702 N N . ILE B 1 281 ? -15.086 19.703 15.523 1 98.38 281 ILE B N 1
ATOM 4703 C CA . ILE B 1 281 ? -16.406 19.125 15.742 1 98.38 281 ILE B CA 1
ATOM 4704 C C . ILE B 1 281 ? -17.25 20.078 16.594 1 98.38 281 ILE B C 1
ATOM 4706 O O . ILE B 1 281 ? -18.469 19.969 16.641 1 98.38 281 ILE B O 1
ATOM 4710 N N . ASN B 1 282 ? -16.625 21.047 17.25 1 97.56 282 ASN B N 1
ATOM 4711 C CA . ASN B 1 282 ? -17.312 21.953 18.172 1 97.56 282 ASN B CA 1
ATOM 4712 C C . ASN B 1 282 ? -17.734 23.25 17.469 1 97.56 282 ASN B C 1
ATOM 4714 O O . ASN B 1 282 ? -18.688 23.891 17.891 1 97.56 282 ASN B O 1
ATOM 4718 N N . ASP B 1 283 ? -16.969 23.625 16.469 1 98 283 ASP B N 1
ATOM 4719 C CA . ASP B 1 283 ? -17.25 24.859 15.758 1 98 283 ASP B CA 1
ATOM 4720 C C . ASP B 1 283 ? -18.281 24.656 14.656 1 98 283 ASP B C 1
ATOM 4722 O O . ASP B 1 283 ? -18.203 23.688 13.898 1 98 283 ASP B O 1
ATOM 4726 N N . GLN B 1 284 ? -19.156 25.562 14.492 1 97.69 284 GLN B N 1
ATOM 4727 C CA . GLN B 1 284 ? -20.297 25.438 13.578 1 97.69 284 GLN B CA 1
ATOM 4728 C C . GLN B 1 284 ? -19.828 25.438 12.125 1 97.69 284 GLN B C 1
ATOM 4730 O O . GLN B 1 284 ? -20.453 24.812 11.266 1 97.69 284 GLN B O 1
ATOM 4735 N N . THR B 1 285 ? -18.734 26.062 11.844 1 98.06 285 THR B N 1
ATOM 4736 C CA . THR B 1 285 ? -18.266 26.234 10.469 1 98.06 285 THR B CA 1
ATOM 4737 C C . THR B 1 285 ? -17.672 24.922 9.938 1 98.06 285 THR B C 1
ATOM 4739 O O . THR B 1 285 ? -17.703 24.672 8.734 1 98.06 285 THR B O 1
ATOM 4742 N N . THR B 1 286 ? -17.188 24.062 10.859 1 98.75 286 THR B N 1
ATOM 4743 C CA . THR B 1 286 ? -16.453 22.891 10.414 1 98.75 286 THR B CA 1
ATOM 4744 C C . THR B 1 286 ? -17.172 21.609 10.859 1 98.75 286 THR B C 1
ATOM 4746 O O . THR B 1 286 ? -16.875 20.516 10.352 1 98.75 286 THR B O 1
ATOM 4749 N N . LYS B 1 287 ? -18.109 21.703 11.766 1 98.5 287 LYS B N 1
ATOM 4750 C CA . LYS B 1 287 ? -18.734 20.547 12.414 1 98.5 287 LYS B CA 1
ATOM 4751 C C . LYS B 1 287 ? -19.422 19.656 11.391 1 98.5 287 LYS B C 1
ATOM 4753 O O . LYS B 1 287 ? -19.344 18.422 11.484 1 98.5 287 LYS B O 1
ATOM 4758 N N . ARG B 1 288 ? -20.094 20.25 10.461 1 98.06 288 ARG B N 1
ATOM 4759 C CA . ARG B 1 288 ? -20.828 19.469 9.477 1 98.06 288 ARG B CA 1
ATOM 4760 C C . ARG B 1 288 ? -19.891 18.578 8.664 1 98.06 288 ARG B C 1
ATOM 4762 O O . ARG B 1 288 ? -20.141 17.391 8.484 1 98.06 288 ARG B O 1
ATOM 4769 N N . ALA B 1 289 ? -18.828 19.172 8.148 1 98.31 289 ALA B N 1
ATOM 4770 C CA . ALA B 1 289 ? -17.875 18.406 7.352 1 98.31 289 ALA B CA 1
ATOM 4771 C C . ALA B 1 289 ? -17.188 17.328 8.195 1 98.31 289 ALA B C 1
ATOM 4773 O O . ALA B 1 289 ? -17.047 16.188 7.754 1 98.31 289 ALA B O 1
ATOM 4774 N N . ALA B 1 290 ? -16.797 17.656 9.375 1 98.69 290 ALA B N 1
ATOM 4775 C CA . ALA B 1 290 ? -16.141 16.703 10.258 1 98.69 290 ALA B CA 1
ATOM 4776 C C . ALA B 1 290 ? -17.062 15.531 10.578 1 98.69 290 ALA B C 1
ATOM 4778 O O . ALA B 1 290 ? -16.625 14.375 10.578 1 98.69 290 ALA B O 1
ATOM 4779 N N . THR B 1 291 ? -18.312 15.828 10.852 1 98.56 291 THR B N 1
ATOM 4780 C CA . THR B 1 291 ? -19.297 14.789 11.156 1 98.56 291 THR B CA 1
ATOM 4781 C C . THR B 1 291 ? -19.547 13.906 9.945 1 98.56 291 THR B C 1
ATOM 4783 O O . THR B 1 291 ? -19.625 12.68 10.07 1 98.56 291 THR B O 1
ATOM 4786 N N . ARG B 1 292 ? -19.609 14.508 8.797 1 97.44 292 ARG B N 1
ATOM 4787 C CA . ARG B 1 292 ? -19.797 13.742 7.562 1 97.44 292 ARG B CA 1
ATOM 4788 C C . ARG B 1 292 ? -18.641 12.781 7.34 1 97.44 292 ARG B C 1
ATOM 4790 O O . ARG B 1 292 ? -18.844 11.625 6.961 1 97.44 292 ARG B O 1
ATOM 4797 N N . PHE B 1 293 ? -17.453 13.25 7.605 1 98.06 293 PHE B N 1
ATOM 4798 C CA . PHE B 1 293 ? -16.281 12.414 7.414 1 98.06 293 PHE B CA 1
ATOM 4799 C C . PHE B 1 293 ? -16.234 11.289 8.438 1 98.06 293 PHE B C 1
ATOM 4801 O O . PHE B 1 293 ? -15.727 10.203 8.156 1 98.06 293 PHE B O 1
ATOM 4808 N N . ALA B 1 294 ? -16.781 11.477 9.641 1 97.69 294 ALA B N 1
ATOM 4809 C CA . ALA B 1 294 ? -16.859 10.438 10.656 1 97.69 294 ALA B CA 1
ATOM 4810 C C . ALA B 1 294 ? -17.812 9.32 10.227 1 97.69 294 ALA B C 1
ATOM 4812 O O . ALA B 1 294 ? -17.547 8.141 10.492 1 97.69 294 ALA B O 1
ATOM 4813 N N . LEU B 1 295 ? -18.812 9.711 9.508 1 94.5 295 LEU B N 1
ATOM 4814 C CA . LEU B 1 295 ? -19.875 8.766 9.172 1 94.5 295 LEU B CA 1
ATOM 4815 C C . LEU B 1 295 ? -19.641 8.133 7.805 1 94.5 295 LEU B C 1
ATOM 4817 O O . LEU B 1 295 ? -20.219 7.094 7.484 1 94.5 295 LEU B O 1
ATOM 4821 N N . ASN B 1 296 ? -18.812 8.805 7.055 1 91.81 296 ASN B N 1
ATOM 4822 C CA . ASN B 1 296 ? -18.609 8.391 5.672 1 91.81 296 ASN B CA 1
ATOM 4823 C C . ASN B 1 296 ? -17.141 8.445 5.281 1 91.81 296 ASN B C 1
ATOM 4825 O O . ASN B 1 296 ? -16.688 9.445 4.723 1 91.81 296 ASN B O 1
ATOM 4829 N N . GLN B 1 297 ? -16.469 7.355 5.355 1 92.31 297 GLN B N 1
ATOM 4830 C CA . GLN B 1 297 ? -15.047 7.281 5.066 1 92.31 297 GLN B CA 1
ATOM 4831 C C . GLN B 1 297 ? -14.766 7.613 3.604 1 92.31 297 GLN B C 1
ATOM 4833 O O . GLN B 1 297 ? -13.766 8.258 3.291 1 92.31 297 GLN B O 1
ATOM 4838 N N . ALA B 1 298 ? -15.609 7.176 2.752 1 86.19 298 ALA B N 1
ATOM 4839 C CA . ALA B 1 298 ? -15.414 7.441 1.327 1 86.19 298 ALA B CA 1
ATOM 4840 C C . ALA B 1 298 ? -15.414 8.938 1.041 1 86.19 298 ALA B C 1
ATOM 4842 O O . ALA B 1 298 ? -14.633 9.422 0.219 1 86.19 298 ALA B O 1
ATOM 4843 N N . ALA B 1 299 ? -16.312 9.609 1.679 1 91.38 299 ALA B N 1
ATOM 4844 C CA . ALA B 1 299 ? -16.359 11.062 1.508 1 91.38 299 ALA B CA 1
ATOM 4845 C C . ALA B 1 299 ? -15.078 11.719 2.029 1 91.38 299 ALA B C 1
ATOM 4847 O O . ALA B 1 299 ? -14.562 12.656 1.42 1 91.38 299 ALA B O 1
ATOM 4848 N N . PHE B 1 300 ? -14.602 11.227 3.205 1 97.38 300 PHE B N 1
ATOM 4849 C CA . PHE B 1 300 ? -13.336 11.711 3.746 1 97.38 300 PHE B CA 1
ATOM 4850 C C . PHE B 1 300 ? -12.203 11.477 2.754 1 97.38 300 PHE B C 1
ATOM 4852 O O . PHE B 1 300 ? -11.453 12.398 2.432 1 97.38 300 PHE B O 1
ATOM 4859 N N . PHE B 1 301 ? -12.094 10.281 2.227 1 94 301 PHE B N 1
ATOM 4860 C CA . PHE B 1 301 ? -11 9.906 1.335 1 94 301 PHE B CA 1
ATOM 4861 C C . PHE B 1 301 ? -11.031 10.742 0.06 1 94 301 PHE B C 1
ATOM 4863 O O . PHE B 1 301 ? -9.992 11.188 -0.424 1 94 301 PHE B O 1
ATOM 4870 N N . ASP B 1 302 ? -12.188 10.977 -0.434 1 90.62 302 ASP B N 1
ATOM 4871 C CA . ASP B 1 302 ? -12.336 11.773 -1.651 1 90.62 302 ASP B CA 1
ATOM 4872 C C . ASP B 1 302 ? -11.836 13.195 -1.442 1 90.62 302 ASP B C 1
ATOM 4874 O O . ASP B 1 302 ? -11.023 13.695 -2.221 1 90.62 302 ASP B O 1
ATOM 4878 N N . GLN B 1 303 ? -12.32 13.773 -0.404 1 95.75 303 GLN B N 1
ATOM 4879 C CA . GLN B 1 303 ? -11.93 15.156 -0.143 1 95.75 303 GLN B CA 1
ATOM 4880 C C . GLN B 1 303 ? -10.453 15.25 0.232 1 95.75 303 GLN B C 1
ATOM 4882 O O . GLN B 1 303 ? -9.773 16.219 -0.142 1 95.75 303 GLN B O 1
ATOM 4887 N N . PHE B 1 304 ? -9.953 14.289 1.002 1 97.94 304 PHE B N 1
ATOM 4888 C CA . PHE B 1 304 ? -8.547 14.273 1.379 1 97.94 304 PHE B CA 1
ATOM 4889 C C . PHE B 1 304 ? -7.656 14.227 0.143 1 97.94 304 PHE B C 1
ATOM 4891 O O . PHE B 1 304 ? -6.684 14.977 0.041 1 97.94 304 PHE B O 1
ATOM 4898 N N . ALA B 1 305 ? -8 13.336 -0.758 1 94.81 305 ALA B N 1
ATOM 4899 C CA . ALA B 1 305 ? -7.234 13.211 -1.995 1 94.81 305 ALA B CA 1
ATOM 4900 C C . ALA B 1 305 ? -7.23 14.531 -2.77 1 94.81 305 ALA B C 1
ATOM 4902 O O . ALA B 1 305 ? -6.176 15 -3.203 1 94.81 305 ALA B O 1
ATOM 4903 N N . ARG B 1 306 ? -8.344 15.117 -2.91 1 94.5 306 ARG B N 1
ATOM 4904 C CA . ARG B 1 306 ? -8.453 16.391 -3.619 1 94.5 306 ARG B CA 1
ATOM 4905 C C . ARG B 1 306 ? -7.621 17.469 -2.938 1 94.5 306 ARG B C 1
ATOM 4907 O O . ARG B 1 306 ? -6.918 18.219 -3.604 1 94.5 306 ARG B O 1
ATOM 4914 N N . SER B 1 307 ? -7.746 17.516 -1.652 1 97.88 307 SER B N 1
ATOM 4915 C CA . SER B 1 307 ? -7.039 18.531 -0.883 1 97.88 307 SER B CA 1
ATOM 4916 C C . SER B 1 307 ? -5.527 18.312 -0.945 1 97.88 307 SER B C 1
ATOM 4918 O O . SER B 1 307 ? -4.762 19.281 -0.968 1 97.88 307 SER B O 1
ATOM 4920 N N . MET B 1 308 ? -5.109 17.047 -0.912 1 97.88 308 MET B N 1
ATOM 4921 C CA . MET B 1 308 ? -3.684 16.734 -1.009 1 97.88 308 MET B CA 1
ATOM 4922 C C . MET B 1 308 ? -3.125 17.172 -2.361 1 97.88 308 MET B C 1
ATOM 4924 O O . MET B 1 308 ? -2.029 17.719 -2.438 1 97.88 308 MET B O 1
ATOM 4928 N N . VAL B 1 309 ? -3.869 16.891 -3.412 1 96.94 309 VAL B N 1
ATOM 4929 C CA . VAL B 1 309 ? -3.42 17.281 -4.742 1 96.94 309 VAL B CA 1
ATOM 4930 C C . VAL B 1 309 ? -3.35 18.812 -4.84 1 96.94 309 VAL B C 1
ATOM 4932 O O . VAL B 1 309 ? -2.389 19.359 -5.383 1 96.94 309 VAL B O 1
ATOM 4935 N N . LYS B 1 310 ? -4.352 19.453 -4.332 1 96.56 310 LYS B N 1
ATOM 4936 C CA . LYS B 1 310 ? -4.375 20.922 -4.309 1 96.56 310 LYS B CA 1
ATOM 4937 C C . LYS B 1 310 ? -3.178 21.469 -3.537 1 96.56 310 LYS B C 1
ATOM 4939 O O . LYS B 1 310 ? -2.449 22.328 -4.043 1 96.56 310 LYS B O 1
ATOM 4944 N N . MET B 1 311 ? -2.893 21 -2.385 1 97.81 311 MET B N 1
ATOM 4945 C CA . MET B 1 311 ? -1.798 21.469 -1.538 1 97.81 311 MET B CA 1
ATOM 4946 C C . MET B 1 311 ? -0.449 21.172 -2.184 1 97.81 311 MET B C 1
ATOM 4948 O O . MET B 1 311 ? 0.47 21.984 -2.113 1 97.81 311 MET B O 1
ATOM 4952 N N . SER B 1 312 ? -0.333 20.031 -2.811 1 97.81 312 SER B N 1
ATOM 4953 C CA . SER B 1 312 ? 0.944 19.578 -3.355 1 97.81 312 SER B CA 1
ATOM 4954 C C . SER B 1 312 ? 1.429 20.5 -4.469 1 97.81 312 SER B C 1
ATOM 4956 O O . SER B 1 312 ? 2.586 20.422 -4.887 1 97.81 312 SER B O 1
ATOM 4958 N N . GLN B 1 313 ? 0.564 21.406 -4.887 1 97.19 313 GLN B N 1
ATOM 4959 C CA . GLN B 1 313 ? 0.917 22.281 -6 1 97.19 313 GLN B CA 1
ATOM 4960 C C . GLN B 1 313 ? 1.125 23.719 -5.531 1 97.19 313 GLN B C 1
ATOM 4962 O O . GLN B 1 313 ? 1.312 24.625 -6.348 1 97.19 313 GLN B O 1
ATOM 4967 N N . MET B 1 314 ? 1.16 23.953 -4.281 1 96.75 314 MET B N 1
ATOM 4968 C CA . MET B 1 314 ? 1.258 25.297 -3.699 1 96.75 314 MET B CA 1
ATOM 4969 C C . MET B 1 314 ? 2.656 25.859 -3.895 1 96.75 314 MET B C 1
ATOM 4971 O O . MET B 1 314 ? 3.639 25.297 -3.414 1 96.75 314 MET B O 1
ATOM 4975 N N . ASP B 1 315 ? 2.738 26.969 -4.555 1 97.44 315 ASP B N 1
ATOM 4976 C CA . ASP B 1 315 ? 3.953 27.766 -4.695 1 97.44 315 ASP B CA 1
ATOM 4977 C C . ASP B 1 315 ? 5.141 26.891 -5.086 1 97.44 315 ASP B C 1
ATOM 4979 O O . ASP B 1 315 ? 6.215 26.984 -4.48 1 97.44 315 ASP B O 1
ATOM 4983 N N . VAL B 1 316 ? 4.961 26 -6 1 98.38 316 VAL B N 1
ATOM 4984 C CA . VAL B 1 316 ? 6.02 25.094 -6.43 1 98.38 316 VAL B CA 1
ATOM 4985 C C . VAL B 1 316 ? 7.023 25.859 -7.301 1 98.38 316 VAL B C 1
ATOM 4987 O O . VAL B 1 316 ? 6.672 26.844 -7.941 1 98.38 316 VAL B O 1
ATOM 4990 N N . LEU B 1 317 ? 8.266 25.422 -7.242 1 98.44 317 LEU B N 1
ATOM 4991 C CA . LEU B 1 317 ? 9.289 25.844 -8.188 1 98.44 317 LEU B CA 1
ATOM 4992 C C . LEU B 1 317 ? 9.414 24.859 -9.344 1 98.44 317 LEU B C 1
ATOM 4994 O O . LEU B 1 317 ? 9.328 23.641 -9.141 1 98.44 317 LEU B O 1
ATOM 4998 N N . THR B 1 318 ? 9.555 25.375 -10.562 1 98.06 318 THR B N 1
ATOM 4999 C CA . THR B 1 318 ? 9.672 24.531 -11.742 1 98.06 318 THR B CA 1
ATOM 5000 C C . THR B 1 318 ? 10.734 25.062 -12.695 1 98.06 318 THR B C 1
ATOM 5002 O O . THR B 1 318 ? 11.227 26.188 -12.516 1 98.06 318 THR B O 1
ATOM 5005 N N . GLY B 1 319 ? 11.125 24.219 -13.625 1 96 319 GLY B N 1
ATOM 5006 C CA . GLY B 1 319 ? 12.094 24.656 -14.617 1 96 319 GLY B CA 1
ATOM 5007 C C . GLY B 1 319 ? 13.43 25.062 -14.008 1 96 319 GLY B C 1
ATOM 5008 O O . GLY B 1 319 ? 14.039 24.281 -13.258 1 96 319 GLY B O 1
ATOM 5009 N N . ASN B 1 320 ? 13.781 26.359 -14.203 1 94.81 320 ASN B N 1
ATOM 5010 C CA . ASN B 1 320 ? 15.086 26.828 -13.742 1 94.81 320 ASN B CA 1
ATOM 5011 C C . ASN B 1 320 ? 14.977 27.578 -12.422 1 94.81 320 ASN B C 1
ATOM 5013 O O . ASN B 1 320 ? 15.969 28.094 -11.914 1 94.81 320 ASN B O 1
ATOM 5017 N N . ALA B 1 321 ? 13.836 27.625 -11.828 1 96.38 321 ALA B N 1
ATOM 5018 C CA . ALA B 1 321 ? 13.609 28.406 -10.617 1 96.38 321 ALA B CA 1
ATOM 5019 C C . ALA B 1 321 ? 14.148 27.672 -9.391 1 96.38 321 ALA B C 1
ATOM 5021 O O . ALA B 1 321 ? 14.258 28.25 -8.305 1 96.38 321 ALA B O 1
ATOM 5022 N N . GLY B 1 322 ? 14.602 26.484 -9.469 1 97.25 322 GLY B N 1
ATOM 5023 C CA . GLY B 1 322 ? 15.18 25.641 -8.438 1 97.25 322 GLY B CA 1
ATOM 5024 C C . GLY B 1 322 ? 16.234 24.688 -8.961 1 97.25 322 GLY B C 1
ATOM 5025 O O . GLY B 1 322 ? 16.906 24.969 -9.953 1 97.25 322 GLY B O 1
ATOM 5026 N N . GLU B 1 323 ? 16.484 23.594 -8.195 1 97.88 323 GLU B N 1
ATOM 5027 C CA . GLU B 1 323 ? 17.484 22.625 -8.617 1 97.88 323 GLU B CA 1
ATOM 5028 C C . GLU B 1 323 ? 17.031 21.203 -8.297 1 97.88 323 GLU B C 1
ATOM 5030 O O . GLU B 1 323 ? 15.961 21 -7.738 1 97.88 323 GLU B O 1
ATOM 5035 N N . VAL B 1 324 ? 17.734 20.281 -8.82 1 98.44 324 VAL B N 1
ATOM 5036 C CA . VAL B 1 324 ? 17.656 18.891 -8.383 1 98.44 324 VAL B CA 1
ATOM 5037 C C . VAL B 1 324 ? 18.844 18.578 -7.473 1 98.44 324 VAL B C 1
ATOM 5039 O O . VAL B 1 324 ? 19.984 18.422 -7.945 1 98.44 324 VAL B O 1
ATOM 5042 N N . ARG B 1 325 ? 18.547 18.516 -6.195 1 98 325 ARG B N 1
ATOM 5043 C CA . ARG B 1 325 ? 19.641 18.344 -5.234 1 98 325 ARG B CA 1
ATOM 5044 C C . ARG B 1 325 ? 20.203 16.922 -5.301 1 98 325 ARG B C 1
ATOM 5046 O O . ARG B 1 325 ? 19.453 15.953 -5.406 1 98 325 ARG B O 1
ATOM 5053 N N . LEU B 1 326 ? 21.469 16.797 -5.16 1 96.88 326 LEU B N 1
ATOM 5054 C CA . LEU B 1 326 ? 22.156 15.5 -5.145 1 96.88 326 LEU B CA 1
ATOM 5055 C C . LEU B 1 326 ? 22.109 14.875 -3.756 1 96.88 326 LEU B C 1
ATOM 5057 O O . LEU B 1 326 ? 22.344 13.672 -3.604 1 96.88 326 LEU B O 1
ATOM 5061 N N . ASN B 1 327 ? 21.891 15.68 -2.799 1 96.38 327 ASN B N 1
ATOM 5062 C CA . ASN B 1 327 ? 21.609 15.367 -1.402 1 96.38 327 ASN B CA 1
ATOM 5063 C C . ASN B 1 327 ? 20.469 16.219 -0.864 1 96.38 327 ASN B C 1
ATOM 5065 O O . ASN B 1 327 ? 20.531 17.453 -0.893 1 96.38 327 ASN B O 1
ATOM 5069 N N . CYS B 1 328 ? 19.484 15.578 -0.356 1 97.88 328 CYS B N 1
ATOM 5070 C CA . CYS B 1 328 ? 18.281 16.328 -0.04 1 97.88 328 CYS B CA 1
ATOM 5071 C C . CYS B 1 328 ? 18.531 17.312 1.094 1 97.88 328 CYS B C 1
ATOM 5073 O O . CYS B 1 328 ? 17.781 18.281 1.26 1 97.88 328 CYS B O 1
ATOM 5075 N N . ALA B 1 329 ? 19.594 17.141 1.858 1 97 329 ALA B N 1
ATOM 5076 C CA . ALA B 1 329 ? 19.844 17.938 3.049 1 97 329 ALA B CA 1
ATOM 5077 C C . ALA B 1 329 ? 20.766 19.109 2.736 1 97 329 ALA B C 1
ATOM 5079 O O . ALA B 1 329 ? 21 19.984 3.586 1 97 329 ALA B O 1
ATOM 5080 N N . VAL B 1 330 ? 21.328 19.094 1.454 1 95.44 330 VAL B N 1
ATOM 5081 C CA . VAL B 1 330 ? 22.375 20.078 1.169 1 95.44 330 VAL B CA 1
ATOM 5082 C C . VAL B 1 330 ? 22.156 20.672 -0.224 1 95.44 330 VAL B C 1
ATOM 5084 O O . VAL B 1 330 ? 21.828 19.938 -1.168 1 95.44 330 VAL B O 1
ATOM 5087 N N . ARG B 1 331 ? 22.281 21.984 -0.321 1 94.19 331 ARG B N 1
ATOM 5088 C CA . ARG B 1 331 ? 22.281 22.625 -1.634 1 94.19 331 ARG B CA 1
ATOM 5089 C C . ARG B 1 331 ? 23.453 22.141 -2.479 1 94.19 331 ARG B C 1
ATOM 5091 O O . ARG B 1 331 ? 24.547 21.891 -1.952 1 94.19 331 ARG B O 1
ATOM 5098 N N . ASN B 1 332 ? 23.203 22.078 -3.777 1 94.88 332 ASN B N 1
ATOM 5099 C CA . ASN B 1 332 ? 24.297 21.703 -4.664 1 94.88 332 ASN B CA 1
ATOM 5100 C C . ASN B 1 332 ? 25.406 22.75 -4.648 1 94.88 332 ASN B C 1
ATOM 5102 O O . ASN B 1 332 ? 25.141 23.953 -4.508 1 94.88 332 ASN B O 1
ATOM 5106 N N . ALA B 1 333 ? 26.688 22.25 -4.711 1 86.31 333 ALA B N 1
ATOM 5107 C CA . ALA B 1 333 ? 27.828 23.172 -4.781 1 86.31 333 ALA B CA 1
ATOM 5108 C C . ALA B 1 333 ? 27.828 23.938 -6.102 1 86.31 333 ALA B C 1
ATOM 5110 O O . ALA B 1 333 ? 27.406 23.406 -7.133 1 86.31 333 ALA B O 1
ATOM 5111 N N . ALA B 1 334 ? 27.922 25.219 -6.07 1 70.69 334 ALA B N 1
ATOM 5112 C CA . ALA B 1 334 ? 28 26.047 -7.277 1 70.69 334 ALA B CA 1
ATOM 5113 C C . ALA B 1 334 ? 29.016 25.469 -8.258 1 70.69 334 ALA B C 1
ATOM 5115 O O . ALA B 1 334 ? 30.078 25 -7.855 1 70.69 334 ALA B O 1
ATOM 5116 N N . ARG B 1 335 ? 28.609 24.875 -9.328 1 53.22 335 ARG B N 1
ATOM 5117 C CA . ARG B 1 335 ? 29.578 24.484 -10.336 1 53.22 335 ARG B CA 1
ATOM 5118 C C . ARG B 1 335 ? 30.578 25.609 -10.602 1 53.22 335 ARG B C 1
ATOM 5120 O O . ARG B 1 335 ? 30.203 26.719 -10.961 1 53.22 335 ARG B O 1
ATOM 5127 N N . VAL B 1 336 ? 31.672 25.688 -9.977 1 44.34 336 VAL B N 1
ATOM 5128 C CA . VAL B 1 336 ? 32.719 26.641 -10.336 1 44.34 336 VAL B CA 1
ATOM 5129 C C . VAL B 1 336 ? 33.094 26.469 -11.805 1 44.34 336 VAL B C 1
ATOM 5131 O O . VAL B 1 336 ? 33.625 25.422 -12.195 1 44.34 336 VAL B O 1
ATOM 5134 N N . VAL B 1 337 ? 32.375 26.984 -12.703 1 41.75 337 VAL B N 1
ATOM 5135 C CA . VAL B 1 337 ? 32.906 27.109 -14.039 1 41.75 337 VAL B CA 1
ATOM 5136 C C . VAL B 1 337 ? 34.281 27.828 -13.977 1 41.75 337 VAL B C 1
ATOM 5138 O O . VAL B 1 337 ? 34.344 28.969 -13.5 1 41.75 337 VAL B O 1
ATOM 5141 N N . SER B 1 338 ? 35.344 27.125 -13.953 1 38.94 338 SER B N 1
ATOM 5142 C CA . SER B 1 338 ? 36.625 27.766 -14.086 1 38.94 338 SER B CA 1
ATOM 5143 C C . SER B 1 338 ? 36.688 28.703 -15.297 1 38.94 338 SER B C 1
ATOM 5145 O O . SER B 1 338 ? 36.156 28.359 -16.359 1 38.94 338 SER B O 1
ATOM 5147 N N . ALA B 1 339 ? 36.906 30.016 -15.188 1 40.62 339 ALA B N 1
ATOM 5148 C CA . ALA B 1 339 ? 37.156 31.047 -16.203 1 40.62 339 ALA B CA 1
ATOM 5149 C C . ALA B 1 339 ? 38 30.516 -17.344 1 40.62 339 ALA B C 1
ATOM 5151 O O . ALA B 1 339 ? 38 31.078 -18.438 1 40.62 339 ALA B O 1
ATOM 5152 N N . ASP B 1 340 ? 38.844 29.531 -17.109 1 40.5 340 ASP B N 1
ATOM 5153 C CA . ASP B 1 340 ? 39.812 29.125 -18.125 1 40.5 340 ASP B CA 1
ATOM 5154 C C . ASP B 1 340 ? 39.094 28.391 -19.281 1 40.5 340 ASP B C 1
ATOM 5156 O O . ASP B 1 340 ? 39.688 28.219 -20.359 1 40.5 340 ASP B O 1
ATOM 5160 N N . GLN B 1 341 ? 37.906 27.828 -19.109 1 37.78 341 GLN B N 1
ATOM 5161 C CA . GLN B 1 341 ? 37.312 27.094 -20.234 1 37.78 341 GLN B CA 1
ATOM 5162 C C . GLN B 1 341 ? 36.406 27.984 -21.078 1 37.78 341 GLN B C 1
ATOM 5164 O O . GLN B 1 341 ? 35.938 27.578 -22.125 1 37.78 341 GLN B O 1
ATOM 5169 N N . LEU B 1 342 ? 35.969 29.156 -20.625 1 38.31 342 LEU B N 1
ATOM 5170 C CA . LEU B 1 342 ? 35.281 30.125 -21.469 1 38.31 342 LEU B CA 1
ATOM 5171 C C . LEU B 1 342 ? 36.25 30.734 -22.469 1 38.31 342 LEU B C 1
ATOM 5173 O O . LEU B 1 342 ? 35.812 31.281 -23.5 1 38.31 342 LEU B O 1
ATOM 5177 N N . GLU B 1 343 ? 37.531 30.766 -22.156 1 35.75 343 GLU B N 1
ATOM 5178 C CA . GLU B 1 343 ? 38.469 31.438 -23.062 1 35.75 343 GLU B CA 1
ATOM 5179 C C . GLU B 1 343 ? 38.688 30.594 -24.312 1 35.75 343 GLU B C 1
ATOM 5181 O O . GLU B 1 343 ? 39.062 31.125 -25.359 1 35.75 343 GLU B O 1
ATOM 5186 N N . THR B 1 344 ? 38.656 29.281 -24.172 1 35.62 344 THR B N 1
ATOM 5187 C CA . THR B 1 344 ? 39.094 28.547 -25.344 1 35.62 344 THR B CA 1
ATOM 5188 C C . THR B 1 344 ? 38 28.453 -26.391 1 35.62 344 THR B C 1
ATOM 5190 O O . THR B 1 344 ? 38.25 28.094 -27.547 1 35.62 344 THR B O 1
ATOM 5193 N N . ALA B 1 345 ? 36.75 28.531 -25.859 1 38.28 345 ALA B N 1
ATOM 5194 C CA . ALA B 1 345 ? 35.75 28.328 -26.906 1 38.28 345 ALA B CA 1
ATOM 5195 C C . ALA B 1 345 ? 35.562 29.594 -27.734 1 38.28 345 ALA B C 1
ATOM 5197 O O . ALA B 1 345 ? 34.75 29.625 -28.672 1 38.28 345 ALA B O 1
ATOM 5198 N N . ALA B 1 346 ? 36.031 30.719 -27.203 1 36.53 346 ALA B N 1
ATOM 5199 C CA . ALA B 1 346 ? 35.844 31.922 -27.984 1 36.53 346 ALA B CA 1
ATOM 5200 C C . ALA B 1 346 ? 36.719 31.906 -29.234 1 36.53 346 ALA B C 1
ATOM 5202 O O . ALA B 1 346 ? 36.656 32.812 -30.078 1 36.53 346 ALA B O 1
ATOM 5203 N N . GLY B 1 347 ? 37.719 31 -29.172 1 31.06 347 GLY B N 1
ATOM 5204 C CA . GLY B 1 347 ? 38.656 31.109 -30.281 1 31.06 347 GLY B CA 1
ATOM 5205 C C . GLY B 1 347 ? 38.125 30.531 -31.578 1 31.06 347 GLY B C 1
ATOM 5206 O O . GLY B 1 347 ? 38.812 30.547 -32.594 1 31.06 347 GLY B O 1
ATOM 5207 N N . ASP B 1 348 ? 37.25 29.562 -31.438 1 30.45 348 ASP B N 1
ATOM 5208 C CA . ASP B 1 348 ? 37.094 28.844 -32.719 1 30.45 348 ASP B CA 1
ATOM 5209 C C . ASP B 1 348 ? 36.031 29.531 -33.594 1 30.45 348 ASP B C 1
ATOM 5211 O O . ASP B 1 348 ? 34.906 29.047 -33.719 1 30.45 348 ASP B O 1
ATOM 5215 N N . GLU B 1 349 ? 35.875 30.922 -33.469 1 29.78 349 GLU B N 1
ATOM 5216 C CA . GLU B 1 349 ? 34.938 31.594 -34.375 1 29.78 349 GLU B CA 1
ATOM 5217 C C . GLU B 1 349 ? 35.281 31.344 -35.844 1 29.78 349 GLU B C 1
ATOM 5219 O O . GLU B 1 349 ? 34.406 31.375 -36.688 1 29.78 349 GLU B O 1
ATOM 5224 N N . GLY B 1 350 ? 36.5 31.609 -36.312 1 27 350 GLY B N 1
ATOM 5225 C CA . GLY B 1 350 ? 36.688 32.219 -37.625 1 27 350 GLY B CA 1
ATOM 5226 C C . GLY B 1 350 ? 36.562 31.25 -38.75 1 27 350 GLY B C 1
ATOM 5227 O O . GLY B 1 350 ? 36.719 31.625 -39.938 1 27 350 GLY B O 1
ATOM 5228 N N . LEU B 1 351 ? 36.844 29.953 -38.688 1 24.72 351 LEU B N 1
ATOM 5229 C CA . LEU B 1 351 ? 37.188 29.484 -40.031 1 24.72 351 LEU B CA 1
ATOM 5230 C C . LEU B 1 351 ? 35.938 29.219 -40.844 1 24.72 351 LEU B C 1
ATOM 5232 O O . LEU B 1 351 ? 35.219 28.266 -40.594 1 24.72 351 LEU B O 1
ATOM 5236 N N . ALA B 1 352 ? 35.125 30.297 -41.125 1 26.7 352 ALA B N 1
ATOM 5237 C CA . ALA B 1 352 ? 34.125 30.297 -42.188 1 26.7 352 ALA B CA 1
ATOM 5238 C C . ALA B 1 352 ? 34.719 29.719 -43.469 1 26.7 352 ALA B C 1
ATOM 5240 O O . ALA B 1 352 ? 35.656 30.297 -44.062 1 26.7 352 ALA B O 1
ATOM 5241 N N . ALA B 1 353 ? 34.812 28.375 -43.594 1 20.89 353 ALA B N 1
ATOM 5242 C CA . ALA B 1 353 ? 35.125 27.828 -44.906 1 20.89 353 ALA B CA 1
ATOM 5243 C C . ALA B 1 353 ? 34.281 28.5 -46 1 20.89 353 ALA B C 1
ATOM 5245 O O . ALA B 1 353 ? 33.094 28.75 -45.812 1 20.89 353 ALA B O 1
ATOM 5246 N N . ASP B 1 354 ? 34.781 29.25 -46.906 1 22.45 354 ASP B N 1
ATOM 5247 C CA . ASP B 1 354 ? 34.469 29.672 -48.281 1 22.45 354 ASP B CA 1
ATOM 5248 C C . ASP B 1 354 ? 33.906 28.5 -49.094 1 22.45 354 ASP B C 1
ATOM 5250 O O . ASP B 1 354 ? 33.5 28.672 -50.25 1 22.45 354 ASP B O 1
ATOM 5254 N N . ALA B 1 355 ? 33.25 27.484 -48.75 1 19.92 355 ALA B N 1
ATOM 5255 C CA . ALA B 1 355 ? 32.625 26.781 -49.875 1 19.92 355 ALA B CA 1
ATOM 5256 C C . ALA B 1 355 ? 31.375 27.5 -50.344 1 19.92 355 ALA B C 1
ATOM 5258 O O . ALA B 1 355 ? 30.656 28.094 -49.562 1 19.92 355 ALA B O 1
#

Foldseek 3Di:
DPPPPPPPPPPPPPPPPPPPPPVQPQDQDQAAFPDDADPFWDLCVCCPQQVCLLVLLLVLLLVLCVVPLLLLLLLLLQQCLCDQLAHLQLLQLADDDQHLCPADVNVVRPVSNSVSLQVSCLVRCVRRNLPAASSQSSLSNNQSSCVSQPAYHYGAIGFFFHAQHHGGNVSSVLDDALADAPVSQQVSCVVQVHHLLLSLLSLLSLLQPKDQLVRFVCCAPPHDHPPLADPVLRVVSNVVCVVPNRDIDRLQPPCNSHRWLSSLVCLVVSNGRGNHSVNQCVPPSRNVSSVCCNNHGVSSRNSNNNSSNVSSNGNTHHDPNHHGASGSHHRDDPPPPPPVVVVVVVPPPDPPDDD/DPPPPPPPPPPPPPPPPPPPPPVQDQDQDQAAFPDDADPFWDLCVCCPQQVCLLVLLLVLLLVLCVVPLLLLLLLLLQQCLCDQLAHLQLQQLADDDQHLCPADVNVVRPVSNSVSLQVSCLVRCVRRNLPAASSQSSLSNNQSSCVSQAAYHYGAIGFFFHAQHHGGNVSSVLDDALADAPVSQQVSCVVQVHHLLLSLLSLLSLLQPKDQLVRFVCCAPPHDHPPLADPVLRVVSNVVCVVPVRDIDRLQPPCNSHRWLSSLVCLVVSNGRGNHSVNQCVPPSRNVSSVCCNNHGVSSRNSNNNSSNVSSNGNTHHDPNHHRASGSHHRDDPPPPPPVVVVVVVPVPDPPPPD

Organism: Zea mays (NCBI:txid4577)

Secondary structure (DSSP, 8-state):
----------------------------------PPPPTT-BTTTTTTT-TTHHHHHHHHHHHHHHH-TTHHHHHHHHHHHHHHHH-SSSGGG--STT-GGGSGGGTT--HHHHHHHHHHHHHHHHHH-TTS-HHHHHHHHHHHHHHHTT-------B--BB-SSPPPHHHHTTSPPTT--HHHHHHHHHTTT--HHHHHHHHGGGGG-EEEGGGTGGGSTTSPP-S-S-HHHHHHHHHHHHH-TT-EEES-SS-TTS-SSHHHHHHHTT--SSHHHHHHHHSHHHHHHHHHHHH-HHHHHHHHHHHHHHHTTTT-B-TTSSB--SBTTBPPP-----GGGTSSTTSS-------/----------------------------------PPPPTT-BTTTTTTT-TTHHHHHHHHHHHHHHH-TTHHHHHHHHHHHHHHHH-SSSGGG--STT-GGGSGGGTT--HHHHHHHHHHHHHHHHHH-TTS-HHHHHHHHHHHHHHHTT-------B--BB-SSPPPHHHHTTSPPTT--HHHHHHHHHTTT--HHHHHHHHGGGGG-EEEGGGTGGGSTTSPP-S-S-HHHHHHHHHHHHH-TT-EEES-SS-TTS-SSHHHHHHHTT--SSHHHHHHHHSHHHHHHHHHHHH-HHHHHHHHHHHHHHHTTTT-B-TTSSB--SBTTBPPP-----GGGTTTGGGTT------

=== Feature glossary ===
Reading guide. The protein is described through the following features:

Foldseek 3Di. A 3Di character summarizes, for each residue, the relative orientation of the Cα frame of its nearest spatial neighbor. Because it encodes fold topology rather than chemistry, 3Di alignments detect remote structural similarity that sequence alignment misses.

Contact-map, Ramachandran, and PAE plots. Plot images: a contact map (which residues are close in 3D, as an N×N binary image), a Ramachandran scatter (backbone torsion angles, revealing secondary-structure composition at a glance), and — for AlphaFold structures — a PAE heatmap (pairwise prediction confidence).

Radius of gyration, Cα contacts, bounding box. Radius of gyration (Rg) is the root-mean-square distance of Cα atoms from their centroid — a single number for overall size and compactness. A globular domain of N residues has Rg ≈ 2.2·N^0.38 Å; an extended or disordered chain has a much larger Rg. The Cα contact count is the number of residue pairs whose Cα atoms are within 8 Å and are more than four positions apart in sequence — a standard proxy for tertiary packing density. The bounding box is the smallest axis-aligned box enclosing all Cα atoms.

Secondary structure (8-state, DSSP). Eight-state secondary structure (DSSP): H is the canonical α-helix, G the tighter 3₁₀-helix, I the wider π-helix; E/B are β-structure, T and S are turns and bends, and '-' is everything else. DSSP derives these from the pattern of main-chain N–H···O=C hydrogen bonds, not from the sequence.

B-factor. B-factor (Debye–Waller factor) reflects atomic displacement in the crystal lattice. It is an experimental observable (units Å²), not a prediction; low values mean the atom is pinned down, high values mean it moves or is heterogeneous across the crystal.

pLDDT. pLDDT is the predicted lDDT-Cα score: AlphaFold's confidence that the local environment of each residue (all inter-atomic distances within 15 Å) is correctly placed. It is a per-residue number between 0 and 100, with higher meaning more reliable.

Nearest PDB structures. Nearest PDB neighbors are the top structural matches found by Foldseek when searching this structure against the entire Protein Data Bank. Each hit reports a TM-score (0 to 1; >0.5 almost always implies the same fold) and an E-value. These are *structural* homologs — they may share no detectable sequence similarity.

Solvent-accessible surface area. Accessible surface area quantifies burial. A residue with SASA near zero is packed into the hydrophobic core; one with SASA >100 Å² sits on the surface. Computed here via the Shrake–Rupley numerical algorithm with a 1.4 Å probe.

Rendered structure images. Structure images are PyMOL renders from six orthogonal camera directions. Cartoon representation draws helices as coils and strands as arrows; sticks shows the backbone as bonds; surface shows the solvent-excluded envelope. Rainbow coloring maps sequence position to hue (blue→red, N→C); chain coloring assigns a distinct color per polypeptide.

Backbone torsions (φ/ψ). φ (phi) and ψ (psi) are the two rotatable backbone dihedrals per residue: φ is the C(i-1)–N–Cα–C torsion, ψ is the N–Cα–C–N(i+1) torsion, both in degrees on (−180°, 180°]. α-helical residues cluster near (−60°, −45°); β-strand residues near (−120°, +130°). A Ramachandran plot is simply a scatter of (φ, ψ) for every residue.

Predicted aligned error. Predicted Aligned Error (PAE) is an AlphaFold confidence matrix: entry (i, j) is the expected error in the position of residue j, in ångströms, when the prediction is superimposed on the true structure at residue i. Low PAE within a block of residues means that block is internally rigid and well-predicted; high PAE between two blocks means their relative placement is uncertain even if each block individually is confident.

mmCIF coordinates. Structure coordinates are given as an mmCIF _atom_site loop: one row per atom with element, residue name, chain id, sequence number, and x/y/z position in Å. Only the four main-chain atoms per residue are included here; side chains are omitted to keep the record compact.

InterPro / GO / CATH / organism. Database cross-references. InterPro integrates a dozen domain/family signature databases into unified entries with residue-range hits. GO terms attach function/process/location labels with evidence codes. CATH codes position the fold in a four-level structural taxonomy. Organism is the NCBI-taxonomy species name.

Secondary structure (3-state, P-SEA). SS3 is a coarse helix/strand/coil call (letters a/b/c) made by the P-SEA algorithm from inter-Cα distances and dihedrals. It is less detailed than DSSP but needs only Cα positions.

Sequence. Sequence gives the chain of amino acids in standard one-letter code (A=alanine, C=cysteine, …, Y=tyrosine), read N→C. It is the only feature that is directly encoded by the gene; all structural features are derived from the folded form of this sequence.